Protein AF-A0A1E5RF88-F1 (afdb_monomer_lite)

Sequence (394 aa):
MLKTQKLFATGAGRYGLRGLQAGLPSQTQAYANYSSAAPSPNSQPYNTKPVIKEFATSEQVKPFQQELDTFIEYLTTPKALKVLLYRPKNKQRIVEFDLKDPVTGKLLDQRPPFTPISTKVLTNFLLNAQNKTDIQWVMYQLKRLKPKHKMFWYNYLNSEHFALLSYLSLLKTNQHSEVAYFFSKNLGSSSSFVHAKLGSVYDIENYFNCAVSIKLLKKHLFHKSIPSKNAMNIKIQHYYDNVLNKAETDKTGLAKVLVNQLTQGSHPILGELKSNINLPALPQSTQEIDALPLNKFVNFVNQHPLTYISTRILELVGNKTPEVLQFNKDFKLSLEKSQKPDIFDDLFAQYKECIANEKDKRQEAHLELVASRKAQKNAINSEAAGEISSEATA

Secondary structure (DSSP, 8-state):
----------------------PPPPTTTTSGGGSS-PPPTT----------------GGGHHHHHHHHHHHHHHHS-HHHHHHHT-GGGHHHHHHTT-B-TTT-SBPPP-PPP-PPPHHHHHHHHHH--SHHHHHHHHHHHHHS-TT-HHHHHHT--HHHHHHHHHHHHHTTS-HHHHHHHHIIIIIS-HHHHTTTGGGGS-IIIIIHHHHHHHHHHHHH-GGG---HHHHHHHHHHHHHH-SSHHHH--SSHHHHHHHHHHTS--GGGGTS-SS-------SSHHHHHTS-HHHHHHHHHH-HHHHHHHHHHHHTT---HHHHHHHHHHHHHHHHTT---HHHHHHHHHHHHHHHHHHHHHHHHHHHHHHHHHHHHHHHHHHHHHHHHHT--

Foldseek 3Di:
DDDDDDDDDDDDDDDDDDDDPDDDDPPVVVPVVVPDDDDDPPPDPPPPDDPPPPLPFDPQLVVLVVVVVVVLCLLPPDPVCNVQQQDPVNQVVQVVVQDADPPPRHRDHHDHHDDDDALVSLVSLLLRGDAPSSLVSVVVSLVVDDPVSCCCQAPRDALQSLQSSLLLCCLQPVNSVSSVCSCCVRQVPDPSNVVSRSLRNLFCQRQLLSVLLSLLLCCQPPVPPQDPLVVVLVVSVVSVVSHDPHVVRLPFLVNLVSCCLSNVNPHPCNVVTDPDGDDDADDPDPVRVVVDDLVVLVVLLVPCVSVLLSLVSCVVSPNDDPVSVRNNVRNVVSCVSNVHDNSNVSSNVSRVVNVVVVVVVVVVVVVVVVVVVVVVVVVVVVVVVVVVVVVVVD

Structure (mmCIF, N/CA/C/O backbone):
data_AF-A0A1E5RF88-F1
#
_entry.id   AF-A0A1E5RF88-F1
#
loop_
_atom_site.group_PDB
_atom_site.id
_atom_site.type_symbol
_atom_site.label_atom_id
_atom_site.label_alt_id
_atom_site.label_comp_id
_atom_site.label_asym_id
_atom_site.label_entity_id
_atom_site.label_seq_id
_atom_site.pdbx_PDB_ins_code
_atom_site.Cartn_x
_atom_site.Cartn_y
_atom_site.Cartn_z
_atom_site.occupancy
_atom_site.B_iso_or_equiv
_atom_site.auth_seq_id
_atom_site.auth_comp_id
_atom_site.auth_asym_id
_atom_site.auth_atom_id
_atom_site.pdbx_PDB_model_num
ATOM 1 N N . MET A 1 1 ? -58.568 -34.748 -39.890 1.00 37.91 1 MET A N 1
ATOM 2 C CA . MET A 1 1 ? -57.962 -35.971 -39.314 1.00 37.91 1 MET A CA 1
ATOM 3 C C . MET A 1 1 ? -57.175 -35.554 -38.071 1.00 37.91 1 MET A C 1
ATOM 5 O O . MET A 1 1 ? -56.104 -34.997 -38.214 1.00 37.91 1 MET A O 1
ATOM 9 N N . LEU A 1 2 ? -57.800 -35.417 -36.898 1.00 25.80 2 LEU A N 1
ATOM 10 C CA . LEU A 1 2 ? -57.987 -36.459 -35.870 1.00 25.80 2 LEU A CA 1
ATOM 11 C C . LEU A 1 2 ? -56.688 -37.199 -35.492 1.00 25.80 2 LEU A C 1
ATOM 13 O O . LEU A 1 2 ? -56.350 -38.191 -36.127 1.00 25.80 2 LEU A O 1
ATOM 17 N N . LYS A 1 3 ? -56.035 -36.767 -34.403 1.00 29.55 3 LYS A N 1
ATOM 18 C CA . LYS A 1 3 ? -55.926 -37.571 -33.170 1.00 29.55 3 LYS A CA 1
ATOM 19 C C . LYS A 1 3 ? -55.467 -36.733 -31.967 1.00 29.55 3 LYS A C 1
ATOM 21 O O . LYS A 1 3 ? -54.404 -36.127 -31.953 1.00 29.55 3 LYS A O 1
ATOM 26 N N . THR A 1 4 ? -56.338 -36.745 -30.971 1.00 29.69 4 THR A N 1
ATOM 27 C CA . THR A 1 4 ? -56.241 -36.277 -29.588 1.00 29.69 4 THR A CA 1
ATOM 28 C C . THR A 1 4 ? -55.915 -37.461 -28.668 1.00 29.69 4 THR A C 1
ATOM 30 O O . THR A 1 4 ? -56.420 -38.551 -28.915 1.00 29.69 4 THR A O 1
ATOM 33 N N . GLN A 1 5 ? -55.179 -37.215 -27.577 1.00 30.47 5 GLN A N 1
ATOM 34 C CA . GLN A 1 5 ? -55.166 -37.903 -26.258 1.00 30.47 5 GLN A CA 1
ATOM 35 C C . GLN A 1 5 ? -54.454 -36.894 -25.310 1.00 30.47 5 GLN A C 1
ATOM 37 O O . GLN A 1 5 ? -53.371 -36.454 -25.672 1.00 30.47 5 GLN A O 1
ATOM 42 N N . LYS A 1 6 ? -54.961 -36.284 -24.214 1.00 30.28 6 LYS A N 1
ATOM 43 C CA . LYS A 1 6 ? -55.851 -36.649 -23.076 1.00 30.28 6 LYS A CA 1
ATOM 44 C C . LYS A 1 6 ? -55.369 -37.941 -22.379 1.00 30.28 6 LYS A C 1
ATOM 46 O O . LYS A 1 6 ? -55.210 -38.927 -23.075 1.00 30.28 6 LYS A O 1
ATOM 51 N N . LEU A 1 7 ? -55.110 -38.035 -21.063 1.00 29.34 7 LEU A N 1
ATOM 52 C CA . LEU A 1 7 ? -55.815 -37.531 -19.867 1.00 29.34 7 LEU A CA 1
ATOM 53 C C . LEU A 1 7 ? -54.934 -37.702 -18.577 1.00 29.34 7 LEU A C 1
ATOM 55 O O . LEU A 1 7 ? -54.283 -38.731 -18.482 1.00 29.34 7 LEU A O 1
ATOM 59 N N . PHE A 1 8 ? -55.025 -36.754 -17.610 1.00 29.77 8 PHE A N 1
ATOM 60 C CA . PHE A 1 8 ? -55.261 -36.888 -16.130 1.00 29.77 8 PHE A CA 1
ATOM 61 C C . PHE A 1 8 ? -54.312 -37.754 -15.236 1.00 29.77 8 PHE A C 1
ATOM 63 O O . PHE A 1 8 ? -53.738 -38.717 -15.704 1.00 29.77 8 PHE A O 1
ATOM 70 N N . ALA A 1 9 ? -54.098 -37.553 -13.920 1.00 28.77 9 ALA A N 1
ATOM 71 C CA . ALA A 1 9 ? -54.677 -36.703 -12.869 1.00 28.77 9 ALA A CA 1
ATOM 72 C C . ALA A 1 9 ? -53.821 -36.716 -11.568 1.00 28.77 9 ALA A C 1
ATOM 74 O O . ALA A 1 9 ? -53.111 -37.674 -11.289 1.00 28.77 9 ALA A O 1
ATOM 75 N N . THR A 1 10 ? -54.037 -35.672 -10.752 1.00 28.58 10 THR A N 1
ATOM 76 C CA . THR A 1 10 ? -54.161 -35.621 -9.270 1.00 28.58 10 THR A CA 1
ATOM 77 C C . THR A 1 10 ? -53.059 -36.135 -8.335 1.00 28.58 10 THR A C 1
ATOM 79 O O . THR A 1 10 ? -52.778 -37.323 -8.251 1.00 28.58 10 THR A O 1
ATOM 82 N N . GLY A 1 11 ? -52.625 -35.235 -7.445 1.00 27.69 11 GLY A N 1
ATOM 83 C CA . GLY A 1 11 ? -51.951 -35.555 -6.186 1.00 27.69 11 GLY A CA 1
ATOM 84 C C . GLY A 1 11 ? -51.968 -34.365 -5.228 1.00 27.69 11 GLY A C 1
ATOM 85 O O . GLY A 1 11 ? -50.957 -33.701 -5.036 1.00 27.69 11 GLY A O 1
ATOM 86 N N . ALA A 1 12 ? -53.142 -34.064 -4.669 1.00 30.14 12 ALA A N 1
ATOM 87 C CA . ALA A 1 12 ? -53.325 -33.071 -3.617 1.00 30.14 12 ALA A CA 1
ATOM 88 C C . ALA A 1 12 ? -52.793 -33.611 -2.277 1.00 30.14 12 ALA A C 1
ATOM 90 O O . ALA A 1 12 ? -53.300 -34.606 -1.762 1.00 30.14 12 ALA A O 1
ATOM 91 N N . GLY A 1 13 ? -51.796 -32.936 -1.701 1.00 29.94 13 GLY A N 1
ATOM 92 C CA . GLY A 1 13 ? -51.272 -33.195 -0.360 1.00 29.94 13 GLY A CA 1
ATOM 93 C C . GLY A 1 13 ? -51.622 -32.052 0.588 1.00 29.94 13 GLY A C 1
ATOM 94 O O . GLY A 1 13 ? -51.050 -30.970 0.510 1.00 29.94 13 GLY A O 1
ATOM 95 N N . ARG A 1 14 ? -52.596 -32.305 1.463 1.00 34.59 14 ARG A N 1
ATOM 96 C CA . ARG A 1 14 ? -53.056 -31.439 2.554 1.00 34.59 14 ARG A CA 1
ATOM 97 C C . ARG A 1 14 ? -51.912 -31.142 3.535 1.00 34.59 14 ARG A C 1
ATOM 99 O O . ARG A 1 14 ? -51.377 -32.077 4.119 1.00 34.59 14 ARG A O 1
ATOM 106 N N . TYR A 1 15 ? -51.651 -29.869 3.832 1.00 35.06 15 TYR A N 1
ATOM 107 C CA . TYR A 1 15 ? -51.059 -29.484 5.116 1.00 35.06 15 TYR A CA 1
ATOM 108 C C . TYR A 1 15 ? -52.096 -28.722 5.929 1.00 35.06 15 TYR A C 1
ATOM 110 O O . TYR A 1 15 ? -52.580 -27.661 5.541 1.00 35.06 15 TYR A O 1
ATOM 118 N N . GLY A 1 16 ? -52.498 -29.363 7.024 1.00 31.62 16 GLY A N 1
ATOM 119 C CA . GLY A 1 16 ? -53.516 -28.890 7.937 1.00 31.62 16 GLY A CA 1
ATOM 120 C C . GLY A 1 16 ? -53.054 -27.678 8.734 1.00 31.62 16 GLY A C 1
ATOM 121 O O . GLY A 1 16 ? -51.979 -27.667 9.330 1.00 31.62 16 GLY A O 1
ATOM 122 N N . LEU A 1 17 ? -53.947 -26.698 8.795 1.00 39.38 17 LEU A N 1
ATOM 123 C CA . LEU A 1 17 ? -54.061 -25.747 9.887 1.00 39.38 17 LEU A CA 1
ATOM 124 C C . LEU A 1 17 ? -54.268 -26.523 11.196 1.00 39.38 17 LEU A C 1
ATOM 126 O O . LEU A 1 17 ? -55.348 -27.055 11.452 1.00 39.38 17 LEU A O 1
ATOM 130 N N . ARG A 1 18 ? -53.232 -26.583 12.034 1.00 33.97 18 ARG A N 1
ATOM 131 C CA . ARG A 1 18 ? -53.375 -26.831 13.472 1.00 33.97 18 ARG A CA 1
ATOM 132 C C . ARG A 1 18 ? -52.852 -25.613 14.210 1.00 33.97 18 ARG A C 1
ATOM 134 O O . ARG A 1 18 ? -51.692 -25.238 14.066 1.00 33.97 18 ARG A O 1
ATOM 141 N N . GLY A 1 19 ? -53.759 -24.993 14.956 1.00 39.81 19 GLY A N 1
ATOM 142 C CA . GLY A 1 19 ? -53.480 -23.850 15.799 1.00 39.81 19 GLY A CA 1
ATOM 143 C C . GLY A 1 19 ? -52.460 -24.184 16.879 1.00 39.81 19 GLY A C 1
ATOM 144 O O . GLY A 1 19 ? -52.543 -25.214 17.543 1.00 39.81 19 GLY A O 1
ATOM 145 N N . LEU A 1 20 ? -51.531 -23.256 17.061 1.00 36.41 20 LEU A N 1
ATOM 146 C CA . LEU A 1 20 ? -50.780 -23.072 18.288 1.00 36.41 20 LEU A CA 1
ATOM 147 C C . LEU A 1 20 ? -50.906 -21.591 18.643 1.00 36.41 20 LEU A C 1
ATOM 149 O O . LEU A 1 20 ? -50.159 -20.744 18.160 1.00 36.41 20 LEU A O 1
ATOM 153 N N . GLN A 1 21 ? -51.905 -21.288 19.473 1.00 40.38 21 GLN A N 1
ATOM 154 C CA . GLN A 1 21 ? -51.829 -20.156 20.385 1.00 40.38 21 GLN A CA 1
ATOM 155 C C . GLN A 1 21 ? -50.660 -20.437 21.334 1.00 40.38 21 GLN A C 1
ATOM 157 O O . GLN A 1 21 ? -50.778 -21.235 22.259 1.00 40.38 21 GLN A O 1
ATOM 162 N N . ALA A 1 22 ? -49.522 -19.802 21.081 1.00 35.03 22 ALA A N 1
ATOM 163 C CA . ALA A 1 22 ? -48.444 -19.668 22.047 1.00 35.03 22 ALA A CA 1
ATOM 164 C C . ALA A 1 22 ? -48.199 -18.169 22.223 1.00 35.03 22 ALA A C 1
ATOM 166 O O . ALA A 1 22 ? -47.876 -17.464 21.266 1.00 35.03 22 ALA A O 1
ATOM 167 N N . GLY A 1 23 ? -48.463 -17.679 23.433 1.00 38.16 23 GLY A N 1
ATOM 168 C CA . GLY A 1 23 ? -48.370 -16.271 23.786 1.00 38.16 23 GLY A CA 1
ATOM 169 C C . GLY A 1 23 ? -46.982 -15.698 23.508 1.00 38.16 23 GLY A C 1
ATOM 170 O O . GLY A 1 23 ? -45.962 -16.289 23.855 1.00 38.16 23 GLY A O 1
ATOM 171 N N . LEU A 1 24 ? -46.964 -14.518 22.892 1.00 34.97 24 LEU A N 1
ATOM 172 C CA . LEU A 1 24 ? -45.792 -13.654 22.830 1.00 34.97 24 LEU A CA 1
ATOM 173 C C . LEU A 1 24 ? -45.374 -13.292 24.265 1.00 34.97 24 LEU A C 1
ATOM 175 O O . LEU A 1 24 ? -46.190 -12.710 24.986 1.00 34.97 24 LEU A O 1
ATOM 179 N N . PRO A 1 25 ? -44.129 -13.561 24.697 1.00 36.91 25 PRO A N 1
ATOM 180 C CA . PRO A 1 25 ? -43.618 -12.944 25.906 1.00 36.91 25 PRO A CA 1
ATOM 181 C C . PRO A 1 25 ? -43.489 -11.442 25.645 1.00 36.91 25 PRO A C 1
ATOM 183 O O . PRO A 1 25 ? -42.898 -11.009 24.651 1.00 36.91 25 PRO A O 1
ATOM 186 N N . SER A 1 26 ? -44.061 -10.640 26.536 1.00 41.19 26 SER A N 1
ATOM 187 C CA . SER A 1 26 ? -43.899 -9.193 26.529 1.00 41.19 26 SER A CA 1
ATOM 188 C C . SER A 1 26 ? -42.408 -8.829 26.578 1.00 41.19 26 SER A C 1
ATOM 190 O O . SER A 1 26 ? -41.623 -9.409 27.332 1.00 41.19 26 SER A O 1
ATOM 192 N N . GLN A 1 27 ? -42.003 -7.831 25.782 1.00 42.75 27 GLN A N 1
ATOM 193 C CA . GLN A 1 27 ? -40.623 -7.313 25.726 1.00 42.75 27 GLN A CA 1
ATOM 194 C C . GLN A 1 27 ? -40.097 -6.795 27.081 1.00 42.75 27 GLN A C 1
ATOM 196 O O . GLN A 1 27 ? -38.916 -6.480 27.210 1.00 42.75 27 GLN A O 1
ATOM 201 N N . THR A 1 28 ? -40.948 -6.738 28.103 1.00 41.56 28 THR A N 1
ATOM 202 C CA . THR A 1 28 ? -40.623 -6.325 29.466 1.00 41.56 28 THR A CA 1
ATOM 203 C C . THR A 1 28 ? -39.894 -7.411 30.272 1.00 41.56 28 THR A C 1
ATOM 205 O O . THR A 1 28 ? -39.161 -7.076 31.196 1.00 41.56 28 THR A O 1
ATOM 208 N N . GLN A 1 29 ? -40.006 -8.700 29.918 1.00 35.81 29 GLN A N 1
ATOM 209 C CA . GLN A 1 29 ? -39.398 -9.789 30.710 1.00 35.81 29 GLN A CA 1
ATOM 210 C C . GLN A 1 29 ? -37.941 -10.124 30.339 1.00 35.81 29 GLN A C 1
ATOM 212 O O . GLN A 1 29 ? -37.234 -10.733 31.137 1.00 35.81 29 GLN A O 1
ATOM 217 N N . ALA A 1 30 ? -37.430 -9.658 29.192 1.00 37.94 30 ALA A N 1
ATOM 218 C CA . ALA A 1 30 ? -36.021 -9.854 28.818 1.00 37.94 30 ALA A CA 1
ATOM 219 C C . ALA A 1 30 ? -35.039 -8.959 29.609 1.00 37.94 30 ALA A C 1
ATOM 221 O O . ALA A 1 30 ? -33.833 -9.197 29.583 1.00 37.94 30 ALA A O 1
ATOM 222 N N . TYR A 1 31 ? -35.545 -7.949 30.326 1.00 41.66 31 TYR A N 1
ATOM 223 C CA . TYR A 1 31 ? -34.735 -7.018 31.120 1.00 41.66 31 TYR A CA 1
ATOM 224 C C . TYR A 1 31 ? -34.754 -7.306 32.631 1.00 41.66 31 TYR A C 1
ATOM 226 O O . TYR A 1 31 ? -33.913 -6.778 33.352 1.00 41.66 31 TYR A O 1
ATOM 234 N N . ALA A 1 32 ? -35.641 -8.186 33.114 1.00 36.12 32 ALA A N 1
ATOM 235 C CA . ALA A 1 32 ? -35.736 -8.528 34.539 1.00 36.12 32 ALA A CA 1
ATOM 236 C C . ALA A 1 32 ? -34.614 -9.477 35.018 1.00 36.12 32 ALA A C 1
ATOM 238 O O . ALA A 1 32 ? -34.253 -9.468 36.190 1.00 36.12 32 ALA A O 1
ATOM 239 N N . ASN A 1 33 ? -33.984 -10.229 34.108 1.00 35.53 33 ASN A N 1
ATOM 240 C CA . ASN A 1 33 ? -32.885 -11.150 34.439 1.00 35.53 33 ASN A CA 1
ATOM 241 C C . ASN A 1 33 ? -31.501 -10.486 34.575 1.00 35.53 33 ASN A C 1
ATOM 243 O O . ASN A 1 33 ? -30.505 -11.182 34.750 1.00 35.53 33 ASN A O 1
ATOM 247 N N . TYR A 1 34 ? -31.420 -9.154 34.520 1.00 42.91 34 TYR A N 1
ATOM 248 C CA . TYR A 1 34 ? -30.167 -8.414 34.718 1.00 42.91 34 TYR A CA 1
ATOM 249 C C . TYR A 1 34 ? -30.062 -7.726 36.089 1.00 42.91 34 TYR A C 1
ATOM 251 O O . TYR A 1 34 ? -29.067 -7.055 36.341 1.00 42.91 34 TYR A O 1
ATOM 259 N N . SER A 1 35 ? -31.044 -7.903 36.985 1.00 41.75 35 SER A N 1
ATOM 260 C CA . SER A 1 35 ? -31.151 -7.106 38.220 1.00 41.75 35 SER A CA 1
ATOM 261 C C . SER A 1 35 ? -30.854 -7.840 39.541 1.00 41.75 35 SER A C 1
ATOM 263 O O . SER A 1 35 ? -31.110 -7.269 40.598 1.00 41.75 35 SER A O 1
ATOM 265 N N . SER A 1 36 ? -30.315 -9.066 39.550 1.00 37.00 36 SER A N 1
ATOM 266 C CA . SER A 1 36 ? -30.023 -9.747 40.834 1.00 37.00 3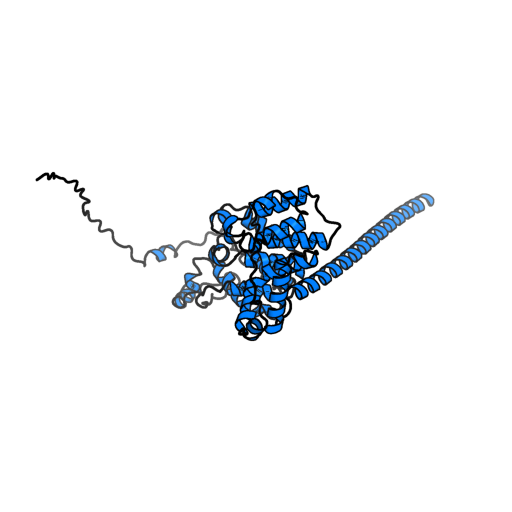6 SER A CA 1
ATOM 267 C C . SER A 1 36 ? -28.822 -10.698 40.867 1.00 37.00 36 SER A C 1
ATOM 269 O O . SER A 1 36 ? -28.599 -11.360 41.879 1.00 37.00 36 SER A O 1
ATOM 271 N N . ALA A 1 37 ? -27.985 -10.741 39.830 1.00 36.12 37 ALA A N 1
ATOM 272 C CA . ALA A 1 37 ? -26.710 -11.445 39.935 1.00 36.12 37 ALA A CA 1
ATOM 273 C C . ALA A 1 37 ? -25.676 -10.519 40.591 1.00 36.12 37 ALA A C 1
ATOM 275 O O . ALA A 1 37 ? -25.117 -9.640 39.934 1.00 36.12 37 ALA A O 1
ATOM 276 N N . ALA A 1 38 ? -25.433 -10.715 41.890 1.00 36.25 38 ALA A N 1
ATOM 277 C CA . ALA A 1 38 ? -24.268 -10.148 42.559 1.00 36.25 38 ALA A CA 1
ATOM 278 C C . ALA A 1 38 ? -23.008 -10.472 41.729 1.00 36.25 38 ALA A C 1
ATOM 280 O O . ALA A 1 38 ? -22.853 -11.619 41.291 1.00 36.25 38 ALA A O 1
ATOM 281 N N . PRO A 1 39 ? -22.127 -9.494 41.454 1.00 38.19 39 PRO A N 1
ATOM 282 C CA . PRO A 1 39 ? -20.935 -9.743 40.663 1.00 38.19 39 PRO A CA 1
ATOM 283 C C . PRO A 1 39 ? -20.083 -10.803 41.362 1.00 38.19 39 PRO A C 1
ATOM 285 O O . PRO A 1 39 ? -19.732 -10.667 42.533 1.00 38.19 39 PRO A O 1
ATOM 288 N N . SER A 1 40 ? -19.773 -11.879 40.637 1.00 36.41 40 SER A N 1
ATOM 289 C CA . SER A 1 40 ? -18.830 -12.893 41.098 1.00 36.41 40 SER A CA 1
ATOM 290 C C . SER A 1 40 ? -17.503 -12.205 41.444 1.00 36.41 40 SER A C 1
ATOM 292 O O . SER A 1 40 ? -16.959 -11.506 40.582 1.00 36.41 40 SER A O 1
ATOM 294 N N . PRO A 1 41 ? -16.941 -12.404 42.650 1.00 36.75 41 PRO A N 1
ATOM 295 C CA . PRO A 1 41 ? -15.721 -11.722 43.090 1.00 36.75 41 PRO A CA 1
ATOM 296 C C . PRO A 1 41 ? -14.462 -12.116 42.289 1.00 36.75 41 PRO A C 1
ATOM 298 O O . PRO A 1 41 ? -13.384 -11.596 42.552 1.00 36.75 41 PRO A O 1
ATOM 301 N N . ASN A 1 42 ? -14.595 -12.986 41.277 1.00 34.53 42 ASN A N 1
ATOM 302 C CA . ASN A 1 42 ? -13.519 -13.424 40.387 1.00 34.53 42 ASN A CA 1
ATOM 303 C C . ASN A 1 42 ? -13.628 -12.922 38.935 1.00 34.53 42 ASN A C 1
ATOM 305 O O . ASN A 1 42 ? -12.851 -13.360 38.083 1.00 34.53 42 ASN A O 1
ATOM 309 N N . SER A 1 43 ? -14.535 -11.994 38.604 1.00 35.44 43 SER A N 1
ATOM 310 C CA . SER A 1 43 ? -14.443 -11.303 37.311 1.00 35.44 43 SER A CA 1
ATOM 311 C C . SER A 1 43 ? -13.312 -10.280 37.368 1.00 35.44 43 SER A C 1
ATOM 313 O O . SER A 1 43 ? -13.497 -9.162 37.849 1.00 35.44 43 SER A O 1
ATOM 315 N N . GLN A 1 44 ? -12.132 -10.685 36.895 1.00 30.69 44 GLN A N 1
ATOM 316 C CA . GLN A 1 44 ? -10.993 -9.791 36.716 1.00 30.69 44 GLN A CA 1
ATOM 317 C C . GLN A 1 44 ? -11.437 -8.497 36.016 1.00 30.69 44 GLN A C 1
ATOM 319 O O . GLN A 1 44 ? -12.187 -8.572 35.034 1.00 30.69 44 GLN A O 1
ATOM 324 N N . PRO A 1 45 ? -10.992 -7.317 36.486 1.00 32.38 45 PRO A N 1
ATOM 325 C CA . PRO A 1 45 ? -11.304 -6.067 35.817 1.00 32.38 45 PRO A CA 1
ATOM 326 C C . PRO A 1 45 ? -10.803 -6.167 34.378 1.00 32.38 45 PRO A C 1
ATOM 328 O O . PRO A 1 45 ? -9.628 -6.448 34.129 1.00 32.38 45 PRO A O 1
ATOM 331 N N . TYR A 1 46 ? -11.710 -5.980 33.418 1.00 35.44 46 TYR A N 1
ATOM 332 C CA . TYR A 1 46 ? -11.347 -5.839 32.016 1.00 35.44 46 TYR A CA 1
ATOM 333 C C . TYR A 1 46 ? -10.399 -4.645 31.910 1.00 35.44 46 TYR A C 1
ATOM 335 O O . TYR A 1 46 ? -10.825 -3.494 31.898 1.00 35.44 46 TYR A O 1
ATOM 343 N N . ASN A 1 47 ? -9.099 -4.931 31.863 1.00 32.06 47 ASN A N 1
ATOM 344 C CA . ASN A 1 47 ? -8.062 -3.944 31.639 1.00 32.06 47 ASN A CA 1
ATOM 345 C C . ASN A 1 47 ? -8.172 -3.469 30.182 1.00 32.06 47 ASN A C 1
ATOM 347 O O . ASN A 1 47 ? -7.549 -4.008 29.268 1.00 32.06 47 ASN A O 1
ATOM 351 N N . THR A 1 48 ? -9.069 -2.514 29.945 1.00 37.53 48 THR A N 1
ATOM 352 C CA . THR A 1 48 ? -9.290 -1.881 28.646 1.00 37.53 48 THR A CA 1
ATOM 353 C C . THR A 1 48 ? -8.848 -0.429 28.684 1.00 37.53 48 THR A C 1
ATOM 355 O O . THR A 1 48 ? -9.633 0.476 28.428 1.00 37.53 48 THR A O 1
ATOM 358 N N . LYS A 1 49 ? -7.550 -0.212 28.888 1.00 47.66 49 LYS A N 1
ATOM 359 C CA . LYS A 1 49 ? -6.817 0.641 27.953 1.00 47.66 49 LYS A CA 1
ATOM 360 C C . LYS A 1 49 ? -5.569 -0.096 27.471 1.00 47.66 49 LYS A C 1
ATOM 362 O O . LYS A 1 49 ? -4.696 -0.395 28.280 1.00 47.66 49 LYS A O 1
ATOM 367 N N . PRO A 1 50 ? -5.401 -0.332 26.157 1.00 41.84 50 PRO A N 1
ATOM 368 C CA . PRO A 1 50 ? -4.064 -0.176 25.620 1.00 41.84 50 PRO A CA 1
ATOM 369 C C . PRO A 1 50 ? -3.680 1.284 25.881 1.00 41.84 50 PRO A C 1
ATOM 371 O O . PRO A 1 50 ? -4.482 2.181 25.617 1.00 41.84 50 PRO A O 1
ATOM 374 N N . VAL A 1 51 ? -2.490 1.527 26.429 1.00 39.94 51 VAL A N 1
ATOM 375 C CA . VAL A 1 51 ? -1.870 2.856 26.392 1.00 39.94 51 VAL A CA 1
ATOM 376 C C . VAL A 1 51 ? -2.077 3.383 24.971 1.00 39.94 51 VAL A C 1
ATOM 378 O O . VAL A 1 51 ? -1.605 2.759 24.011 1.00 39.94 51 VAL A O 1
ATOM 381 N N . ILE A 1 52 ? -2.867 4.452 24.821 1.00 49.41 52 ILE A N 1
ATOM 382 C CA . ILE A 1 52 ? -2.942 5.174 23.556 1.00 49.41 52 ILE A CA 1
ATOM 383 C C . ILE A 1 52 ? -1.545 5.758 23.440 1.00 49.41 52 ILE A C 1
ATOM 385 O O . ILE A 1 52 ? -1.217 6.724 24.119 1.00 49.41 52 ILE A O 1
ATOM 389 N N . LYS A 1 53 ? -0.673 5.091 22.681 1.00 58.69 53 LYS A N 1
ATOM 390 C CA . LYS A 1 53 ? 0.553 5.739 22.245 1.00 58.69 53 LYS A CA 1
ATOM 391 C C . LYS A 1 53 ? 0.075 6.934 21.443 1.00 58.69 53 LYS A C 1
ATOM 393 O O . LYS A 1 53 ? -0.522 6.748 20.385 1.00 58.69 53 LYS A O 1
ATOM 398 N N . GLU A 1 54 ? 0.258 8.128 21.984 1.00 63.84 54 GLU A N 1
ATOM 399 C CA . GLU A 1 54 ? 0.104 9.339 21.200 1.00 63.84 54 GLU A CA 1
ATOM 400 C C . GLU A 1 54 ? 1.185 9.290 20.129 1.00 63.84 54 GLU A C 1
ATOM 402 O O . GLU A 1 54 ? 2.381 9.407 20.392 1.00 63.84 54 GLU A O 1
ATOM 407 N N . PHE A 1 55 ? 0.756 8.988 18.911 1.00 75.69 55 PHE A N 1
ATOM 408 C CA . PHE A 1 55 ? 1.593 9.175 17.747 1.00 75.69 55 PHE A CA 1
ATOM 409 C C . PHE A 1 55 ? 1.471 10.650 17.386 1.00 75.69 55 PHE A C 1
ATOM 411 O O . PHE A 1 55 ? 0.375 11.114 17.078 1.00 75.69 55 PHE A O 1
ATOM 418 N N . ALA A 1 56 ? 2.582 11.382 17.442 1.00 79.38 56 ALA A N 1
ATOM 419 C CA . ALA A 1 56 ? 2.662 12.725 16.884 1.00 79.38 56 ALA A CA 1
ATOM 420 C C . ALA A 1 56 ? 2.632 12.607 15.352 1.00 79.38 56 ALA A C 1
ATOM 422 O O . ALA A 1 56 ? 3.668 12.443 14.699 1.00 79.38 56 ALA A O 1
ATOM 423 N N . THR A 1 57 ? 1.424 12.556 14.802 1.00 85.75 57 THR A N 1
ATOM 424 C CA . THR A 1 57 ? 1.161 12.499 13.365 1.00 85.75 57 THR A CA 1
ATOM 425 C C . THR A 1 57 ? 1.271 13.885 12.740 1.00 85.75 57 THR A C 1
ATOM 427 O O . THR A 1 57 ? 1.192 14.910 13.423 1.00 85.75 57 THR A O 1
ATOM 430 N N . SER A 1 58 ? 1.505 13.923 11.432 1.00 88.88 58 SER A N 1
ATOM 431 C CA . SER A 1 58 ? 1.618 15.179 10.687 1.00 88.88 58 SER A CA 1
ATOM 432 C C . SER A 1 58 ? 0.287 15.949 10.627 1.00 88.88 58 SER A C 1
ATOM 434 O O . SER A 1 58 ? -0.794 15.359 10.609 1.00 88.88 58 SER A O 1
ATOM 436 N N . GLU A 1 59 ? 0.338 17.288 10.575 1.00 90.25 59 GLU A N 1
ATOM 437 C CA . GLU A 1 59 ? -0.871 18.135 10.505 1.00 90.25 59 GLU A CA 1
ATOM 438 C C . GLU A 1 59 ? -1.754 17.788 9.297 1.00 90.25 59 GLU A C 1
ATOM 440 O O . GLU A 1 59 ? -2.980 17.788 9.392 1.00 90.25 59 GLU A O 1
ATOM 445 N N . GLN A 1 60 ? -1.130 17.424 8.174 1.00 89.19 60 GLN A N 1
ATOM 446 C CA . GLN A 1 60 ? -1.801 17.094 6.919 1.00 89.19 60 GLN A CA 1
ATOM 447 C C . GLN A 1 60 ? -2.696 15.853 7.029 1.00 89.19 60 GLN A C 1
ATOM 449 O O . GLN A 1 60 ? -3.677 15.747 6.293 1.00 89.19 60 GLN A O 1
ATOM 454 N N . VAL A 1 61 ? -2.389 14.916 7.937 1.00 92.81 61 VAL A N 1
ATOM 455 C CA . VAL A 1 61 ? -3.192 13.695 8.104 1.00 92.81 61 VAL A CA 1
ATOM 456 C C . VAL A 1 61 ? -4.252 13.798 9.195 1.00 92.81 61 VAL A C 1
ATOM 458 O O . VAL A 1 61 ? -5.145 12.950 9.239 1.00 92.81 61 VAL A O 1
ATOM 461 N N . LYS A 1 62 ? -4.206 14.824 10.057 1.00 92.44 62 LYS A N 1
ATOM 462 C CA . LYS A 1 62 ? -5.096 14.936 11.225 1.00 92.44 62 LYS A CA 1
ATOM 463 C C . LYS A 1 62 ? -6.591 14.874 10.902 1.00 92.44 62 LYS A C 1
ATOM 465 O O . LYS A 1 62 ? -7.280 14.143 11.614 1.00 92.44 62 LYS A O 1
ATOM 470 N N . PRO A 1 63 ? -7.120 15.552 9.862 1.00 93.62 63 PRO A N 1
ATOM 471 C CA . PRO A 1 63 ? -8.546 15.461 9.545 1.00 93.62 63 PRO A CA 1
ATOM 472 C C . PRO A 1 63 ? -8.973 14.017 9.248 1.00 93.62 63 PRO A C 1
ATOM 474 O O . PRO A 1 63 ? -9.933 13.510 9.824 1.00 93.62 63 PRO A O 1
ATOM 477 N N . PHE A 1 64 ? -8.188 13.305 8.433 1.00 95.50 64 PHE A N 1
ATOM 478 C CA . PHE A 1 64 ? -8.450 11.902 8.099 1.00 95.50 64 PHE A CA 1
ATOM 479 C C . PHE A 1 64 ? -8.253 10.985 9.307 1.00 95.50 64 PHE A C 1
ATOM 481 O O . PHE A 1 64 ? -8.979 10.007 9.478 1.00 95.50 64 PHE A O 1
ATOM 488 N N . GLN A 1 65 ? -7.279 11.301 10.162 1.00 94.44 65 GLN A N 1
ATOM 489 C CA . GLN A 1 65 ? -7.027 10.552 11.382 1.00 94.44 65 GLN A CA 1
ATOM 490 C C . GLN A 1 65 ? -8.218 10.619 12.337 1.00 94.44 65 GLN A C 1
ATOM 492 O O . GLN A 1 65 ? -8.618 9.584 12.853 1.00 94.44 65 GLN A O 1
ATOM 497 N N . GLN A 1 66 ? -8.813 11.796 12.544 1.00 92.50 66 GLN A N 1
ATOM 498 C CA . GLN A 1 66 ? -9.973 11.966 13.427 1.00 92.50 66 GLN A CA 1
ATOM 499 C C . GLN A 1 66 ? -11.172 11.123 12.965 1.00 92.50 66 GLN A C 1
ATOM 501 O O . GLN A 1 66 ? -11.827 10.457 13.775 1.00 92.50 66 GLN A O 1
ATOM 506 N N . GLU A 1 67 ? -11.431 11.095 11.655 1.00 94.31 67 GLU A N 1
ATOM 507 C CA . GLU A 1 67 ? -12.470 10.245 11.066 1.00 94.31 67 GLU A CA 1
ATOM 508 C C . GLU A 1 67 ? -12.167 8.751 11.262 1.00 94.31 67 GLU A C 1
ATOM 510 O O . GLU A 1 67 ? -13.041 7.975 11.667 1.00 94.31 67 GLU A O 1
ATOM 515 N N . LEU A 1 68 ? -10.917 8.340 11.027 1.00 94.94 68 LEU A N 1
ATOM 516 C CA . LEU A 1 68 ? -10.476 6.959 11.220 1.00 94.94 68 LEU A CA 1
ATOM 517 C C . LEU A 1 68 ? -10.511 6.540 12.694 1.00 94.94 68 LEU A C 1
ATOM 519 O O . LEU A 1 68 ? -10.953 5.431 12.990 1.00 94.94 68 LEU A O 1
ATOM 523 N N . ASP A 1 69 ? -10.088 7.401 13.617 1.00 93.44 69 ASP A N 1
ATOM 524 C CA . ASP A 1 69 ? -10.123 7.149 15.057 1.00 93.44 69 ASP A CA 1
ATOM 525 C C . ASP A 1 69 ? -11.570 6.940 15.515 1.00 93.44 69 ASP A C 1
ATOM 527 O O . ASP A 1 69 ? -11.862 5.934 16.165 1.00 93.44 69 ASP A O 1
ATOM 531 N N . THR A 1 70 ? -12.501 7.791 15.068 1.00 92.06 70 THR A N 1
ATOM 532 C CA . THR A 1 70 ? -13.943 7.637 15.331 1.00 92.06 70 THR A CA 1
ATOM 533 C C . THR A 1 70 ? -14.478 6.309 14.781 1.00 92.06 70 THR A C 1
ATOM 535 O O . THR A 1 70 ? -15.224 5.587 15.456 1.00 92.06 70 THR A O 1
ATOM 538 N N . PHE A 1 71 ? -14.075 5.938 13.562 1.00 94.81 71 PHE A N 1
ATOM 539 C CA . PHE A 1 71 ? -14.465 4.672 12.947 1.00 94.81 71 PHE A CA 1
ATOM 540 C C . PHE A 1 71 ? -13.923 3.458 13.714 1.00 94.81 71 PHE A C 1
ATOM 542 O O . PHE A 1 71 ? -14.672 2.528 14.029 1.00 94.81 71 PHE A O 1
ATOM 549 N N . ILE A 1 72 ? -12.638 3.461 14.067 1.00 93.69 72 ILE A N 1
ATOM 550 C CA . ILE A 1 72 ? -11.980 2.383 14.816 1.00 93.69 72 ILE A CA 1
ATOM 551 C C . ILE A 1 72 ? -12.571 2.268 16.223 1.00 93.69 72 ILE A C 1
ATOM 553 O O . ILE A 1 72 ? -12.783 1.162 16.736 1.00 93.69 72 ILE A O 1
ATOM 557 N N . GLU A 1 73 ? -12.880 3.392 16.856 1.00 92.12 73 GLU A N 1
ATOM 558 C CA . GLU A 1 73 ? -13.540 3.433 18.151 1.00 92.12 73 GLU A CA 1
ATOM 559 C C . GLU A 1 73 ? -14.929 2.782 18.095 1.00 92.12 73 GLU A C 1
ATOM 561 O O . GLU A 1 73 ? -15.226 1.876 18.883 1.00 92.12 73 GLU A O 1
ATOM 566 N N . TYR A 1 74 ? -15.746 3.131 17.096 1.00 94.31 74 TYR A N 1
ATOM 567 C CA . TYR A 1 74 ? -17.025 2.459 16.866 1.00 94.31 74 TYR A CA 1
ATOM 568 C C . TYR A 1 74 ? -16.851 0.951 16.661 1.00 94.31 74 TYR A C 1
ATOM 570 O O . TYR A 1 74 ? -17.604 0.142 17.214 1.00 94.31 74 TYR A O 1
ATOM 578 N N . LEU A 1 75 ? -15.860 0.534 15.869 1.00 93.50 75 LEU A N 1
ATOM 579 C CA . LEU A 1 75 ? -15.606 -0.879 15.593 1.00 93.50 75 LEU A CA 1
ATOM 580 C C . LEU A 1 75 ? -15.243 -1.655 16.858 1.00 93.50 75 LEU A C 1
ATOM 582 O O . LEU A 1 75 ? -15.786 -2.746 17.062 1.00 93.50 75 LEU A O 1
ATOM 586 N N . THR A 1 76 ? -14.389 -1.069 17.697 1.00 92.19 76 THR A N 1
ATOM 587 C CA . THR A 1 76 ? -13.870 -1.676 18.931 1.00 92.19 76 THR A CA 1
ATOM 588 C C . THR A 1 76 ? -14.830 -1.586 20.119 1.00 92.19 76 THR A C 1
ATOM 590 O O . THR A 1 76 ? -14.695 -2.375 21.055 1.00 92.19 76 THR A O 1
ATOM 593 N N . THR A 1 77 ? -15.850 -0.725 20.055 1.00 91.25 77 THR A N 1
ATOM 594 C CA . THR A 1 77 ? -16.917 -0.647 21.064 1.00 91.25 77 THR A CA 1
ATOM 595 C C . THR A 1 77 ? -17.635 -2.005 21.225 1.00 91.25 77 THR A C 1
ATOM 597 O O . THR A 1 77 ? -18.028 -2.620 20.226 1.00 91.25 77 THR A O 1
ATOM 600 N N . PRO A 1 78 ? -17.869 -2.504 22.456 1.00 90.56 78 PRO A N 1
ATOM 601 C CA . PRO A 1 78 ? -18.636 -3.730 22.690 1.00 90.56 78 PRO A CA 1
ATOM 602 C C . PRO A 1 78 ? -20.041 -3.688 22.072 1.00 90.56 78 PRO A C 1
ATOM 604 O O . PRO A 1 78 ? -20.737 -2.679 22.159 1.00 90.56 78 PRO A O 1
ATOM 607 N N . LYS A 1 79 ? -20.504 -4.804 21.485 1.00 90.31 79 LYS A N 1
ATOM 608 C CA . LYS A 1 79 ? -21.793 -4.882 20.760 1.00 90.31 79 LYS A CA 1
ATOM 609 C C . LYS A 1 79 ? -22.987 -4.396 21.597 1.00 90.31 79 LYS A C 1
ATOM 611 O O . LYS A 1 79 ? -23.853 -3.717 21.053 1.00 90.31 79 LYS A O 1
ATOM 616 N N . ALA A 1 80 ? -23.005 -4.715 22.893 1.00 89.12 80 ALA A N 1
ATOM 617 C CA . ALA A 1 80 ? -24.045 -4.277 23.825 1.00 89.12 80 ALA A CA 1
ATOM 618 C C . ALA A 1 80 ? -24.069 -2.746 23.998 1.00 89.12 80 ALA A C 1
ATOM 620 O O . ALA A 1 80 ? -25.137 -2.139 23.975 1.00 89.12 80 ALA A O 1
ATOM 621 N N . LEU A 1 81 ? -22.893 -2.113 24.070 1.00 90.81 81 LEU A N 1
ATOM 622 C CA . LEU A 1 81 ? -22.762 -0.664 24.229 1.00 90.81 81 LEU A CA 1
ATOM 623 C C . LEU A 1 81 ? -23.026 0.105 22.930 1.00 90.81 81 LEU A C 1
ATOM 625 O O . LEU A 1 81 ? -23.497 1.234 22.993 1.00 90.81 81 LEU A O 1
ATOM 629 N N . LYS A 1 82 ? -22.803 -0.488 21.745 1.00 92.25 82 LYS A N 1
ATOM 630 C CA . LYS A 1 82 ? -23.010 0.217 20.461 1.00 92.25 82 LYS A CA 1
ATOM 631 C C . LYS A 1 82 ? -24.421 0.777 20.307 1.00 92.25 82 LYS A C 1
ATOM 633 O O . LYS A 1 82 ? -24.595 1.900 19.848 1.00 92.25 82 LYS A O 1
ATOM 638 N N . VAL A 1 83 ? -25.429 -0.018 20.670 1.00 91.94 83 VAL A N 1
ATOM 639 C CA . VAL A 1 83 ? -26.837 0.383 20.542 1.00 91.94 83 VAL A CA 1
ATOM 640 C C . VAL A 1 83 ? -27.153 1.538 21.485 1.00 91.94 83 VAL A C 1
ATOM 642 O O . VAL A 1 83 ? -27.918 2.418 21.106 1.00 91.94 83 VAL A O 1
ATOM 645 N N . LEU A 1 84 ? -26.566 1.545 22.682 1.00 91.56 84 LEU A N 1
ATOM 646 C CA . LEU A 1 84 ? -26.773 2.590 23.679 1.00 91.56 84 LEU A CA 1
ATOM 647 C C . LEU A 1 84 ? -26.043 3.878 23.281 1.00 91.56 84 LEU A C 1
ATOM 649 O O . LEU A 1 84 ? -26.687 4.910 23.133 1.00 91.56 84 LEU A O 1
ATOM 653 N N . LEU A 1 85 ? -24.738 3.793 23.009 1.00 93.25 85 LEU A N 1
ATOM 654 C CA . LEU A 1 85 ? -23.876 4.954 22.774 1.00 93.25 85 LEU A CA 1
ATOM 655 C C . LEU A 1 85 ? -24.149 5.670 21.447 1.00 93.25 85 LEU A C 1
ATOM 657 O O . LEU A 1 85 ? -24.108 6.892 21.414 1.00 93.25 85 LEU A O 1
ATOM 661 N N . TYR A 1 86 ? -24.444 4.943 20.364 1.00 94.50 86 TYR A N 1
ATOM 662 C CA . TYR A 1 86 ? -24.532 5.511 19.007 1.00 94.50 86 TYR A CA 1
ATOM 663 C C . TYR A 1 86 ? -25.975 5.696 18.504 1.00 94.50 86 TYR A C 1
ATOM 665 O O . TYR A 1 86 ? -26.200 5.826 17.300 1.00 94.50 86 TYR A O 1
ATOM 673 N N . ARG A 1 87 ? -26.988 5.659 19.386 1.00 93.06 87 ARG A N 1
ATOM 674 C CA . ARG A 1 87 ? -28.386 5.954 19.016 1.00 93.06 87 ARG A CA 1
ATOM 675 C C . ARG A 1 87 ? -28.948 7.086 19.875 1.00 93.06 87 ARG A C 1
ATOM 677 O O . ARG A 1 87 ? -29.027 6.904 21.090 1.00 93.06 87 ARG A O 1
ATOM 684 N N . PRO A 1 88 ? -29.452 8.181 19.269 1.00 91.06 88 PRO A N 1
ATOM 685 C CA . PRO A 1 88 ? -29.876 9.385 19.989 1.00 91.06 88 PRO A CA 1
ATOM 686 C C . PRO A 1 88 ? -30.979 9.094 21.020 1.00 91.06 88 PRO A C 1
ATOM 688 O O . PRO A 1 88 ? -30.940 9.581 22.147 1.00 91.06 88 PRO A O 1
ATOM 691 N N . LYS A 1 89 ? -31.905 8.186 20.690 1.00 93.69 89 LYS A N 1
ATOM 692 C CA . LYS A 1 89 ? -33.028 7.807 21.563 1.00 93.69 89 LYS A CA 1
ATOM 693 C C . LYS A 1 89 ? -32.648 7.133 22.888 1.00 93.69 89 LYS A C 1
ATOM 695 O O . LYS A 1 89 ? -33.497 7.004 23.756 1.00 93.69 89 LYS A O 1
ATOM 700 N N . ASN A 1 90 ? -31.407 6.672 23.046 1.00 91.88 90 ASN A N 1
ATOM 701 C CA . ASN A 1 90 ? -30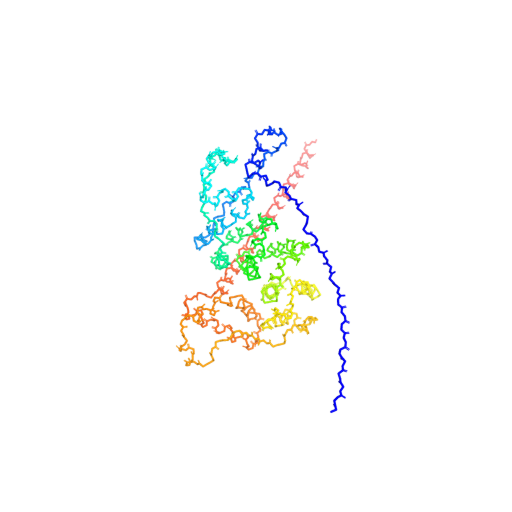.972 5.951 24.244 1.00 91.88 90 ASN A CA 1
ATOM 702 C C . ASN A 1 90 ? -30.260 6.849 25.271 1.00 91.88 90 ASN A C 1
ATOM 704 O O . ASN A 1 90 ? -29.710 6.326 26.234 1.00 91.88 90 ASN A O 1
ATOM 708 N N . LYS A 1 91 ? -30.282 8.180 25.096 1.00 89.31 91 LYS A N 1
ATOM 709 C CA . LYS A 1 91 ? -29.597 9.126 25.992 1.00 89.31 91 LYS A CA 1
ATOM 710 C C . LYS A 1 91 ? -30.042 8.985 27.451 1.00 89.31 91 LYS A C 1
ATOM 712 O O . LYS A 1 91 ? -29.199 8.847 28.325 1.00 89.31 91 LYS A O 1
ATOM 717 N N . GLN A 1 92 ? -31.356 8.959 27.695 1.00 89.06 92 GLN A N 1
ATOM 718 C CA . GLN A 1 92 ? -31.922 8.792 29.042 1.00 89.06 92 GLN A CA 1
ATOM 719 C C . GLN A 1 92 ? -31.512 7.457 29.668 1.00 89.06 92 GLN A C 1
ATOM 721 O O . GLN A 1 92 ? -31.053 7.439 30.800 1.00 89.06 92 GLN A O 1
ATOM 726 N N . ARG A 1 93 ? -31.536 6.366 28.892 1.00 88.88 93 ARG A N 1
ATOM 727 C CA . ARG A 1 93 ? -31.124 5.037 29.370 1.00 88.88 93 ARG A CA 1
ATOM 728 C C . ARG A 1 93 ? -29.679 4.997 29.861 1.00 88.88 93 ARG A C 1
ATOM 730 O O . ARG A 1 93 ? -29.388 4.289 30.811 1.00 88.88 93 ARG A O 1
ATOM 737 N N . ILE A 1 94 ? -28.763 5.724 29.218 1.00 87.81 94 ILE A N 1
ATOM 738 C CA . ILE A 1 94 ? -27.360 5.765 29.660 1.00 87.81 94 ILE A CA 1
ATOM 739 C C . ILE A 1 94 ? -27.250 6.388 31.060 1.00 87.81 94 ILE A C 1
ATOM 741 O O . ILE A 1 94 ? -26.504 5.874 31.892 1.00 87.81 94 ILE A O 1
ATOM 745 N N . VAL A 1 95 ? -28.029 7.444 31.314 1.00 88.06 95 VAL A N 1
ATOM 746 C CA . VAL A 1 95 ? -28.113 8.114 32.619 1.00 88.06 95 VAL A CA 1
ATOM 747 C C . VAL A 1 95 ? -28.805 7.220 33.651 1.00 88.06 95 VAL A C 1
ATOM 749 O O . VAL A 1 95 ? -28.296 7.066 34.753 1.00 88.06 95 VAL A O 1
ATOM 752 N N . GLU A 1 96 ? -29.920 6.582 33.285 1.00 90.19 96 GLU A N 1
ATOM 753 C CA . GLU A 1 96 ? -30.688 5.680 34.161 1.00 90.19 96 GLU A CA 1
ATOM 754 C C . GLU A 1 96 ? -29.876 4.464 34.623 1.00 90.19 96 GLU A C 1
ATOM 756 O O . GLU A 1 96 ? -29.968 4.062 35.778 1.00 90.19 96 GLU A O 1
ATOM 761 N N . PHE A 1 97 ? -29.073 3.878 33.731 1.00 87.69 97 PHE A N 1
ATOM 762 C CA . PHE A 1 97 ? -28.216 2.736 34.055 1.00 87.69 97 PHE A CA 1
ATOM 763 C C . PHE A 1 97 ? -26.892 3.134 34.728 1.00 87.69 97 PHE A C 1
ATOM 765 O O . PHE A 1 97 ? -26.079 2.247 34.986 1.00 87.69 97 PHE A O 1
ATOM 772 N N . ASP A 1 98 ? -26.659 4.432 34.970 1.00 86.88 98 ASP A N 1
ATOM 773 C CA . ASP A 1 98 ? -25.420 4.990 35.537 1.00 86.88 98 ASP A CA 1
ATOM 774 C C . ASP A 1 98 ? -24.161 4.384 34.888 1.00 86.88 98 ASP A C 1
ATOM 776 O O . ASP A 1 98 ? -23.192 3.995 35.548 1.00 86.88 98 ASP A O 1
ATOM 780 N N . LEU A 1 99 ? -24.201 4.224 33.557 1.00 84.56 99 LEU A N 1
ATOM 781 C CA . LEU A 1 99 ? -23.121 3.566 32.832 1.00 84.56 99 LEU A CA 1
ATOM 782 C C . LEU A 1 99 ? -21.892 4.460 32.874 1.00 84.56 99 LEU A C 1
ATOM 784 O O . LEU A 1 99 ? -21.846 5.494 32.213 1.00 84.56 99 LEU A O 1
ATOM 788 N N . LYS A 1 100 ? -20.882 4.035 33.625 1.00 85.50 100 LYS A N 1
ATOM 789 C CA . LYS A 1 100 ? -19.611 4.739 33.759 1.00 85.50 100 LYS A CA 1
ATOM 790 C C . LYS A 1 100 ? -18.543 4.105 32.887 1.00 85.50 100 LYS A C 1
ATOM 792 O O . LYS A 1 100 ? -18.513 2.892 32.677 1.00 85.50 100 LYS A O 1
ATOM 797 N N . ASP A 1 101 ? -17.648 4.941 32.384 1.00 77.00 101 ASP A N 1
ATOM 798 C CA . ASP A 1 101 ? -16.392 4.474 31.827 1.00 77.00 101 ASP A CA 1
ATOM 799 C C . ASP A 1 101 ? -15.596 3.803 32.961 1.00 77.00 101 ASP A C 1
ATOM 801 O O . ASP A 1 101 ? -15.287 4.465 33.958 1.00 77.00 101 ASP A O 1
ATOM 805 N N . PRO A 1 102 ? -15.249 2.510 32.833 1.00 74.69 102 PRO A N 1
ATOM 806 C CA . PRO A 1 102 ? -14.539 1.776 33.877 1.00 74.69 102 PRO A CA 1
ATOM 807 C C . PRO A 1 102 ? -13.166 2.371 34.212 1.00 74.69 102 PRO A C 1
ATOM 809 O O . PRO A 1 102 ? -12.615 2.061 35.263 1.00 74.69 102 PRO A O 1
ATOM 812 N N . VAL A 1 103 ? -12.599 3.204 33.333 1.00 73.25 103 VAL A N 1
ATOM 813 C CA . VAL A 1 103 ? -11.280 3.811 33.530 1.00 73.25 103 VAL A CA 1
ATOM 814 C C . VAL A 1 103 ? -11.385 5.197 34.149 1.00 73.25 103 VAL A C 1
ATOM 816 O O . VAL A 1 103 ? -10.654 5.513 35.081 1.00 73.25 103 VAL A O 1
ATOM 819 N N . THR A 1 104 ? -12.254 6.053 33.613 1.00 78.06 104 THR A N 1
ATOM 820 C CA . THR A 1 104 ? -12.347 7.446 34.076 1.00 78.06 104 THR A CA 1
ATOM 821 C C . THR A 1 104 ? -13.339 7.628 35.219 1.00 78.06 104 THR A C 1
ATOM 823 O O . THR A 1 104 ? -13.354 8.690 35.837 1.00 78.06 104 THR A O 1
ATOM 826 N N . GLY A 1 105 ? -14.190 6.630 35.486 1.00 81.19 105 GLY A N 1
ATOM 827 C CA . GLY A 1 105 ? -15.280 6.709 36.460 1.00 81.19 105 GLY A CA 1
ATOM 828 C C . GLY A 1 105 ? -16.373 7.716 36.085 1.00 81.19 105 GLY A C 1
ATOM 829 O O . GLY A 1 105 ? -17.348 7.867 36.820 1.00 81.19 105 GLY A O 1
ATOM 830 N N . LYS A 1 106 ? -16.221 8.409 34.949 1.00 84.94 106 LYS A N 1
ATOM 831 C CA . LYS A 1 106 ? -17.177 9.391 34.442 1.00 84.94 106 LYS A CA 1
ATOM 832 C C . LYS A 1 106 ? -18.335 8.680 33.765 1.00 84.94 106 LYS A C 1
ATOM 834 O O . LYS A 1 106 ? -18.158 7.606 33.188 1.00 84.94 106 LYS A O 1
ATOM 839 N N . LEU A 1 107 ? -19.507 9.304 33.821 1.00 84.25 107 LEU A N 1
ATOM 840 C CA . LEU A 1 107 ? -20.673 8.832 33.088 1.00 84.25 107 LEU A CA 1
ATOM 841 C C . LEU A 1 107 ? -20.332 8.762 31.593 1.00 84.25 107 LEU A C 1
ATOM 843 O O . LEU A 1 107 ? -19.673 9.655 31.059 1.00 84.25 107 LEU A O 1
ATOM 847 N N . LEU A 1 108 ? -20.741 7.686 30.929 1.00 85.88 108 LEU A N 1
ATOM 848 C CA . LEU A 1 108 ? -20.566 7.559 29.492 1.00 85.88 108 LEU A CA 1
ATOM 849 C C . LEU A 1 108 ? -21.457 8.581 28.795 1.00 85.88 108 LEU A C 1
ATOM 851 O O . LEU A 1 108 ? -22.673 8.582 28.968 1.00 85.88 108 LEU A O 1
ATOM 855 N N . ASP A 1 109 ? -20.855 9.411 27.954 1.00 85.38 109 ASP A N 1
ATOM 856 C CA . ASP A 1 109 ? -21.611 10.330 27.119 1.00 85.38 109 ASP A CA 1
ATOM 857 C C . ASP A 1 109 ? -22.130 9.643 25.855 1.00 85.38 109 ASP A C 1
ATOM 859 O O . ASP A 1 109 ? -21.521 8.729 25.281 1.00 85.38 109 ASP A O 1
ATOM 863 N N . GLN A 1 110 ? -23.286 10.120 25.398 1.00 87.81 110 GLN A N 1
ATOM 864 C CA . GLN A 1 110 ? -23.833 9.726 24.111 1.00 87.81 110 GLN A CA 1
ATOM 865 C C . GLN A 1 110 ? -22.932 10.211 22.973 1.00 87.81 110 GLN A C 1
ATOM 867 O O . GLN A 1 110 ? -22.413 11.325 22.992 1.00 87.81 110 GLN A O 1
ATOM 872 N N . ARG A 1 111 ? -22.800 9.378 21.942 1.00 89.94 111 ARG A N 1
ATOM 873 C CA . ARG A 1 111 ? -21.989 9.656 20.759 1.00 89.94 111 ARG A CA 1
ATOM 874 C C . ARG A 1 111 ? -22.870 9.963 19.552 1.00 89.94 111 ARG A C 1
ATOM 876 O O . ARG A 1 111 ? -24.019 9.504 19.499 1.00 89.94 111 ARG A O 1
ATOM 883 N N . PRO A 1 112 ? -22.343 10.696 18.555 1.00 89.12 112 PRO A N 1
ATOM 884 C CA . PRO A 1 112 ? -23.040 10.893 17.294 1.00 89.12 112 PRO A CA 1
ATOM 885 C C . PRO A 1 112 ? -23.424 9.553 16.648 1.00 89.12 112 PRO A C 1
ATOM 887 O O . PRO A 1 112 ? -22.683 8.574 16.790 1.00 89.12 112 PRO A O 1
ATOM 890 N N . PRO A 1 113 ? -24.558 9.478 15.927 1.00 92.06 113 PRO A N 1
ATOM 891 C CA . PRO A 1 113 ? -24.912 8.295 15.155 1.00 92.06 113 PRO A CA 1
ATOM 892 C C . PRO A 1 113 ? -23.772 7.869 14.233 1.00 92.06 113 PRO A C 1
ATOM 894 O O . PRO A 1 113 ? -23.204 8.678 13.501 1.00 92.06 113 PRO A O 1
ATOM 897 N N . PHE A 1 114 ? -23.438 6.581 14.267 1.00 91.81 114 PHE A N 1
ATOM 898 C CA . PHE A 1 114 ? -22.346 6.070 13.454 1.00 91.81 114 PHE A CA 1
ATOM 899 C C . PHE A 1 114 ? -22.722 6.057 11.970 1.00 91.81 114 PHE A C 1
ATOM 901 O O . PHE A 1 114 ? -23.701 5.415 11.581 1.00 91.81 114 PHE A O 1
ATOM 908 N N . THR A 1 115 ? -21.886 6.699 11.156 1.00 89.56 115 THR A N 1
ATOM 909 C CA . THR A 1 115 ? -21.956 6.645 9.694 1.00 89.56 115 THR A CA 1
ATOM 910 C C . THR A 1 115 ? -20.710 5.929 9.168 1.00 89.56 115 THR A C 1
ATOM 912 O O . THR A 1 115 ? -19.604 6.277 9.586 1.00 89.56 115 THR A O 1
ATOM 915 N N . PRO A 1 116 ? -20.848 4.921 8.285 1.00 88.62 116 PRO A N 1
ATOM 916 C CA . PRO A 1 116 ? -19.700 4.296 7.640 1.00 88.62 116 PRO A CA 1
ATOM 917 C C . PRO A 1 116 ? -18.867 5.341 6.893 1.00 88.62 116 PRO A C 1
ATOM 919 O O . PRO A 1 116 ? -19.405 6.087 6.078 1.00 88.62 116 PRO A O 1
ATOM 922 N N . ILE A 1 117 ? -17.563 5.377 7.157 1.00 94.25 117 ILE A N 1
ATOM 923 C CA . ILE A 1 117 ? -16.647 6.273 6.447 1.00 94.25 117 ILE A CA 1
ATOM 924 C C . ILE A 1 117 ? -16.248 5.683 5.087 1.00 94.25 117 ILE A C 1
ATOM 926 O O . ILE A 1 117 ? -16.255 4.464 4.891 1.00 94.25 117 ILE A O 1
ATOM 930 N N . SER A 1 118 ? -15.899 6.554 4.141 1.00 94.62 118 SER A N 1
ATOM 931 C CA . SER A 1 118 ? -15.443 6.159 2.803 1.00 94.62 118 SER A CA 1
ATOM 932 C C . SER A 1 118 ? -14.043 5.549 2.852 1.00 94.62 118 SER A C 1
ATOM 934 O O . SER A 1 118 ? -13.180 6.052 3.566 1.00 94.62 118 SER A O 1
ATOM 936 N N . THR A 1 119 ? -13.774 4.522 2.038 1.00 93.00 119 THR A N 1
ATOM 937 C CA . THR A 1 119 ? -12.425 3.933 1.901 1.00 93.00 119 THR A CA 1
ATOM 938 C C . THR A 1 119 ? -11.376 4.975 1.519 1.00 93.00 119 THR A C 1
ATOM 940 O O . THR A 1 119 ? -10.246 4.912 1.997 1.00 93.00 119 THR A O 1
ATOM 943 N N . LYS A 1 120 ? -11.787 6.004 0.764 1.00 93.31 120 LYS A N 1
ATOM 944 C CA . LYS A 1 120 ? -10.943 7.141 0.379 1.00 93.31 120 LYS A CA 1
ATOM 945 C C . LYS A 1 120 ? -10.332 7.879 1.569 1.00 93.31 120 LYS A C 1
ATOM 947 O O . LYS A 1 120 ? -9.298 8.506 1.393 1.00 93.31 120 LYS A O 1
ATOM 952 N N . VAL A 1 121 ? -10.932 7.823 2.761 1.00 96.00 121 VAL A N 1
ATOM 953 C CA . VAL A 1 121 ? -10.366 8.465 3.959 1.00 96.00 121 VAL A CA 1
ATOM 954 C C . VAL A 1 121 ? -9.029 7.816 4.324 1.00 96.00 121 VAL A C 1
ATOM 956 O O . VAL A 1 121 ? -8.056 8.524 4.568 1.00 96.00 121 VAL A O 1
ATOM 959 N N . LEU A 1 122 ? -8.935 6.480 4.284 1.00 95.62 122 LEU A N 1
ATOM 960 C CA . LEU A 1 122 ? -7.665 5.782 4.509 1.00 95.62 122 LEU A CA 1
ATOM 961 C C . LEU A 1 122 ? -6.691 5.990 3.344 1.00 95.62 122 LEU A C 1
ATOM 963 O O . LEU A 1 122 ? -5.507 6.208 3.585 1.00 95.62 122 LEU A O 1
ATOM 967 N N . THR A 1 123 ? -7.173 5.978 2.099 1.00 94.19 123 THR A N 1
ATOM 968 C CA . THR A 1 123 ? -6.347 6.307 0.925 1.00 94.19 123 THR A CA 1
ATOM 969 C C . THR A 1 123 ? -5.713 7.693 1.069 1.00 94.19 123 THR A C 1
ATOM 971 O O . THR A 1 123 ? -4.500 7.831 0.945 1.00 94.19 123 THR A O 1
ATOM 974 N N . ASN A 1 124 ? -6.508 8.709 1.412 1.00 93.44 124 ASN A N 1
ATOM 975 C CA . ASN A 1 124 ? -6.046 10.081 1.598 1.00 93.44 124 ASN A CA 1
ATOM 976 C C . ASN A 1 124 ? -5.113 10.209 2.800 1.00 93.44 124 ASN A C 1
ATOM 978 O O . ASN A 1 124 ? -4.102 10.896 2.687 1.00 93.44 124 ASN A O 1
ATOM 982 N N . PHE A 1 125 ? -5.396 9.526 3.914 1.00 95.81 125 PHE A N 1
ATOM 983 C CA . PHE A 1 125 ? -4.465 9.456 5.040 1.00 95.81 125 PHE A CA 1
ATOM 984 C C . PHE A 1 125 ? -3.097 8.940 4.575 1.00 95.81 125 PHE A C 1
ATOM 986 O O . PHE A 1 125 ? -2.078 9.571 4.834 1.00 95.81 125 PHE A O 1
ATOM 993 N N . LEU A 1 126 ? -3.068 7.813 3.854 1.00 94.25 126 LEU A N 1
ATOM 994 C CA . LEU A 1 126 ? -1.826 7.193 3.392 1.00 94.25 126 LEU A CA 1
ATOM 995 C C . LEU A 1 126 ? -1.080 8.086 2.393 1.00 94.25 126 LEU A C 1
ATOM 997 O O . LEU A 1 126 ? 0.125 8.268 2.530 1.00 94.25 126 LEU A O 1
ATOM 1001 N N . LEU A 1 127 ? -1.778 8.682 1.426 1.00 90.00 127 LEU A N 1
ATOM 1002 C CA . LEU A 1 127 ? -1.165 9.574 0.438 1.00 90.00 127 LEU A CA 1
ATOM 1003 C C . LEU A 1 127 ? -0.601 10.861 1.060 1.00 90.00 127 LEU A C 1
ATOM 1005 O O . LEU A 1 127 ? 0.399 11.376 0.570 1.00 90.00 127 LEU A O 1
ATOM 1009 N N . ASN A 1 128 ? -1.211 11.365 2.138 1.00 90.25 128 ASN A N 1
ATOM 1010 C CA . ASN A 1 128 ? -0.753 12.571 2.835 1.00 90.25 128 ASN A CA 1
ATOM 1011 C C . ASN A 1 128 ? 0.218 12.286 3.988 1.00 90.25 128 ASN A C 1
ATOM 1013 O O . ASN A 1 128 ? 0.771 13.235 4.542 1.00 90.25 128 ASN A O 1
ATOM 1017 N N . ALA A 1 129 ? 0.444 11.018 4.346 1.00 91.50 129 ALA A N 1
ATOM 1018 C CA . ALA A 1 129 ? 1.377 10.629 5.397 1.00 91.50 129 ALA A CA 1
ATOM 1019 C C . ALA A 1 129 ? 2.775 11.151 5.069 1.00 91.50 129 ALA A C 1
ATOM 1021 O O . ALA A 1 129 ? 3.351 10.788 4.044 1.00 91.50 129 ALA A O 1
ATOM 1022 N N . GLN A 1 130 ? 3.342 11.994 5.929 1.00 85.75 130 GLN A N 1
ATOM 1023 C CA . GLN A 1 130 ? 4.628 12.647 5.679 1.00 85.75 130 GLN A CA 1
ATOM 1024 C C . GLN A 1 130 ? 5.788 11.891 6.306 1.00 85.75 130 GLN A C 1
ATOM 1026 O O . GLN A 1 130 ? 6.860 11.812 5.713 1.00 85.75 130 GLN A O 1
ATOM 1031 N N . ASN A 1 131 ? 5.566 11.296 7.472 1.00 84.62 131 ASN A N 1
ATOM 1032 C CA . ASN A 1 131 ? 6.638 10.800 8.319 1.00 84.62 131 ASN A CA 1
ATOM 1033 C C . ASN A 1 131 ? 6.432 9.329 8.718 1.00 84.62 131 ASN A C 1
ATOM 1035 O O . ASN A 1 131 ? 5.444 8.665 8.396 1.00 84.62 131 ASN A O 1
ATOM 1039 N N . LYS A 1 132 ? 7.415 8.804 9.452 1.00 86.00 132 LYS A N 1
ATOM 1040 C CA . LYS A 1 132 ? 7.387 7.437 9.972 1.00 86.00 132 LYS A CA 1
ATOM 1041 C C . LYS A 1 132 ? 6.278 7.212 11.005 1.00 86.00 132 LYS A C 1
ATOM 1043 O O . LYS A 1 132 ? 5.747 6.103 11.068 1.00 86.00 132 LYS A O 1
ATOM 1048 N N . THR A 1 133 ? 5.938 8.219 11.810 1.00 90.12 133 THR A N 1
ATOM 1049 C CA . THR A 1 133 ? 4.928 8.092 12.869 1.00 90.12 133 THR A CA 1
ATOM 1050 C C . THR A 1 133 ? 3.527 7.903 12.294 1.00 90.12 133 THR A C 1
ATOM 1052 O O . THR A 1 133 ? 2.784 7.082 12.826 1.00 90.12 133 THR A O 1
ATOM 1055 N N . ASP A 1 134 ? 3.209 8.531 11.159 1.00 91.62 134 ASP A N 1
ATOM 1056 C CA . ASP A 1 134 ? 1.943 8.348 10.436 1.00 91.62 134 ASP A CA 1
ATOM 1057 C C . ASP A 1 134 ? 1.739 6.878 10.022 1.00 91.62 134 ASP A C 1
ATOM 1059 O O . ASP A 1 134 ? 0.699 6.267 10.282 1.00 91.62 134 ASP A O 1
ATOM 1063 N N . ILE A 1 135 ? 2.770 6.260 9.438 1.00 91.25 135 ILE A N 1
ATOM 1064 C CA . ILE A 1 135 ? 2.735 4.850 9.023 1.00 91.25 135 ILE A CA 1
ATOM 1065 C C . ILE A 1 135 ? 2.659 3.915 10.235 1.00 91.25 135 ILE A C 1
ATOM 1067 O O . ILE A 1 135 ? 1.902 2.939 10.238 1.00 91.25 135 ILE A O 1
ATOM 1071 N N . GLN A 1 136 ? 3.413 4.215 11.295 1.00 90.06 136 GLN A N 1
ATOM 1072 C CA . GLN A 1 136 ? 3.374 3.440 12.534 1.00 90.06 136 GLN A CA 1
ATOM 1073 C C . GLN A 1 136 ? 2.013 3.512 13.227 1.00 90.06 136 GLN A C 1
ATOM 1075 O O . GLN A 1 136 ? 1.572 2.501 13.778 1.00 90.06 136 GLN A O 1
ATOM 1080 N N . TRP A 1 137 ? 1.334 4.658 13.164 1.00 93.50 137 TRP A N 1
ATOM 1081 C CA . TRP A 1 137 ? -0.025 4.807 13.665 1.00 93.50 137 TRP A CA 1
ATOM 1082 C C . TRP A 1 137 ? -0.980 3.862 12.926 1.00 93.50 137 TRP A C 1
ATOM 1084 O O . TRP A 1 137 ? -1.676 3.082 13.577 1.00 93.50 137 TRP A O 1
ATOM 1094 N N . VAL A 1 138 ? -0.939 3.810 11.586 1.00 93.94 138 VAL A N 1
ATOM 1095 C CA . VAL A 1 138 ? -1.774 2.869 10.807 1.00 93.94 138 VAL A CA 1
ATOM 1096 C C . VAL A 1 138 ? -1.489 1.430 11.226 1.00 93.94 138 VAL A C 1
ATOM 1098 O O . VAL A 1 138 ? -2.408 0.672 11.537 1.00 93.94 138 VAL A O 1
ATOM 1101 N N . MET A 1 139 ? -0.211 1.053 11.307 1.00 91.75 139 MET A N 1
ATOM 1102 C CA . MET A 1 139 ? 0.192 -0.293 11.719 1.00 91.75 139 MET A CA 1
ATOM 1103 C C . MET A 1 139 ? -0.267 -0.638 13.139 1.00 91.75 139 MET A C 1
ATOM 1105 O O . MET A 1 139 ? -0.667 -1.775 13.400 1.00 91.75 139 MET A O 1
ATOM 1109 N N . TYR A 1 140 ? -0.242 0.324 14.059 1.00 91.69 140 TYR A N 1
ATOM 1110 C CA . TYR A 1 140 ? -0.768 0.160 15.410 1.00 91.69 140 TYR A CA 1
ATOM 1111 C C . TYR A 1 140 ? -2.280 -0.100 15.397 1.00 91.69 140 TYR A C 1
ATOM 1113 O O . TYR A 1 140 ? -2.740 -1.061 16.022 1.00 91.69 140 TYR A O 1
ATOM 1121 N N . GLN A 1 141 ? -3.047 0.684 14.635 1.00 92.31 141 GLN A N 1
ATOM 1122 C CA . GLN A 1 141 ? -4.493 0.492 14.523 1.00 92.31 141 GLN A CA 1
ATOM 1123 C C . GLN A 1 141 ? -4.846 -0.861 13.892 1.00 92.31 141 GLN A C 1
ATOM 1125 O O . GLN A 1 141 ? -5.712 -1.575 14.403 1.00 92.31 141 GLN A O 1
ATOM 1130 N N . LEU A 1 142 ? -4.126 -1.274 12.845 1.00 90.56 142 LEU A N 1
ATOM 1131 C CA . LEU A 1 142 ? -4.309 -2.585 12.216 1.00 90.56 142 LEU A CA 1
ATOM 1132 C C . LEU A 1 142 ? -4.064 -3.735 13.205 1.00 90.56 142 LEU A C 1
ATOM 1134 O 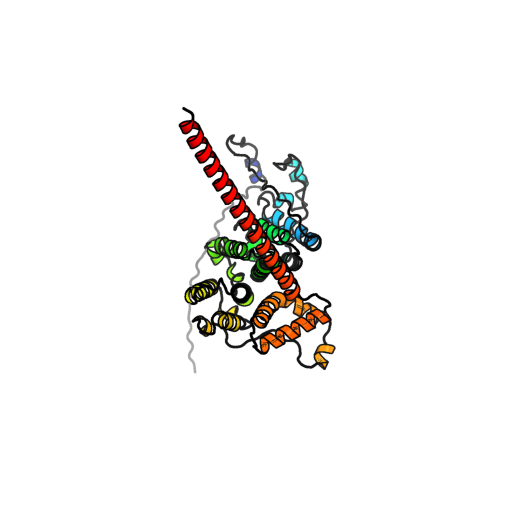O . LEU A 1 142 ? -4.859 -4.670 13.264 1.00 90.56 142 LEU A O 1
ATOM 1138 N N . LYS A 1 143 ? -3.015 -3.653 14.036 1.00 88.75 143 LYS A N 1
ATOM 1139 C CA . LYS A 1 143 ? -2.723 -4.656 15.081 1.00 88.75 143 LYS A CA 1
ATOM 1140 C C . LYS A 1 143 ? -3.784 -4.694 16.184 1.00 88.75 143 LYS A C 1
ATOM 1142 O O . LYS A 1 143 ? -4.038 -5.753 16.757 1.00 88.75 143 LYS A O 1
ATOM 1147 N N . ARG A 1 144 ? -4.414 -3.557 16.487 1.00 88.19 144 ARG A N 1
ATOM 1148 C CA . ARG A 1 144 ? -5.489 -3.443 17.487 1.00 88.19 144 ARG A CA 1
ATOM 1149 C C . ARG A 1 144 ? -6.798 -4.080 17.005 1.00 88.19 144 ARG A C 1
ATOM 1151 O O . ARG A 1 144 ? -7.591 -4.584 17.809 1.00 88.19 144 ARG A O 1
ATOM 1158 N N . LEU A 1 145 ? -7.046 -4.078 15.698 1.00 89.44 145 LEU A N 1
ATOM 1159 C CA . LEU A 1 145 ? -8.273 -4.607 15.114 1.00 89.44 145 LEU A CA 1
ATOM 1160 C C . LEU A 1 145 ? -8.244 -6.138 15.011 1.00 89.44 145 LEU A C 1
ATOM 1162 O O . LEU A 1 145 ? -7.620 -6.736 14.148 1.00 89.44 145 LEU A O 1
ATOM 1166 N N . LYS A 1 146 ? -9.038 -6.797 15.858 1.00 86.12 146 LYS A N 1
ATOM 1167 C CA . LYS A 1 146 ? -9.266 -8.251 15.787 1.00 86.12 146 LYS A CA 1
ATOM 1168 C C . LYS A 1 146 ? -9.987 -8.674 14.486 1.00 86.12 146 LYS A C 1
ATOM 1170 O O . LYS A 1 146 ? -10.831 -7.910 14.009 1.00 86.12 146 LYS A O 1
ATOM 1175 N N . PRO A 1 147 ? -9.789 -9.916 13.995 1.00 83.12 147 PRO A N 1
ATOM 1176 C CA . PRO A 1 147 ? -10.488 -10.461 12.818 1.00 83.12 147 PRO A CA 1
ATOM 1177 C C . PRO A 1 147 ? -12.020 -10.362 12.871 1.00 83.12 147 PRO A C 1
ATOM 1179 O O . PRO A 1 147 ? -12.683 -10.181 11.855 1.00 83.12 147 PRO A O 1
ATOM 1182 N N . LYS A 1 148 ? -12.606 -10.408 14.077 1.00 84.38 148 LYS A N 1
ATOM 1183 C CA . LYS A 1 148 ? -14.059 -10.272 14.288 1.00 84.38 148 LYS A CA 1
ATOM 1184 C C . LYS A 1 148 ? -14.641 -8.925 13.835 1.00 84.38 148 LYS A C 1
ATOM 1186 O O . LYS A 1 148 ? -15.857 -8.822 13.682 1.00 84.38 148 LYS A O 1
ATOM 1191 N N . HIS A 1 149 ? -13.821 -7.890 13.630 1.00 88.50 149 HIS A N 1
ATOM 1192 C CA . HIS A 1 149 ? -14.263 -6.586 13.126 1.00 88.50 149 HIS A CA 1
ATOM 1193 C C . HIS A 1 149 ? -14.462 -6.626 11.602 1.00 88.50 149 HIS A C 1
ATOM 1195 O O . HIS A 1 149 ? -13.803 -5.912 10.850 1.00 88.50 149 HIS A O 1
ATOM 1201 N N . LYS A 1 150 ? -15.397 -7.475 11.157 1.00 85.94 150 LYS A N 1
ATOM 1202 C CA . LYS A 1 150 ? -15.675 -7.792 9.746 1.00 85.94 150 LYS A CA 1
ATOM 1203 C C . LYS A 1 150 ? -15.874 -6.559 8.862 1.00 85.94 150 LYS A C 1
ATOM 1205 O O . LYS A 1 150 ? -15.423 -6.546 7.729 1.00 85.94 150 LYS A O 1
ATOM 1210 N N . MET A 1 151 ? -16.509 -5.511 9.389 1.00 89.12 151 MET A N 1
ATOM 1211 C CA . MET A 1 151 ? -16.750 -4.269 8.647 1.00 89.12 151 MET A CA 1
ATOM 1212 C C . MET A 1 151 ? -15.454 -3.579 8.202 1.00 89.12 151 MET A C 1
ATOM 1214 O O . MET A 1 151 ? -15.406 -3.048 7.102 1.00 89.12 151 MET A O 1
ATOM 1218 N N . PHE A 1 152 ? -14.403 -3.613 9.022 1.00 91.19 152 PHE A N 1
ATOM 1219 C CA . PHE A 1 152 ? -13.107 -3.077 8.619 1.00 91.19 152 PHE A CA 1
ATOM 1220 C C . PHE A 1 152 ? -12.428 -4.011 7.623 1.00 91.19 152 PHE A C 1
ATOM 1222 O O . PHE A 1 152 ? -12.087 -3.629 6.509 1.00 91.19 152 PHE A O 1
ATOM 1229 N N . TRP A 1 153 ? -12.268 -5.266 8.034 1.00 86.44 153 TRP A N 1
ATOM 1230 C CA . TRP A 1 153 ? -11.442 -6.220 7.315 1.00 86.44 153 TRP A CA 1
ATOM 1231 C C . TRP A 1 153 ? -12.026 -6.627 5.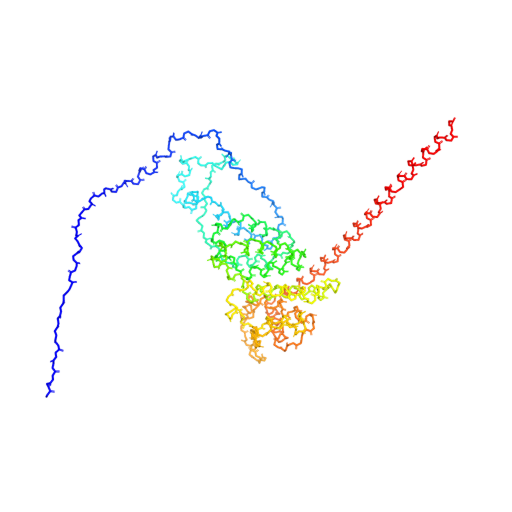957 1.00 86.44 153 TRP A C 1
ATOM 1233 O O . TRP A 1 153 ? -11.263 -6.801 5.023 1.00 86.44 153 TRP A O 1
ATOM 1243 N N . TYR A 1 154 ? -13.348 -6.755 5.817 1.00 83.31 154 TYR A N 1
ATOM 1244 C CA . TYR A 1 154 ? -13.969 -7.230 4.572 1.00 83.31 154 TYR A CA 1
ATOM 1245 C C . TYR A 1 154 ? -14.499 -6.116 3.675 1.00 83.31 154 TYR A C 1
ATOM 1247 O O . TYR A 1 154 ? -14.562 -6.303 2.464 1.00 83.31 154 TYR A O 1
ATOM 1255 N N . ASN A 1 155 ? -14.909 -4.984 4.255 1.00 85.75 155 ASN A N 1
ATOM 1256 C CA . ASN A 1 155 ? -15.606 -3.943 3.494 1.00 85.75 155 ASN A CA 1
ATOM 1257 C C . ASN A 1 155 ? -14.785 -2.662 3.337 1.00 85.75 155 ASN A C 1
ATOM 1259 O O . ASN A 1 155 ? -15.114 -1.852 2.476 1.00 85.75 155 ASN A O 1
ATOM 1263 N N . TYR A 1 156 ? -13.770 -2.446 4.178 1.00 90.94 156 TYR A N 1
ATOM 1264 C CA . TYR A 1 156 ? -13.040 -1.181 4.220 1.00 90.94 156 TYR A CA 1
ATOM 1265 C C . TYR A 1 156 ? -11.596 -1.312 3.727 1.00 90.94 156 TYR A C 1
ATOM 1267 O O . TYR A 1 156 ? -11.137 -0.513 2.912 1.00 90.94 156 TYR A O 1
ATOM 1275 N N . LEU A 1 157 ? -10.870 -2.328 4.196 1.00 90.75 157 LEU A N 1
ATOM 1276 C CA . LEU A 1 157 ? -9.518 -2.608 3.726 1.00 90.75 157 LEU A CA 1
ATOM 1277 C C . LEU A 1 157 ? -9.560 -3.309 2.359 1.00 90.75 157 LEU A C 1
ATOM 1279 O O . LEU A 1 157 ? -10.347 -4.230 2.157 1.00 90.75 157 LEU A O 1
ATOM 1283 N N . ASN A 1 158 ? -8.708 -2.883 1.428 1.00 89.81 158 ASN A N 1
ATOM 1284 C CA . ASN A 1 158 ? -8.640 -3.405 0.062 1.00 89.81 158 ASN A CA 1
ATOM 1285 C C . ASN A 1 158 ? -7.169 -3.542 -0.387 1.00 89.81 158 ASN A C 1
ATOM 1287 O O . ASN A 1 158 ? -6.248 -3.216 0.370 1.00 89.81 158 ASN A O 1
ATOM 1291 N N . SER A 1 159 ? -6.943 -4.050 -1.600 1.00 89.69 159 SER A N 1
ATOM 1292 C CA . SER A 1 159 ? -5.600 -4.260 -2.158 1.00 89.69 159 SER A CA 1
ATOM 1293 C C . SER A 1 159 ? -4.828 -2.960 -2.393 1.00 89.69 159 SER A C 1
ATOM 1295 O O . SER A 1 159 ? -3.618 -2.914 -2.174 1.00 89.69 159 SER A O 1
ATOM 1297 N N . GLU A 1 160 ? -5.522 -1.880 -2.749 1.00 92.56 160 GLU A N 1
ATOM 1298 C CA . GLU A 1 160 ? -4.939 -0.544 -2.899 1.00 92.56 160 GLU A CA 1
ATOM 1299 C C . GLU A 1 160 ? -4.314 -0.054 -1.583 1.00 92.56 160 GLU A C 1
ATOM 1301 O O . GLU A 1 160 ? -3.160 0.374 -1.565 1.00 92.56 160 GLU A O 1
ATOM 1306 N N . HIS A 1 161 ? -5.020 -0.197 -0.454 1.00 93.50 161 HIS A N 1
ATOM 1307 C CA . HIS A 1 161 ? -4.486 0.149 0.865 1.00 93.50 161 HIS A CA 1
ATOM 1308 C C . HIS A 1 161 ? -3.239 -0.665 1.215 1.00 93.50 161 HIS A C 1
ATOM 1310 O O . HIS A 1 161 ? -2.286 -0.117 1.769 1.00 93.50 161 HIS A O 1
ATOM 1316 N N . PHE A 1 162 ? -3.224 -1.961 0.885 1.00 91.38 162 PHE A N 1
ATOM 1317 C CA . PHE A 1 162 ? -2.048 -2.805 1.086 1.00 91.38 162 PHE A CA 1
ATOM 1318 C C . PHE A 1 162 ? -0.852 -2.303 0.270 1.00 91.38 162 PHE A C 1
ATOM 1320 O O . PHE A 1 162 ? 0.246 -2.159 0.814 1.00 91.38 162 PHE A O 1
ATOM 1327 N N . ALA A 1 163 ? -1.056 -2.031 -1.018 1.00 93.62 163 ALA A N 1
ATOM 1328 C CA . ALA A 1 163 ? 0.001 -1.594 -1.917 1.00 93.62 163 ALA A CA 1
ATOM 1329 C C . ALA A 1 163 ? 0.539 -0.209 -1.532 1.00 93.62 163 ALA A C 1
ATOM 1331 O O . ALA A 1 163 ? 1.754 -0.041 -1.423 1.00 93.62 163 ALA A O 1
ATOM 1332 N N . LEU A 1 164 ? -0.341 0.754 -1.227 1.00 94.56 164 LEU A N 1
ATOM 1333 C CA . LEU A 1 164 ? 0.050 2.079 -0.732 1.00 94.56 164 LEU A CA 1
ATOM 1334 C C . LEU A 1 164 ? 0.867 1.962 0.552 1.00 94.56 164 LEU A C 1
ATOM 1336 O O . LEU A 1 164 ? 1.980 2.476 0.628 1.00 94.56 164 LEU A O 1
ATOM 1340 N N . LEU A 1 165 ? 0.356 1.233 1.545 1.00 94.44 165 LEU A N 1
ATOM 1341 C CA . LEU A 1 165 ? 1.051 1.055 2.816 1.00 94.44 165 LEU A CA 1
ATOM 1342 C C . LEU A 1 165 ? 2.406 0.357 2.632 1.00 94.44 165 LEU A C 1
ATOM 1344 O O . LEU A 1 165 ? 3.374 0.717 3.302 1.00 94.44 165 LEU A O 1
ATOM 1348 N N . SER A 1 166 ? 2.505 -0.598 1.705 1.00 93.44 166 SER A N 1
ATOM 1349 C CA . SER A 1 166 ? 3.748 -1.307 1.380 1.00 93.44 166 SER A CA 1
ATOM 1350 C C . SER A 1 166 ? 4.774 -0.392 0.708 1.00 93.44 166 SER A C 1
ATOM 1352 O O . SER A 1 166 ? 5.934 -0.372 1.131 1.00 93.44 166 SER A O 1
ATOM 1354 N N . TYR A 1 167 ? 4.359 0.405 -0.282 1.00 94.25 167 TYR A N 1
ATOM 1355 C CA . TYR A 1 167 ? 5.226 1.390 -0.927 1.00 94.25 167 TYR A CA 1
ATOM 1356 C C . TYR A 1 167 ? 5.687 2.469 0.045 1.00 94.25 167 TYR A C 1
ATOM 1358 O O . TYR A 1 167 ? 6.885 2.714 0.138 1.00 94.25 167 TYR A O 1
ATOM 1366 N N . LEU A 1 168 ? 4.779 3.055 0.824 1.00 92.88 168 LEU A N 1
ATOM 1367 C CA . LEU A 1 168 ? 5.113 4.083 1.811 1.00 92.88 168 LEU A CA 1
ATOM 1368 C C . LEU A 1 168 ? 6.037 3.539 2.898 1.00 92.88 168 LEU A C 1
ATOM 1370 O O . LEU A 1 168 ? 7.022 4.177 3.254 1.00 92.88 168 LEU A O 1
ATOM 1374 N N . SER A 1 169 ? 5.787 2.324 3.385 1.00 91.56 169 SER A N 1
ATOM 1375 C CA . SER A 1 169 ? 6.655 1.703 4.390 1.00 91.56 169 SER A CA 1
ATOM 1376 C C . SER A 1 169 ? 8.031 1.358 3.838 1.00 91.56 169 SER A C 1
ATOM 1378 O O . SER A 1 169 ? 9.001 1.320 4.584 1.00 91.56 169 SER A O 1
ATOM 1380 N N . LEU A 1 170 ? 8.160 1.093 2.539 1.00 90.38 170 LEU A N 1
ATOM 1381 C CA . LEU A 1 170 ? 9.477 0.980 1.928 1.00 90.38 170 LEU A CA 1
ATOM 1382 C C . LEU A 1 170 ? 10.132 2.352 1.782 1.00 90.38 170 LEU A C 1
ATOM 1384 O O . LEU A 1 170 ? 11.227 2.556 2.293 1.00 90.38 170 LEU A O 1
ATOM 1388 N N . LEU A 1 171 ? 9.469 3.251 1.061 1.00 87.50 171 LEU A N 1
ATOM 1389 C CA . LEU A 1 171 ? 10.054 4.478 0.543 1.00 87.50 171 LEU A CA 1
ATOM 1390 C C . LEU A 1 171 ? 10.236 5.540 1.634 1.00 87.50 171 LEU A C 1
ATOM 1392 O O . LEU A 1 171 ? 11.231 6.244 1.621 1.00 87.50 171 LEU A O 1
ATOM 1396 N N . LYS A 1 172 ? 9.356 5.608 2.636 1.00 85.88 172 LYS A N 1
ATOM 1397 C CA . LYS A 1 172 ? 9.467 6.594 3.724 1.00 85.88 172 LYS A CA 1
ATOM 1398 C C . LYS A 1 172 ? 10.173 6.091 4.972 1.00 85.88 172 LYS A C 1
ATOM 1400 O O . LYS A 1 172 ? 10.652 6.890 5.764 1.00 85.88 172 LYS A O 1
ATOM 1405 N N . THR A 1 173 ? 10.157 4.783 5.231 1.00 80.94 173 THR A N 1
ATOM 1406 C CA . THR A 1 173 ? 10.635 4.254 6.524 1.00 80.94 173 THR A CA 1
ATOM 1407 C C . THR A 1 173 ? 11.604 3.088 6.400 1.00 80.94 173 THR A C 1
ATOM 1409 O O . THR A 1 173 ? 12.206 2.706 7.402 1.00 80.94 173 THR A O 1
ATOM 1412 N N . ASN A 1 174 ? 11.753 2.510 5.204 1.00 83.00 174 ASN A N 1
ATOM 1413 C CA . ASN A 1 174 ? 12.484 1.269 4.952 1.00 83.00 174 ASN A CA 1
ATOM 1414 C C . ASN A 1 174 ? 11.996 0.057 5.792 1.00 83.00 174 ASN A C 1
ATOM 1416 O O . ASN A 1 174 ? 12.679 -0.962 5.902 1.00 83.00 174 ASN A O 1
ATOM 1420 N N . GLN A 1 175 ? 10.773 0.104 6.342 1.00 81.38 175 GLN A N 1
ATOM 1421 C CA . GLN A 1 175 ? 10.170 -0.931 7.201 1.00 81.38 175 GLN A CA 1
ATOM 1422 C C . GLN A 1 175 ? 9.170 -1.847 6.480 1.00 81.38 175 GLN A C 1
ATOM 1424 O O . GLN A 1 175 ? 8.329 -2.483 7.112 1.00 81.38 175 GLN A O 1
ATOM 1429 N N . HIS A 1 176 ? 9.265 -1.986 5.156 1.00 83.44 176 HIS A N 1
ATOM 1430 C CA . HIS A 1 176 ? 8.378 -2.868 4.381 1.00 83.44 176 HIS A CA 1
ATOM 1431 C C . HIS A 1 176 ? 8.255 -4.301 4.941 1.00 83.44 176 HIS A C 1
ATOM 1433 O O . HIS A 1 176 ? 7.215 -4.940 4.794 1.00 83.44 176 HIS A O 1
ATOM 1439 N N . SER A 1 177 ? 9.309 -4.845 5.562 1.00 82.62 177 SER A N 1
ATOM 1440 C CA . SER A 1 177 ? 9.266 -6.179 6.177 1.00 82.62 177 SER A CA 1
ATOM 1441 C C . SER A 1 177 ? 8.180 -6.304 7.245 1.00 82.62 177 SER A C 1
ATOM 1443 O O . SER A 1 177 ? 7.560 -7.360 7.334 1.00 82.62 177 SER A O 1
ATOM 1445 N N . GLU A 1 178 ? 7.922 -5.246 8.014 1.00 85.31 178 GLU A N 1
ATOM 1446 C CA . GLU A 1 178 ? 6.900 -5.242 9.059 1.00 85.31 178 GLU A CA 1
ATOM 1447 C C . GLU A 1 178 ? 5.493 -5.329 8.464 1.00 85.31 178 GLU A C 1
ATOM 1449 O O . GLU A 1 178 ? 4.688 -6.145 8.911 1.00 85.31 178 GLU A O 1
ATOM 1454 N N . VAL A 1 179 ? 5.218 -4.543 7.419 1.00 87.44 179 VAL A N 1
ATOM 1455 C CA . VAL A 1 179 ? 3.942 -4.585 6.689 1.00 87.44 179 VAL A CA 1
ATOM 1456 C C . VAL A 1 179 ? 3.743 -5.956 6.061 1.00 87.44 179 VAL A C 1
ATOM 1458 O O . VAL A 1 179 ? 2.749 -6.625 6.335 1.00 87.44 179 VAL A O 1
ATOM 1461 N N . ALA A 1 180 ? 4.720 -6.427 5.286 1.00 83.00 180 ALA A N 1
ATOM 1462 C CA . ALA A 1 180 ? 4.635 -7.723 4.626 1.00 83.00 180 ALA A CA 1
ATOM 1463 C C . ALA A 1 180 ? 4.415 -8.869 5.628 1.00 83.00 180 ALA A C 1
ATOM 1465 O O . ALA A 1 180 ? 3.580 -9.734 5.381 1.00 83.00 180 ALA A O 1
ATOM 1466 N N . TYR A 1 181 ? 5.115 -8.853 6.769 1.00 84.81 181 TYR A N 1
ATOM 1467 C CA . TYR A 1 181 ? 4.930 -9.832 7.842 1.00 84.81 181 TYR A CA 1
ATOM 1468 C C . TYR A 1 181 ? 3.549 -9.730 8.491 1.00 84.81 181 TYR A C 1
ATOM 1470 O O . TYR A 1 181 ? 2.910 -10.748 8.745 1.00 84.81 181 TYR A O 1
ATOM 1478 N N . PHE A 1 182 ? 3.071 -8.512 8.759 1.00 85.62 182 PHE A N 1
ATOM 1479 C CA . PHE A 1 182 ? 1.746 -8.303 9.330 1.00 85.62 182 PHE A CA 1
ATOM 1480 C C . PHE A 1 182 ? 0.664 -8.908 8.435 1.00 85.62 182 PHE A C 1
ATOM 1482 O O . PHE A 1 182 ? -0.174 -9.662 8.926 1.00 85.62 182 PHE A O 1
ATOM 1489 N N . PHE A 1 183 ? 0.708 -8.626 7.134 1.00 80.88 183 PHE A N 1
ATOM 1490 C CA . PHE A 1 183 ? -0.271 -9.137 6.183 1.00 80.88 183 PHE A CA 1
ATOM 1491 C C . PHE A 1 183 ? -0.120 -10.643 5.944 1.00 80.88 183 PHE A C 1
ATOM 1493 O O . PHE A 1 183 ? -1.115 -11.359 5.995 1.00 80.88 183 PHE A O 1
ATOM 1500 N N . SER A 1 184 ? 1.095 -11.172 5.773 1.00 76.69 184 SER A N 1
ATOM 1501 C CA . SER A 1 184 ? 1.279 -12.619 5.581 1.00 76.69 184 SER A CA 1
ATOM 1502 C C . SER A 1 184 ? 0.839 -13.427 6.803 1.00 76.69 184 SER A C 1
ATOM 1504 O O . SER A 1 184 ? 0.121 -14.416 6.664 1.00 76.69 184 SER A O 1
ATOM 1506 N N . LYS A 1 185 ? 1.196 -12.981 8.013 1.00 78.38 185 LYS A N 1
ATOM 1507 C CA . LYS A 1 185 ? 0.816 -13.656 9.254 1.00 78.38 185 LYS A CA 1
ATOM 1508 C C . LYS A 1 185 ? -0.670 -13.522 9.533 1.00 78.38 185 LYS A C 1
ATOM 1510 O O . LYS A 1 185 ? -1.323 -14.529 9.780 1.00 78.38 185 LYS A O 1
ATOM 1515 N N . ASN A 1 186 ? -1.208 -12.304 9.532 1.00 71.69 186 ASN A N 1
ATOM 1516 C CA . ASN A 1 186 ? -2.579 -12.095 9.986 1.00 71.69 186 ASN A CA 1
ATOM 1517 C C . ASN A 1 186 ? -3.600 -12.454 8.915 1.00 71.69 186 ASN A C 1
ATOM 1519 O O . ASN A 1 186 ? -4.621 -13.016 9.277 1.00 71.69 186 ASN A O 1
ATOM 1523 N N . LEU A 1 187 ? -3.338 -12.185 7.633 1.00 67.94 187 LEU A N 1
ATOM 1524 C CA . LEU A 1 187 ? -4.298 -12.466 6.562 1.00 67.94 187 LEU A CA 1
ATOM 1525 C C . LEU A 1 187 ? -4.042 -13.800 5.851 1.00 67.94 187 LEU A C 1
ATOM 1527 O O . LEU A 1 187 ? -5.005 -14.482 5.513 1.00 67.94 187 LEU A O 1
ATOM 1531 N N . GLY A 1 188 ? -2.779 -14.195 5.667 1.00 60.31 188 GLY A N 1
ATOM 1532 C CA . GLY A 1 188 ? -2.419 -15.395 4.899 1.00 60.31 188 GLY A CA 1
ATOM 1533 C C . GLY A 1 188 ? -2.588 -16.721 5.649 1.00 60.31 188 GLY A C 1
ATOM 1534 O O . GLY A 1 188 ? -2.830 -17.745 5.023 1.00 60.31 188 GLY A O 1
ATOM 1535 N N . SER A 1 189 ? -2.489 -16.727 6.984 1.00 57.12 189 SER A N 1
ATOM 1536 C CA . SER A 1 189 ? -2.509 -17.979 7.768 1.00 57.12 189 SER A CA 1
ATOM 1537 C C . SER A 1 189 ? -3.870 -18.348 8.366 1.00 57.12 189 SER A C 1
ATOM 1539 O O . SER A 1 189 ? -4.068 -19.481 8.802 1.00 57.12 189 SER A O 1
ATOM 1541 N N . SER A 1 190 ? -4.831 -17.421 8.396 1.00 54.84 190 SER A N 1
ATOM 1542 C CA . SER A 1 190 ? -6.143 -17.696 8.982 1.00 54.84 190 SER A CA 1
ATOM 1543 C C . SER A 1 190 ? -7.115 -18.153 7.889 1.00 54.84 190 SER A C 1
ATOM 1545 O O . SER A 1 190 ? -7.514 -17.364 7.028 1.00 54.84 190 SER A O 1
ATOM 1547 N N . SER A 1 191 ? -7.562 -19.411 7.964 1.00 56.22 191 SER A N 1
ATOM 1548 C CA . SER A 1 191 ? -8.647 -19.960 7.128 1.00 56.22 191 SER A CA 1
ATOM 1549 C C . SER A 1 191 ? -9.893 -19.060 7.123 1.00 56.22 191 SER A C 1
ATOM 1551 O O . SER A 1 191 ? -10.586 -18.926 6.117 1.00 56.22 191 SER A O 1
ATOM 1553 N N . SER A 1 192 ? -10.124 -18.348 8.231 1.00 57.50 192 SER A N 1
ATOM 1554 C CA . SER A 1 192 ? -11.214 -17.385 8.408 1.00 57.50 192 SER A CA 1
ATOM 1555 C C . SER A 1 192 ? -11.104 -16.126 7.541 1.00 57.50 192 SER A C 1
ATOM 1557 O O . SER A 1 192 ? -12.110 -15.451 7.344 1.00 57.50 192 SER A O 1
ATOM 1559 N N . PHE A 1 193 ? -9.919 -15.774 7.039 1.00 62.84 193 PHE A N 1
ATOM 1560 C CA . PHE A 1 193 ? -9.731 -14.605 6.174 1.00 62.84 193 PHE A CA 1
ATOM 1561 C C . PHE A 1 193 ? -9.760 -14.987 4.696 1.00 62.84 193 PHE A C 1
ATOM 1563 O O . PHE A 1 193 ? -10.445 -14.320 3.920 1.00 62.84 193 PHE A O 1
ATOM 1570 N N . VAL A 1 194 ? -9.138 -16.112 4.334 1.00 57.50 194 VAL A N 1
ATOM 1571 C CA . VAL A 1 194 ? -9.206 -16.681 2.979 1.00 57.50 194 VAL A CA 1
ATOM 1572 C C . VAL A 1 194 ? -10.659 -16.980 2.581 1.00 57.50 194 VAL A C 1
ATOM 1574 O O . VAL A 1 194 ? -11.092 -16.607 1.495 1.00 57.50 194 VAL A O 1
ATOM 1577 N N . HIS A 1 195 ? -11.465 -17.559 3.480 1.00 54.00 195 HIS A N 1
ATOM 1578 C CA . HIS A 1 195 ? -12.875 -17.868 3.198 1.00 54.00 195 HIS A CA 1
ATOM 1579 C C . HIS A 1 195 ? -13.823 -16.665 3.254 1.00 54.00 195 HIS A C 1
ATOM 1581 O O . HIS A 1 195 ? -14.961 -16.753 2.799 1.00 54.00 195 HIS A O 1
ATOM 1587 N N . ALA A 1 196 ? -13.388 -15.528 3.796 1.00 55.41 196 ALA A N 1
ATOM 1588 C CA . ALA A 1 196 ? -14.278 -14.409 4.078 1.00 55.41 196 ALA A CA 1
ATOM 1589 C C . ALA A 1 196 ? -14.144 -13.224 3.112 1.00 55.41 196 ALA A C 1
ATOM 1591 O O . ALA A 1 196 ? -14.462 -12.094 3.472 1.00 55.41 196 ALA A O 1
ATOM 1592 N N . LYS A 1 197 ? -13.724 -13.487 1.869 1.00 56.31 197 LYS A N 1
ATOM 1593 C CA . LYS A 1 197 ? -13.620 -12.495 0.780 1.00 56.31 197 LYS A CA 1
ATOM 1594 C C . LYS A 1 197 ? -12.585 -11.376 0.988 1.00 56.31 197 LYS A C 1
ATOM 1596 O O . LYS A 1 197 ? -12.569 -10.434 0.206 1.00 56.31 197 LYS A O 1
ATOM 1601 N N . LEU A 1 198 ? -11.641 -11.518 1.926 1.00 61.75 198 LEU A N 1
ATOM 1602 C CA . LEU A 1 198 ? -10.398 -10.715 1.916 1.00 61.75 198 LEU A CA 1
ATOM 1603 C C . LEU A 1 198 ? -9.465 -11.050 0.757 1.00 61.75 198 LEU A C 1
ATOM 1605 O O . LEU A 1 198 ? -8.444 -10.395 0.578 1.00 61.75 198 LEU A O 1
ATOM 1609 N N . GLY A 1 199 ? -9.835 -12.042 -0.048 1.00 60.94 199 GLY A N 1
ATOM 1610 C CA . GLY A 1 199 ? -9.216 -12.328 -1.329 1.00 60.94 199 GLY A CA 1
ATOM 1611 C C . GLY A 1 199 ? -9.027 -11.118 -2.232 1.00 60.94 199 GLY A C 1
ATOM 1612 O O . GLY A 1 199 ? -8.062 -11.089 -2.983 1.00 60.94 199 GLY A O 1
ATOM 1613 N N . SER A 1 200 ? -9.886 -10.098 -2.118 1.00 72.94 200 SER A N 1
ATOM 1614 C CA . SER A 1 200 ? -9.741 -8.858 -2.885 1.00 72.94 200 SER A CA 1
ATOM 1615 C C . SER A 1 200 ? -8.453 -8.095 -2.576 1.00 72.94 200 SER A C 1
ATOM 1617 O O . SER A 1 200 ? -8.033 -7.309 -3.413 1.00 72.94 200 SER A O 1
ATOM 1619 N N . VAL A 1 201 ? -7.822 -8.314 -1.412 1.00 80.12 201 VAL A N 1
ATOM 1620 C CA . VAL A 1 201 ? -6.509 -7.737 -1.082 1.00 80.12 201 VAL A CA 1
ATOM 1621 C C . VAL A 1 201 ? -5.396 -8.388 -1.903 1.00 80.12 201 VAL A C 1
ATOM 1623 O O . VAL A 1 201 ? -4.419 -7.719 -2.215 1.00 80.12 201 VAL A O 1
ATOM 1626 N N . TYR A 1 202 ? -5.543 -9.662 -2.269 1.00 84.94 202 TYR A N 1
ATOM 1627 C CA . TYR A 1 202 ? -4.542 -10.448 -2.986 1.00 84.94 202 TYR A CA 1
ATOM 1628 C C . TYR A 1 202 ? -4.836 -10.496 -4.488 1.00 84.94 202 TYR A C 1
ATOM 1630 O O . TYR A 1 202 ? -5.083 -11.559 -5.056 1.00 84.94 202 TYR A O 1
ATOM 1638 N N . ASP A 1 203 ? -4.833 -9.332 -5.132 1.00 91.25 203 ASP A N 1
ATOM 1639 C CA . ASP A 1 203 ? -4.978 -9.206 -6.581 1.00 91.25 203 ASP A CA 1
ATOM 1640 C C . ASP A 1 203 ? -3.614 -9.119 -7.295 1.00 91.25 203 ASP A C 1
ATOM 1642 O O . ASP A 1 203 ? -2.556 -8.941 -6.679 1.00 91.25 203 ASP A O 1
ATOM 1646 N N . ILE A 1 204 ? -3.626 -9.258 -8.622 1.00 93.25 204 ILE A N 1
ATOM 1647 C CA . ILE A 1 204 ? -2.412 -9.047 -9.416 1.00 93.25 204 ILE A CA 1
ATOM 1648 C C . ILE A 1 204 ? -2.047 -7.560 -9.473 1.00 93.25 204 ILE A C 1
ATOM 1650 O O . ILE A 1 204 ? -0.894 -7.213 -9.209 1.00 93.25 204 ILE A O 1
ATOM 1654 N N . GLU A 1 205 ? -3.019 -6.688 -9.766 1.00 93.69 205 GLU A N 1
ATOM 1655 C CA . GLU A 1 205 ? -2.762 -5.262 -10.012 1.00 93.69 205 GLU A CA 1
ATOM 1656 C C . GLU A 1 205 ? -2.069 -4.526 -8.869 1.00 93.69 205 GLU A C 1
ATOM 1658 O O . GLU A 1 205 ? -1.178 -3.717 -9.126 1.00 93.69 205 GLU A O 1
ATOM 1663 N N . ASN A 1 206 ? -2.467 -4.776 -7.624 1.00 93.06 206 ASN A N 1
ATOM 1664 C CA . ASN A 1 206 ? -1.982 -4.019 -6.480 1.00 93.06 206 ASN A CA 1
ATOM 1665 C C . ASN A 1 206 ? -1.087 -4.885 -5.598 1.00 93.06 206 ASN A C 1
ATOM 1667 O O . ASN A 1 206 ? 0.033 -4.477 -5.312 1.00 93.06 206 ASN A O 1
ATOM 1671 N N . TYR A 1 207 ? -1.512 -6.085 -5.189 1.00 92.56 207 TYR A N 1
ATOM 1672 C CA . TYR A 1 207 ? -0.698 -6.913 -4.290 1.00 92.56 207 TYR A CA 1
ATOM 1673 C C . TYR A 1 207 ? 0.536 -7.493 -4.984 1.00 92.56 207 TYR A C 1
ATOM 1675 O O . TYR A 1 207 ? 1.663 -7.246 -4.540 1.00 92.56 207 TYR A O 1
ATOM 1683 N N . PHE A 1 208 ? 0.345 -8.247 -6.071 1.00 94.06 208 PHE A N 1
ATOM 1684 C CA . PHE A 1 208 ? 1.455 -8.929 -6.737 1.00 94.06 208 PHE A CA 1
ATOM 1685 C C . PHE A 1 208 ? 2.420 -7.926 -7.372 1.00 94.06 208 PHE A C 1
ATOM 1687 O O . PHE A 1 208 ? 3.623 -7.970 -7.098 1.00 94.06 208 PHE A O 1
ATOM 1694 N N . ASN A 1 209 ? 1.897 -6.973 -8.150 1.00 96.75 209 ASN A N 1
ATOM 1695 C CA . ASN A 1 209 ? 2.708 -5.932 -8.777 1.00 96.75 209 ASN A CA 1
ATOM 1696 C C . ASN A 1 209 ? 3.475 -5.105 -7.741 1.00 96.75 209 ASN A C 1
ATOM 1698 O O . ASN A 1 209 ? 4.666 -4.871 -7.937 1.00 96.75 209 ASN A O 1
ATOM 1702 N N . CYS A 1 210 ? 2.861 -4.711 -6.616 1.00 95.94 210 CYS A N 1
ATOM 1703 C CA . CYS A 1 210 ? 3.583 -4.001 -5.555 1.00 95.94 210 CYS A CA 1
ATOM 1704 C C . CYS A 1 210 ? 4.714 -4.859 -4.978 1.00 95.94 210 CYS A C 1
ATOM 1706 O O . CYS A 1 210 ? 5.858 -4.405 -4.900 1.00 95.94 210 CYS A O 1
ATOM 1708 N N . ALA A 1 211 ? 4.435 -6.119 -4.630 1.00 93.56 211 ALA A N 1
ATOM 1709 C CA . ALA A 1 211 ? 5.439 -7.012 -4.063 1.00 93.56 211 ALA A CA 1
ATOM 1710 C C . ALA A 1 211 ? 6.640 -7.200 -5.008 1.00 93.56 211 ALA A C 1
ATOM 1712 O O . ALA A 1 211 ? 7.792 -7.103 -4.568 1.00 93.56 211 ALA A O 1
ATOM 1713 N N . VAL A 1 212 ? 6.391 -7.420 -6.303 1.00 95.44 212 VAL A N 1
ATOM 1714 C CA . VAL A 1 212 ? 7.437 -7.590 -7.324 1.00 95.44 212 VAL A CA 1
ATOM 1715 C C . VAL A 1 212 ? 8.194 -6.282 -7.567 1.00 95.44 212 VAL A C 1
ATOM 1717 O O . VAL A 1 212 ? 9.427 -6.294 -7.539 1.00 95.44 212 VAL A O 1
ATOM 1720 N N . SER A 1 213 ? 7.501 -5.149 -7.709 1.00 96.31 213 SER A N 1
ATOM 1721 C CA . SER A 1 213 ? 8.111 -3.818 -7.864 1.00 96.31 213 SER A CA 1
ATOM 1722 C C . SER A 1 213 ? 9.035 -3.470 -6.699 1.00 96.31 213 SER A C 1
ATOM 1724 O O . SER A 1 213 ? 10.163 -3.025 -6.900 1.00 96.31 213 SER A O 1
ATOM 1726 N N . ILE A 1 214 ? 8.618 -3.752 -5.464 1.00 93.50 214 ILE A N 1
ATOM 1727 C CA . ILE A 1 214 ? 9.440 -3.537 -4.269 1.00 93.50 214 ILE A CA 1
ATOM 1728 C C . ILE A 1 214 ? 10.702 -4.407 -4.291 1.00 93.50 214 ILE A C 1
ATOM 1730 O O . ILE A 1 214 ? 11.787 -3.939 -3.932 1.00 93.50 214 ILE A O 1
ATOM 1734 N N . LYS A 1 215 ? 10.601 -5.675 -4.714 1.00 91.81 215 LYS A N 1
ATOM 1735 C CA . LYS A 1 215 ? 11.784 -6.540 -4.877 1.00 91.81 215 LYS A CA 1
ATOM 1736 C C . LYS A 1 215 ? 12.715 -6.026 -5.962 1.00 91.81 215 LYS A C 1
ATOM 1738 O O . LYS A 1 215 ? 13.928 -6.052 -5.762 1.00 91.81 215 LYS A O 1
ATOM 1743 N N . LEU A 1 216 ? 12.156 -5.555 -7.068 1.00 93.38 216 LEU A N 1
ATOM 1744 C CA . LEU A 1 216 ? 12.898 -4.999 -8.186 1.00 93.38 216 LEU A CA 1
ATOM 1745 C C . LEU A 1 216 ? 13.667 -3.741 -7.781 1.00 93.38 216 LEU A C 1
ATOM 1747 O O . LEU A 1 216 ? 14.878 -3.677 -7.988 1.00 93.38 216 LEU A O 1
ATOM 1751 N N . LEU A 1 217 ? 13.004 -2.810 -7.094 1.00 92.38 217 LEU A N 1
ATOM 1752 C CA . LEU A 1 217 ? 13.633 -1.604 -6.565 1.00 92.38 217 LEU A CA 1
ATOM 1753 C C . LEU A 1 217 ? 14.766 -1.942 -5.586 1.00 92.38 217 LEU A C 1
ATOM 1755 O O . LEU A 1 217 ? 15.876 -1.432 -5.712 1.00 92.38 217 LEU A O 1
ATOM 1759 N N . LYS A 1 218 ? 14.527 -2.863 -4.642 1.00 88.81 218 LYS A N 1
ATOM 1760 C CA . LYS A 1 218 ? 15.568 -3.315 -3.703 1.00 88.81 218 LYS A CA 1
ATOM 1761 C C . LYS A 1 218 ? 16.755 -3.962 -4.415 1.00 88.81 218 LYS A C 1
ATOM 1763 O O . LYS A 1 218 ? 17.891 -3.697 -4.034 1.00 88.81 218 LYS A O 1
ATOM 1768 N N . LYS A 1 219 ? 16.506 -4.791 -5.436 1.00 88.69 219 LYS A N 1
ATOM 1769 C CA . LYS A 1 219 ? 17.557 -5.424 -6.250 1.00 88.69 219 LYS A CA 1
ATOM 1770 C C . LYS A 1 219 ? 18.416 -4.372 -6.954 1.00 88.69 219 LYS A C 1
ATOM 1772 O O . LYS A 1 219 ? 19.633 -4.510 -6.957 1.00 88.69 219 LYS A O 1
ATOM 1777 N N . HIS A 1 220 ? 17.785 -3.341 -7.517 1.00 89.12 220 HIS A N 1
ATOM 1778 C CA . HIS A 1 220 ? 18.471 -2.245 -8.198 1.00 89.12 220 HIS A CA 1
ATOM 1779 C C . HIS A 1 220 ? 19.322 -1.403 -7.240 1.00 89.12 220 HIS A C 1
ATOM 1781 O O . HIS A 1 220 ? 20.466 -1.094 -7.543 1.00 89.12 220 HIS A O 1
ATOM 1787 N N . LEU A 1 221 ? 18.802 -1.076 -6.056 1.00 85.75 221 LEU A N 1
ATOM 1788 C CA . LEU A 1 221 ? 19.480 -0.154 -5.137 1.00 85.75 221 LEU A CA 1
ATOM 1789 C C . LEU A 1 221 ? 20.521 -0.831 -4.243 1.00 85.75 221 LEU A C 1
ATOM 1791 O O . LEU A 1 221 ? 21.496 -0.203 -3.833 1.00 85.75 221 LEU A O 1
ATOM 1795 N N . PHE A 1 222 ? 20.341 -2.115 -3.938 1.00 78.50 222 PHE A N 1
ATOM 1796 C CA . PHE A 1 222 ? 21.209 -2.858 -3.031 1.00 78.50 222 PHE A CA 1
ATOM 1797 C C . PHE A 1 222 ? 21.811 -4.082 -3.711 1.00 78.50 222 PHE A C 1
ATOM 1799 O O . PHE A 1 222 ? 21.633 -5.190 -3.218 1.00 78.50 222 PHE A O 1
ATOM 1806 N N . HIS A 1 223 ? 22.574 -3.900 -4.795 1.00 65.00 223 HIS A N 1
ATOM 1807 C CA . HIS A 1 223 ? 23.275 -4.964 -5.547 1.00 65.00 223 HIS A CA 1
ATOM 1808 C C . HIS A 1 223 ? 23.888 -6.109 -4.696 1.00 65.00 223 HIS A C 1
ATOM 1810 O O . HIS A 1 223 ? 24.054 -7.220 -5.186 1.00 65.00 223 HIS A O 1
ATOM 1816 N N . LYS A 1 224 ? 24.202 -5.864 -3.416 1.00 58.28 224 LYS A N 1
ATOM 1817 C CA . LYS A 1 224 ? 24.737 -6.823 -2.436 1.00 58.28 224 LYS A CA 1
ATOM 1818 C C . LYS A 1 224 ? 23.707 -7.748 -1.753 1.00 58.28 224 LYS A C 1
ATOM 1820 O O . LYS A 1 224 ? 24.123 -8.656 -1.046 1.00 58.28 224 LYS A O 1
ATOM 1825 N N . SER A 1 225 ? 22.394 -7.560 -1.927 1.00 55.09 225 SER A N 1
ATOM 1826 C CA . SER A 1 225 ? 21.347 -8.394 -1.299 1.00 55.09 225 SER A CA 1
ATOM 1827 C C . SER A 1 225 ? 20.502 -9.177 -2.310 1.00 55.09 225 SER A C 1
ATOM 1829 O O . SER A 1 225 ? 19.325 -9.446 -2.051 1.00 55.09 225 SER A O 1
ATOM 1831 N N . ILE A 1 226 ? 21.053 -9.497 -3.483 1.00 60.78 226 ILE A N 1
ATOM 1832 C CA . ILE A 1 226 ? 20.328 -10.252 -4.507 1.00 60.78 226 ILE A CA 1
ATOM 1833 C C . ILE A 1 226 ? 20.188 -11.693 -3.995 1.00 60.78 226 ILE A C 1
ATOM 1835 O O . ILE A 1 226 ? 21.194 -12.392 -3.875 1.00 60.78 226 ILE A O 1
ATOM 1839 N N . PRO A 1 227 ? 18.970 -12.156 -3.651 1.00 68.12 227 PRO A N 1
ATOM 1840 C CA . PRO A 1 227 ? 18.750 -13.566 -3.360 1.00 68.12 227 PRO A CA 1
ATOM 1841 C C . PRO A 1 227 ? 19.224 -14.390 -4.557 1.00 68.12 227 PRO A C 1
ATOM 1843 O O . PRO A 1 227 ? 19.105 -13.927 -5.693 1.00 68.12 227 PRO A O 1
ATOM 1846 N N . SER A 1 228 ? 19.696 -15.617 -4.327 1.00 81.06 228 SER A N 1
ATOM 1847 C CA . SER A 1 228 ? 19.965 -16.534 -5.438 1.00 81.06 228 SER A CA 1
ATOM 1848 C C . SER A 1 228 ? 18.755 -16.595 -6.378 1.00 81.06 228 SER A C 1
ATOM 1850 O O . SER A 1 228 ? 17.610 -16.429 -5.943 1.00 81.06 228 SER A O 1
ATOM 1852 N N . LYS A 1 229 ? 18.994 -16.830 -7.672 1.00 83.50 229 LYS A N 1
ATOM 1853 C CA . LYS A 1 229 ? 17.931 -16.937 -8.686 1.00 83.50 229 LYS A CA 1
ATOM 1854 C C . LYS A 1 229 ? 16.784 -17.842 -8.211 1.00 83.50 229 LYS A C 1
ATOM 1856 O O . LYS A 1 229 ? 15.622 -17.457 -8.282 1.00 83.50 229 LYS A O 1
ATOM 1861 N N . ASN A 1 230 ? 17.130 -18.977 -7.603 1.00 85.94 230 ASN A N 1
ATOM 1862 C CA . ASN A 1 230 ? 16.172 -19.917 -7.021 1.00 85.94 230 ASN A CA 1
ATOM 1863 C C . ASN A 1 230 ? 15.371 -19.297 -5.868 1.00 85.94 230 ASN A C 1
ATOM 1865 O O . ASN A 1 230 ? 14.148 -19.391 -5.855 1.00 85.94 230 ASN A O 1
ATOM 1869 N N . ALA A 1 231 ? 16.025 -18.610 -4.928 1.00 87.25 231 ALA A N 1
ATOM 1870 C CA . ALA A 1 231 ? 15.336 -17.938 -3.827 1.00 87.25 231 ALA A CA 1
ATOM 1871 C C . ALA A 1 231 ? 14.418 -16.800 -4.307 1.00 87.25 231 ALA A C 1
ATOM 1873 O O . ALA A 1 231 ? 13.397 -16.529 -3.674 1.00 87.25 231 ALA A O 1
ATOM 1874 N N . MET A 1 232 ? 14.766 -16.122 -5.406 1.00 88.88 232 MET A N 1
ATOM 1875 C CA . MET A 1 232 ? 13.886 -15.134 -6.029 1.00 88.88 232 MET A CA 1
ATOM 1876 C C . MET A 1 232 ? 12.666 -15.803 -6.663 1.00 88.88 232 MET A C 1
ATOM 1878 O O . MET A 1 232 ? 11.548 -15.367 -6.400 1.00 88.88 232 MET A O 1
ATOM 1882 N N . ASN A 1 233 ? 12.868 -16.882 -7.421 1.00 90.44 233 ASN A N 1
ATOM 1883 C CA . ASN A 1 233 ? 11.777 -17.622 -8.053 1.00 90.44 233 ASN A CA 1
ATOM 1884 C C . ASN A 1 233 ? 10.796 -18.182 -7.014 1.00 90.44 233 ASN A C 1
ATOM 1886 O O . ASN A 1 233 ? 9.595 -17.982 -7.132 1.00 90.44 233 ASN A O 1
ATOM 1890 N N . ILE A 1 234 ? 11.295 -18.768 -5.921 1.00 90.06 234 ILE A N 1
ATOM 1891 C CA . ILE A 1 234 ? 10.443 -19.246 -4.819 1.00 90.06 234 ILE A CA 1
ATOM 1892 C C . ILE A 1 234 ? 9.596 -18.106 -4.235 1.00 90.06 234 ILE A C 1
ATOM 1894 O O . ILE A 1 234 ? 8.416 -18.290 -3.948 1.00 90.06 234 ILE A O 1
ATOM 1898 N N . LYS A 1 235 ? 10.170 -16.908 -4.066 1.00 89.38 235 LYS A N 1
ATOM 1899 C CA . LYS A 1 235 ? 9.433 -15.752 -3.528 1.00 89.38 235 LYS A CA 1
ATOM 1900 C C . LYS A 1 235 ? 8.373 -15.240 -4.493 1.00 89.38 235 LYS A C 1
ATOM 1902 O O . LYS A 1 235 ? 7.279 -14.912 -4.050 1.00 89.38 235 LYS A O 1
ATOM 1907 N N . ILE A 1 236 ? 8.699 -15.158 -5.779 1.00 92.12 236 ILE A N 1
ATOM 1908 C CA . ILE A 1 236 ? 7.755 -14.744 -6.819 1.00 92.12 236 ILE A CA 1
ATOM 1909 C C . ILE A 1 236 ? 6.605 -15.748 -6.904 1.00 92.12 236 ILE A C 1
ATOM 1911 O O . ILE A 1 236 ? 5.451 -15.330 -6.866 1.00 92.12 236 ILE A O 1
ATOM 1915 N N . GLN A 1 237 ? 6.913 -17.047 -6.925 1.00 92.06 237 GLN A N 1
ATOM 1916 C CA . GLN A 1 237 ? 5.910 -18.107 -6.892 1.00 92.06 237 GLN A CA 1
ATOM 1917 C C . GLN A 1 237 ? 5.020 -17.986 -5.655 1.00 92.06 237 GLN A C 1
ATOM 1919 O O . GLN A 1 237 ? 3.805 -17.959 -5.783 1.00 92.06 237 GLN A O 1
ATOM 1924 N N . HIS A 1 238 ? 5.606 -17.790 -4.471 1.00 88.88 238 HIS A N 1
ATOM 1925 C CA . HIS A 1 238 ? 4.838 -17.609 -3.242 1.00 88.88 238 HIS A CA 1
ATOM 1926 C C . HIS A 1 238 ? 3.888 -16.403 -3.303 1.00 88.88 238 HIS A C 1
ATOM 1928 O O . HIS A 1 238 ? 2.748 -16.497 -2.857 1.00 88.88 238 HIS A O 1
ATOM 1934 N N . TYR A 1 239 ? 4.323 -15.263 -3.852 1.00 89.44 239 TYR A N 1
ATOM 1935 C CA . TYR A 1 239 ? 3.421 -14.126 -4.055 1.00 89.44 239 TYR A CA 1
ATOM 1936 C C . TYR A 1 239 ? 2.301 -14.479 -5.030 1.00 89.44 239 TYR A C 1
ATOM 1938 O O . TYR A 1 239 ? 1.145 -14.180 -4.753 1.00 89.44 239 TYR A O 1
ATOM 1946 N N . TYR A 1 240 ? 2.630 -15.142 -6.134 1.00 91.56 240 TYR A N 1
ATOM 1947 C CA . TYR A 1 240 ? 1.658 -15.524 -7.148 1.00 91.56 240 TYR A CA 1
ATOM 1948 C C . TYR A 1 240 ? 0.635 -16.547 -6.635 1.00 91.56 240 TYR A C 1
ATOM 1950 O O . TYR A 1 240 ? -0.546 -16.436 -6.938 1.00 91.56 240 TYR A O 1
ATOM 1958 N N . ASP A 1 241 ? 1.043 -17.509 -5.812 1.00 88.06 241 ASP A N 1
ATOM 1959 C CA . ASP A 1 241 ? 0.153 -18.527 -5.240 1.00 88.06 241 ASP A CA 1
ATOM 1960 C C . ASP A 1 241 ? -0.858 -17.944 -4.249 1.00 88.06 241 ASP A C 1
ATOM 1962 O O . ASP A 1 241 ? -1.953 -18.482 -4.101 1.00 88.06 241 ASP A O 1
ATOM 1966 N N . ASN A 1 242 ? -0.524 -16.819 -3.611 1.00 84.94 242 ASN A N 1
ATOM 1967 C CA . ASN A 1 242 ? -1.447 -16.108 -2.729 1.00 84.94 242 ASN A CA 1
ATOM 1968 C C . ASN A 1 242 ? -2.480 -15.267 -3.492 1.00 84.94 242 ASN A C 1
ATOM 1970 O O . ASN A 1 242 ? -3.467 -14.846 -2.890 1.00 84.94 242 ASN A O 1
ATOM 1974 N N . VAL A 1 243 ? -2.265 -14.998 -4.785 1.00 88.00 243 VAL A N 1
ATOM 1975 C CA . VAL A 1 243 ? -3.206 -14.231 -5.606 1.00 88.00 243 VAL A CA 1
ATOM 1976 C C . VAL A 1 243 ? -4.490 -15.026 -5.811 1.00 88.00 243 VAL A C 1
ATOM 1978 O O . VAL A 1 243 ? -4.462 -16.165 -6.286 1.00 88.00 243 VAL A O 1
ATOM 1981 N N . LEU A 1 244 ? -5.628 -14.386 -5.547 1.00 83.62 244 LEU A N 1
ATOM 1982 C CA . LEU A 1 244 ? -6.939 -14.927 -5.893 1.00 83.62 244 LEU A CA 1
ATOM 1983 C C . LEU A 1 244 ? -7.425 -14.364 -7.232 1.00 83.62 244 LEU A C 1
ATOM 1985 O O . LEU A 1 244 ? -7.099 -13.242 -7.610 1.00 83.62 244 LEU A O 1
ATOM 1989 N N . ASN A 1 245 ? -8.230 -15.149 -7.953 1.00 84.06 245 ASN A N 1
ATOM 1990 C CA . ASN A 1 245 ? -8.820 -14.763 -9.242 1.00 84.06 245 ASN A CA 1
ATOM 1991 C C . ASN A 1 245 ? -7.774 -14.223 -10.242 1.00 84.06 245 ASN A C 1
ATOM 1993 O O . ASN A 1 245 ? -7.950 -13.162 -10.843 1.00 84.06 245 ASN A O 1
ATOM 1997 N N . LYS A 1 246 ? -6.662 -14.955 -10.411 1.00 88.56 246 LYS A N 1
ATOM 1998 C CA . LYS A 1 246 ? -5.504 -14.575 -11.246 1.00 88.56 246 LYS A CA 1
ATOM 1999 C C . LYS A 1 246 ? -5.911 -14.047 -12.634 1.00 88.56 246 LYS A C 1
ATOM 2001 O O . LYS A 1 246 ? -5.512 -12.959 -13.025 1.00 88.56 246 LYS A O 1
ATOM 2006 N N . ALA A 1 247 ? -6.778 -14.761 -13.353 1.00 82.88 247 ALA A N 1
ATOM 2007 C CA . ALA A 1 247 ? -7.196 -14.367 -14.705 1.00 82.88 247 ALA A CA 1
ATOM 2008 C C . ALA A 1 247 ? -7.980 -13.034 -14.764 1.00 82.88 247 ALA A C 1
ATOM 2010 O O . ALA A 1 247 ? -7.864 -12.281 -15.735 1.00 82.88 247 ALA A O 1
ATOM 2011 N N . GLU A 1 248 ? -8.770 -12.735 -13.728 1.00 84.81 248 GLU A N 1
ATOM 2012 C CA . GLU A 1 248 ? -9.625 -11.540 -13.650 1.00 84.81 248 GLU A CA 1
ATOM 2013 C C . GLU A 1 248 ? -8.869 -10.307 -13.142 1.00 84.81 248 GLU A C 1
ATOM 2015 O O . GLU A 1 248 ? -9.269 -9.169 -13.401 1.00 84.81 248 GLU A O 1
ATOM 2020 N N . THR A 1 249 ? -7.786 -10.531 -12.395 1.00 86.31 249 THR A N 1
ATOM 2021 C CA . THR A 1 249 ? -7.060 -9.473 -11.689 1.00 86.31 249 THR A CA 1
ATOM 2022 C C . THR A 1 249 ? -5.809 -8.991 -12.409 1.00 86.31 249 THR A C 1
ATOM 2024 O O . THR A 1 249 ? -5.330 -7.924 -12.052 1.00 86.31 249 THR A O 1
ATOM 2027 N N . ASP A 1 250 ? -5.299 -9.698 -13.421 1.00 91.94 250 ASP A N 1
ATOM 2028 C CA . ASP A 1 250 ? -4.279 -9.164 -14.338 1.00 91.94 250 ASP A CA 1
ATOM 2029 C C . ASP A 1 250 ? -4.971 -8.312 -15.410 1.00 91.94 250 ASP A C 1
ATOM 2031 O O . ASP A 1 250 ? -5.396 -8.817 -16.442 1.00 91.94 250 ASP A O 1
ATOM 2035 N N . LYS A 1 251 ? -5.217 -7.032 -15.154 1.00 92.00 251 LYS A N 1
ATOM 2036 C CA . LYS A 1 251 ? -5.927 -6.127 -16.076 1.00 92.00 251 LYS A CA 1
ATOM 2037 C C . LYS A 1 251 ? -4.970 -5.397 -17.008 1.00 92.00 251 LYS A C 1
ATOM 2039 O O . LYS A 1 251 ? -5.305 -5.198 -18.174 1.00 92.00 251 LYS A O 1
ATOM 2044 N N . THR A 1 252 ? -3.809 -5.006 -16.494 1.00 93.75 252 THR A N 1
ATOM 2045 C CA . THR A 1 252 ? -2.841 -4.166 -17.203 1.00 93.75 252 THR A CA 1
ATOM 2046 C C . THR A 1 252 ? -1.767 -4.963 -17.931 1.00 93.75 252 THR A C 1
ATOM 2048 O O . THR A 1 252 ? -1.085 -4.392 -18.776 1.00 93.75 252 THR A O 1
ATOM 2051 N N . GLY A 1 253 ? -1.563 -6.248 -17.609 1.00 94.25 253 GLY A N 1
ATOM 2052 C CA . GLY A 1 253 ? -0.434 -7.034 -18.124 1.00 94.25 253 GLY A CA 1
ATOM 2053 C C . GLY A 1 253 ? 0.923 -6.626 -17.533 1.00 94.25 253 GLY A C 1
ATOM 2054 O O . GLY A 1 253 ? 1.961 -7.192 -17.885 1.00 94.25 253 GLY A O 1
ATOM 2055 N N . LEU A 1 254 ? 0.946 -5.659 -16.603 1.00 96.38 254 LEU A N 1
ATOM 2056 C CA . LEU A 1 254 ? 2.172 -5.115 -16.017 1.00 96.38 254 LEU A CA 1
ATOM 2057 C C . LEU A 1 254 ? 2.960 -6.171 -15.227 1.00 96.38 254 LEU A C 1
ATOM 2059 O O . LEU A 1 254 ? 4.193 -6.138 -15.195 1.00 96.38 254 LEU A O 1
ATOM 2063 N N . ALA A 1 255 ? 2.257 -7.144 -14.643 1.00 96.94 255 ALA A N 1
ATOM 2064 C CA . ALA A 1 255 ? 2.840 -8.237 -13.874 1.00 96.94 255 ALA A CA 1
ATOM 2065 C C . ALA A 1 255 ? 3.914 -8.992 -14.662 1.00 96.94 255 ALA A C 1
ATOM 2067 O O . ALA A 1 255 ? 4.994 -9.278 -14.137 1.00 96.94 255 ALA A O 1
ATOM 2068 N N . LYS A 1 256 ? 3.653 -9.271 -15.946 1.00 96.50 256 LYS A N 1
ATOM 2069 C CA . LYS A 1 256 ? 4.598 -9.983 -16.808 1.00 96.50 256 LYS A CA 1
ATOM 2070 C C . LYS A 1 256 ? 5.877 -9.180 -17.011 1.00 96.50 256 LYS A C 1
ATOM 2072 O O . LYS A 1 256 ? 6.967 -9.738 -16.894 1.00 96.50 256 LYS A O 1
ATOM 2077 N N . VAL A 1 257 ? 5.757 -7.874 -17.256 1.00 97.19 257 VAL A N 1
ATOM 2078 C CA . VAL A 1 257 ? 6.899 -6.963 -17.443 1.00 97.19 257 VAL A CA 1
ATOM 2079 C C . VAL A 1 257 ? 7.744 -6.893 -16.174 1.00 97.19 257 VAL A C 1
ATOM 2081 O O . VAL A 1 257 ? 8.966 -7.030 -16.235 1.00 97.19 257 VAL A O 1
ATOM 2084 N N . LEU A 1 258 ? 7.095 -6.753 -15.017 1.00 97.12 258 LEU A N 1
ATOM 2085 C CA . LEU A 1 258 ? 7.747 -6.708 -13.710 1.00 97.12 258 LEU A CA 1
ATOM 2086 C C . LEU A 1 258 ? 8.519 -7.997 -13.404 1.00 97.12 258 LEU A C 1
ATOM 2088 O O . LEU A 1 258 ? 9.699 -7.947 -13.048 1.00 97.12 258 LEU A O 1
ATOM 2092 N N . VAL A 1 259 ? 7.882 -9.160 -13.576 1.00 96.38 259 VAL A N 1
ATOM 2093 C CA . VAL A 1 259 ? 8.524 -10.464 -13.346 1.00 96.38 259 VAL A CA 1
ATOM 2094 C C . VAL A 1 259 ? 9.657 -10.689 -14.342 1.00 96.38 259 VAL A C 1
ATOM 2096 O O . VAL A 1 259 ? 10.735 -11.145 -13.947 1.00 96.38 259 VAL A O 1
ATOM 2099 N N . ASN A 1 260 ? 9.456 -10.333 -15.612 1.00 95.19 260 ASN A N 1
ATOM 2100 C CA . ASN A 1 260 ? 10.478 -10.448 -16.645 1.00 95.19 260 ASN A CA 1
ATOM 2101 C C . ASN A 1 260 ? 11.712 -9.604 -16.298 1.00 95.19 260 ASN A C 1
ATOM 2103 O O . ASN A 1 260 ? 12.827 -10.122 -16.306 1.00 95.19 260 ASN A O 1
ATOM 2107 N N . GLN A 1 261 ? 11.517 -8.347 -15.889 1.00 95.25 261 GLN A N 1
ATOM 2108 C CA . GLN A 1 261 ? 12.601 -7.456 -15.474 1.00 95.25 261 GLN A CA 1
ATOM 2109 C C . GLN A 1 261 ? 13.329 -7.977 -14.221 1.00 95.25 261 GLN A C 1
ATOM 2111 O O . GLN A 1 261 ? 14.559 -7.925 -14.130 1.00 95.25 261 GLN A O 1
ATOM 2116 N N . LEU A 1 262 ? 12.592 -8.518 -13.247 1.00 93.25 262 LEU A N 1
ATOM 2117 C CA . LEU A 1 262 ? 13.167 -9.028 -12.001 1.00 93.25 262 LEU A CA 1
ATOM 2118 C C . LEU A 1 262 ? 13.986 -10.313 -12.205 1.00 93.25 262 LEU A C 1
ATOM 2120 O O . LEU A 1 262 ? 15.049 -10.471 -11.588 1.00 93.25 262 LEU A O 1
ATOM 2124 N N . THR A 1 263 ? 13.508 -11.210 -13.070 1.00 92.12 263 THR A N 1
ATOM 2125 C CA . THR A 1 263 ? 14.048 -12.569 -13.274 1.00 92.12 263 THR A CA 1
ATOM 2126 C C . THR A 1 263 ? 14.862 -12.735 -14.551 1.00 92.12 263 THR A C 1
ATOM 2128 O O . THR A 1 263 ? 15.415 -13.812 -14.769 1.00 92.12 263 THR A O 1
ATOM 2131 N N . GLN A 1 264 ? 14.952 -11.693 -15.380 1.00 89.56 264 GLN A N 1
ATOM 2132 C CA . GLN A 1 264 ? 15.599 -11.732 -16.695 1.00 89.56 264 GLN A CA 1
ATOM 2133 C C . GLN A 1 264 ? 15.004 -12.841 -17.585 1.00 89.56 264 GLN A C 1
ATOM 2135 O O . GLN A 1 264 ? 15.728 -13.643 -18.166 1.00 89.56 264 GLN A O 1
ATOM 2140 N N . GLY A 1 265 ? 13.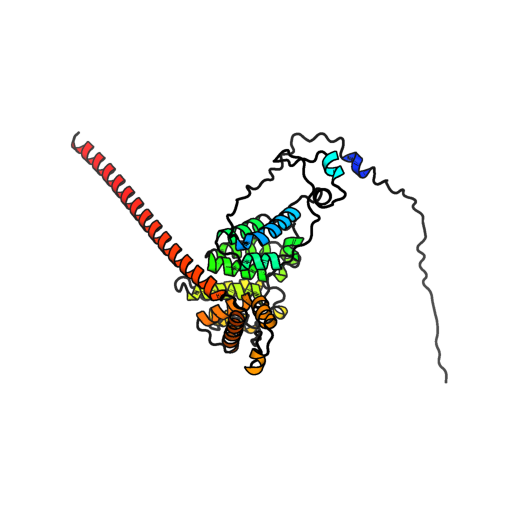670 -12.928 -17.622 1.00 87.81 265 GLY A N 1
ATOM 2141 C CA . GLY A 1 265 ? 12.933 -13.825 -18.523 1.00 87.81 265 GLY A CA 1
ATOM 2142 C C . GLY A 1 265 ? 12.952 -15.310 -18.177 1.00 87.81 265 GLY A C 1
ATOM 2143 O O . GLY A 1 265 ? 12.669 -16.136 -19.034 1.00 87.81 265 GLY A O 1
ATOM 2144 N N . SER A 1 266 ? 13.279 -15.676 -16.937 1.00 89.31 266 SER A N 1
ATOM 2145 C CA . SER A 1 266 ? 13.560 -17.076 -16.583 1.00 89.31 266 SER A CA 1
ATOM 2146 C C . SER A 1 266 ? 12.613 -17.695 -15.551 1.00 89.31 266 SER A C 1
ATOM 2148 O O . SER A 1 266 ? 12.946 -18.713 -14.943 1.00 89.31 266 SER A O 1
ATOM 2150 N N . HIS A 1 267 ? 11.444 -17.087 -15.332 1.00 93.12 267 HIS A N 1
ATOM 2151 C CA . HIS A 1 267 ? 10.459 -17.577 -14.368 1.00 93.12 267 HIS A CA 1
ATOM 2152 C C . HIS A 1 267 ? 9.309 -18.347 -15.042 1.00 93.12 267 HIS A C 1
ATOM 2154 O O . HIS A 1 267 ? 8.718 -17.809 -15.978 1.00 93.12 267 HIS A O 1
ATOM 2160 N N . PRO A 1 268 ? 8.910 -19.531 -14.530 1.00 91.38 268 PRO A N 1
ATOM 2161 C CA . PRO A 1 268 ? 7.810 -20.326 -15.092 1.00 91.38 268 PRO A CA 1
ATOM 2162 C C . PRO A 1 268 ? 6.480 -19.570 -15.254 1.00 91.38 268 PRO A C 1
ATOM 2164 O O . PRO A 1 268 ? 5.885 -19.609 -16.327 1.00 91.38 268 PRO A O 1
ATOM 2167 N N . ILE A 1 269 ? 6.064 -18.795 -14.242 1.00 93.62 269 ILE A N 1
ATOM 2168 C CA . ILE A 1 269 ? 4.789 -18.043 -14.276 1.00 93.62 269 ILE A CA 1
ATOM 2169 C C . ILE A 1 269 ? 4.669 -17.014 -15.411 1.00 93.62 269 ILE A C 1
ATOM 2171 O O . ILE A 1 269 ? 3.585 -16.490 -15.636 1.00 93.62 269 ILE A O 1
ATOM 2175 N N . LEU A 1 270 ? 5.747 -16.684 -16.135 1.00 92.38 270 LEU A N 1
ATOM 2176 C CA . LEU A 1 270 ? 5.665 -15.770 -17.283 1.00 92.38 270 LEU A CA 1
ATOM 2177 C C . LEU A 1 270 ? 4.713 -16.282 -18.378 1.00 92.38 270 LEU A C 1
ATOM 2179 O O . LEU A 1 270 ? 4.179 -15.467 -19.134 1.00 92.38 270 LEU A O 1
ATOM 2183 N N . GLY A 1 271 ? 4.509 -17.602 -18.460 1.00 90.19 271 GLY A N 1
ATOM 2184 C CA . GLY A 1 271 ? 3.518 -18.224 -19.342 1.00 90.19 271 GLY A CA 1
ATOM 2185 C C . GLY A 1 271 ? 2.071 -18.091 -18.852 1.00 90.19 271 GLY A C 1
ATOM 2186 O O . GLY A 1 271 ? 1.155 -18.212 -19.656 1.00 90.19 271 GLY A O 1
ATOM 2187 N N . GLU A 1 272 ? 1.863 -17.810 -17.564 1.00 92.06 272 GLU A N 1
ATOM 2188 C CA . GLU A 1 272 ? 0.538 -17.688 -16.935 1.00 92.06 272 GLU A CA 1
ATOM 2189 C C . GLU A 1 272 ? 0.037 -16.233 -16.867 1.00 92.06 272 GLU A C 1
ATOM 2191 O O . GLU A 1 272 ? -1.150 -15.988 -16.658 1.00 92.06 272 GLU A O 1
ATOM 2196 N N . LEU A 1 273 ? 0.936 -15.257 -17.031 1.00 94.19 273 LEU A N 1
ATOM 2197 C CA . LEU A 1 273 ? 0.629 -13.823 -16.993 1.00 94.19 273 LEU A CA 1
ATOM 2198 C C . LEU A 1 273 ? 0.255 -13.289 -18.382 1.00 94.19 273 LEU A C 1
ATOM 2200 O O . LEU A 1 273 ? 0.798 -13.738 -19.401 1.00 94.19 273 LEU A O 1
ATOM 2204 N N . LYS A 1 274 ? -0.628 -12.283 -18.435 1.00 91.44 274 LYS A N 1
ATOM 2205 C CA . LYS A 1 274 ? -1.080 -11.696 -19.704 1.00 91.44 274 LYS A CA 1
ATOM 2206 C C . LYS A 1 274 ? 0.095 -11.116 -20.486 1.00 91.44 274 LYS A C 1
ATOM 2208 O O . LYS A 1 274 ? 0.970 -10.445 -19.946 1.00 91.44 274 LYS A O 1
ATOM 2213 N N . SER A 1 275 ? 0.121 -11.408 -21.785 1.00 84.50 275 SER A N 1
ATOM 2214 C CA . SER A 1 275 ? 1.181 -10.962 -22.694 1.00 84.50 275 SER A CA 1
ATOM 2215 C C . SER A 1 275 ? 1.061 -9.497 -23.089 1.00 84.50 275 SER A C 1
ATOM 2217 O O . SER A 1 275 ? 2.083 -8.857 -23.312 1.00 84.50 275 SER A O 1
ATOM 2219 N N . ASN A 1 276 ? -0.167 -8.990 -23.196 1.00 91.75 276 ASN A N 1
ATOM 2220 C CA . ASN A 1 276 ? -0.438 -7.670 -23.748 1.00 91.75 276 ASN A CA 1
ATOM 2221 C C . ASN A 1 276 ? -0.510 -6.647 -22.621 1.00 91.75 276 ASN A C 1
ATOM 2223 O O . ASN A 1 276 ? -1.245 -6.843 -21.652 1.00 91.75 276 ASN A O 1
ATOM 2227 N N . ILE A 1 277 ? 0.232 -5.555 -22.778 1.00 94.62 277 ILE A N 1
ATOM 2228 C CA . ILE A 1 277 ? 0.216 -4.441 -21.838 1.00 94.62 277 ILE A CA 1
ATOM 2229 C C . ILE A 1 277 ? -0.939 -3.523 -22.221 1.00 94.62 277 ILE A C 1
ATOM 2231 O O . ILE A 1 277 ? -1.010 -3.039 -23.346 1.00 94.62 277 ILE A O 1
ATOM 2235 N N . ASN A 1 278 ? -1.846 -3.297 -21.280 1.00 94.62 278 ASN A N 1
ATOM 2236 C CA . ASN A 1 278 ? -3.004 -2.432 -21.440 1.00 94.62 278 ASN A CA 1
ATOM 2237 C C . ASN A 1 278 ? -3.018 -1.404 -20.307 1.00 94.62 278 ASN A C 1
ATOM 2239 O O . ASN A 1 278 ? -3.727 -1.557 -19.309 1.00 94.62 278 ASN A O 1
ATOM 2243 N N . LEU A 1 279 ? -2.157 -0.395 -20.430 1.00 95.00 279 LEU A N 1
ATOM 2244 C CA . LEU A 1 279 ? -2.087 0.705 -19.475 1.00 95.00 279 LEU A CA 1
ATOM 2245 C C . LEU A 1 279 ? -3.081 1.810 -19.870 1.00 95.00 279 LEU A C 1
ATOM 2247 O O . LEU A 1 279 ? -3.276 2.048 -21.063 1.00 95.00 279 LEU A O 1
ATOM 2251 N N . PRO A 1 280 ? -3.707 2.495 -18.896 1.00 93.00 280 PRO A N 1
ATOM 2252 C CA . PRO A 1 280 ? -4.561 3.647 -19.176 1.00 93.00 280 PRO A CA 1
ATOM 2253 C C . PRO A 1 280 ? -3.781 4.716 -19.948 1.00 93.00 280 PRO A C 1
ATOM 2255 O O . PRO A 1 280 ? -2.706 5.096 -19.513 1.00 93.00 280 PRO A O 1
ATOM 2258 N N . ALA A 1 281 ? -4.307 5.227 -21.056 1.00 90.75 281 ALA A N 1
ATOM 2259 C CA . ALA A 1 281 ? -3.629 6.247 -21.858 1.00 90.75 281 ALA A CA 1
ATOM 2260 C C . ALA A 1 281 ? -4.467 7.524 -21.947 1.00 90.75 281 ALA A C 1
ATOM 2262 O O . ALA A 1 281 ? -5.701 7.477 -21.887 1.00 90.75 281 ALA A O 1
ATOM 2263 N N . LEU A 1 282 ? -3.793 8.662 -22.107 1.00 89.75 282 LEU A N 1
ATOM 2264 C CA . LEU A 1 282 ? -4.447 9.893 -22.538 1.00 89.75 282 LEU A CA 1
ATOM 2265 C C . LEU A 1 282 ? -4.666 9.878 -24.066 1.00 89.75 282 LEU A C 1
ATOM 2267 O O . LEU A 1 282 ? -4.043 9.082 -24.775 1.00 89.75 282 LEU A O 1
ATOM 2271 N N . PRO A 1 283 ? -5.553 10.740 -24.597 1.00 84.44 283 PRO A N 1
ATOM 2272 C CA . PRO A 1 283 ? -5.647 10.972 -26.035 1.00 84.44 283 PRO A CA 1
ATOM 2273 C C . PRO A 1 283 ? -4.277 11.349 -26.609 1.00 84.44 283 PRO A C 1
ATOM 2275 O O . PRO A 1 283 ? -3.514 12.070 -25.971 1.00 84.44 283 PRO A O 1
ATOM 2278 N N . GLN A 1 284 ? -3.948 10.843 -27.798 1.00 77.06 284 GLN A N 1
ATOM 2279 C CA . GLN A 1 284 ? -2.595 10.969 -28.359 1.00 77.06 284 GLN A CA 1
ATOM 2280 C C . GLN A 1 284 ? -2.377 12.268 -29.143 1.00 77.06 284 GLN A C 1
ATOM 2282 O O . GLN A 1 284 ? -1.234 12.676 -29.348 1.00 77.06 284 GLN A O 1
ATOM 2287 N N . SER A 1 285 ? -3.450 12.920 -29.594 1.00 79.75 285 SER A N 1
ATOM 2288 C CA . SER A 1 285 ? -3.355 14.176 -30.336 1.00 79.75 285 SER A CA 1
ATOM 2289 C C . SER A 1 285 ? -3.164 15.358 -29.389 1.00 79.75 285 SER A C 1
ATOM 2291 O O . SER A 1 285 ? -3.930 15.533 -28.443 1.00 79.75 285 SER A O 1
ATOM 2293 N N . THR A 1 286 ? -2.195 16.229 -29.680 1.00 75.88 286 THR A N 1
ATOM 2294 C CA . THR A 1 286 ? -1.962 17.472 -28.922 1.00 75.88 286 THR A CA 1
ATOM 2295 C C . THR A 1 286 ? -3.224 18.335 -28.844 1.00 75.88 286 THR A C 1
ATOM 2297 O O . THR A 1 286 ? -3.541 18.868 -27.786 1.00 75.88 286 THR A O 1
ATOM 2300 N N . GLN A 1 287 ? -3.994 18.404 -29.937 1.00 77.44 287 GLN A N 1
ATOM 2301 C CA . GLN A 1 287 ? -5.254 19.152 -29.978 1.00 77.44 287 GLN A CA 1
ATOM 2302 C C . GLN A 1 287 ? -6.307 18.566 -29.029 1.00 77.44 287 GLN A C 1
ATOM 2304 O O . GLN A 1 287 ? -7.063 19.308 -28.409 1.00 77.44 287 GLN A O 1
ATOM 2309 N N . GLU A 1 288 ? -6.348 17.240 -28.890 1.00 84.00 288 GLU A N 1
ATOM 2310 C CA . GLU A 1 288 ? -7.272 16.570 -27.974 1.00 84.00 288 GLU A CA 1
ATOM 2311 C C . GLU A 1 288 ? -6.844 16.763 -26.519 1.00 84.00 288 GLU A C 1
ATOM 2313 O O . GLU A 1 288 ? -7.692 17.018 -25.669 1.00 84.00 288 GLU A O 1
ATOM 2318 N N . ILE A 1 289 ? -5.539 16.696 -26.236 1.00 84.75 289 ILE A N 1
ATOM 2319 C CA . ILE A 1 289 ? -4.973 16.932 -24.902 1.00 84.75 289 ILE A CA 1
ATOM 2320 C C . ILE A 1 289 ? -5.279 18.352 -24.421 1.00 84.75 289 ILE A C 1
ATOM 2322 O O . ILE A 1 289 ? -5.716 18.523 -23.284 1.00 84.75 289 ILE A O 1
ATOM 2326 N N . ASP A 1 290 ? -5.075 19.366 -25.264 1.00 84.69 290 ASP A N 1
ATOM 2327 C CA . ASP A 1 290 ? -5.321 20.763 -24.885 1.00 84.69 290 ASP A CA 1
ATOM 2328 C C . ASP A 1 290 ? -6.816 21.072 -24.718 1.00 84.69 290 ASP A C 1
ATOM 2330 O O . ASP A 1 290 ? -7.187 21.946 -23.934 1.00 84.69 290 ASP A O 1
ATOM 2334 N N . ALA A 1 291 ? -7.683 20.314 -25.394 1.00 88.38 291 ALA A N 1
ATOM 2335 C CA . ALA A 1 291 ? -9.131 20.393 -25.232 1.00 88.38 291 ALA A CA 1
ATOM 2336 C C . ALA A 1 291 ? -9.661 19.607 -24.015 1.00 88.38 291 ALA A C 1
ATOM 2338 O O . ALA A 1 291 ? -10.847 19.719 -23.685 1.00 88.38 291 ALA A O 1
ATOM 2339 N N . LEU A 1 292 ? -8.831 18.800 -23.335 1.00 89.56 292 LEU A N 1
ATOM 2340 C CA . LEU A 1 292 ? -9.289 18.029 -22.182 1.00 89.56 292 LEU A CA 1
ATOM 2341 C C . LEU A 1 292 ? -9.592 18.942 -20.985 1.00 89.56 292 LEU A C 1
ATOM 2343 O O . LEU A 1 292 ? -8.752 19.742 -20.568 1.00 89.56 292 LEU A O 1
ATOM 2347 N N . PRO A 1 293 ? -10.754 18.771 -20.334 1.00 92.06 293 PRO A N 1
ATOM 2348 C CA . PRO A 1 293 ? -11.056 19.507 -19.118 1.00 92.06 293 PRO A CA 1
ATOM 2349 C C . PRO A 1 293 ? -10.141 19.069 -17.964 1.00 92.06 293 PRO A C 1
ATOM 2351 O O . PRO A 1 293 ? -9.807 17.891 -17.820 1.00 92.06 293 PRO A O 1
ATOM 2354 N N . LEU A 1 294 ? -9.798 20.015 -17.081 1.00 92.44 294 LEU A N 1
ATOM 2355 C CA . LEU A 1 294 ? -8.895 19.805 -15.936 1.00 92.44 294 LEU A CA 1
ATOM 2356 C C . LEU A 1 294 ? -9.267 18.582 -15.076 1.00 92.44 294 LEU A C 1
ATOM 2358 O O . LEU A 1 294 ? -8.402 17.852 -14.591 1.00 92.44 294 LEU A O 1
ATOM 2362 N N . ASN A 1 295 ? -10.567 18.319 -14.913 1.00 93.19 295 ASN A N 1
ATOM 2363 C CA . ASN A 1 295 ? -11.065 17.189 -14.133 1.00 93.19 295 ASN A CA 1
ATOM 2364 C C . ASN A 1 295 ? -10.614 15.822 -14.681 1.00 93.19 295 ASN A C 1
ATOM 2366 O O . ASN A 1 295 ? -10.514 14.874 -13.905 1.00 93.19 295 ASN A O 1
ATOM 2370 N N . LYS A 1 296 ? -10.317 15.695 -15.980 1.00 93.38 296 LYS A N 1
ATOM 2371 C CA . LYS A 1 296 ? -9.811 14.452 -16.577 1.00 93.38 296 LYS A CA 1
ATOM 2372 C C . LYS A 1 296 ? -8.392 14.158 -16.105 1.00 93.38 296 LYS A C 1
ATOM 2374 O O . LYS A 1 296 ? -8.153 13.043 -15.653 1.00 93.38 296 LYS A O 1
ATOM 2379 N N . PHE A 1 297 ? -7.511 15.158 -16.095 1.00 94.00 297 PHE A N 1
ATOM 2380 C CA . PHE A 1 297 ? -6.151 15.026 -15.563 1.00 94.00 297 PHE A CA 1
ATOM 2381 C C . PHE A 1 297 ? -6.162 14.701 -14.065 1.00 94.00 297 PHE A C 1
ATOM 2383 O O . PHE A 1 297 ? -5.509 13.757 -13.625 1.00 94.00 297 PHE A O 1
ATOM 2390 N N . VAL A 1 298 ? -6.977 15.420 -13.284 1.00 93.44 298 VAL A N 1
ATOM 2391 C CA . VAL A 1 298 ? -7.125 15.164 -11.840 1.00 93.44 298 VAL A CA 1
ATOM 2392 C C . VAL A 1 298 ? -7.614 13.737 -11.580 1.00 93.44 298 VAL A C 1
ATOM 2394 O O . VAL A 1 298 ? -7.082 13.050 -10.707 1.00 93.44 298 VAL A O 1
ATOM 2397 N N . ASN A 1 299 ? -8.611 13.273 -12.337 1.00 93.38 299 ASN A N 1
ATOM 2398 C CA . ASN A 1 299 ? -9.131 11.916 -12.201 1.00 93.38 299 ASN A CA 1
ATOM 2399 C C . ASN A 1 299 ? -8.095 10.862 -12.598 1.00 93.38 299 ASN A C 1
ATOM 2401 O O . ASN A 1 299 ? -7.968 9.873 -11.883 1.00 93.38 299 ASN A O 1
ATOM 2405 N N . PHE A 1 300 ? -7.337 11.086 -13.673 1.00 94.62 300 PHE A N 1
ATOM 2406 C CA . PHE A 1 300 ? -6.283 10.176 -14.119 1.00 94.62 300 PHE A CA 1
ATOM 2407 C C . PHE A 1 300 ? -5.214 9.974 -13.034 1.00 94.62 300 PHE A C 1
ATOM 2409 O O . PHE A 1 300 ? -4.926 8.839 -12.650 1.00 94.62 300 PHE A O 1
ATOM 2416 N N . VAL A 1 301 ? -4.715 11.073 -12.450 1.00 94.19 301 VAL A N 1
ATOM 2417 C CA . VAL A 1 301 ? -3.743 11.036 -11.341 1.00 94.19 301 VAL A CA 1
ATOM 2418 C C . VAL A 1 301 ? -4.305 10.300 -10.125 1.00 94.19 301 VAL A C 1
ATOM 2420 O O . VAL A 1 301 ? -3.617 9.484 -9.516 1.00 94.19 301 VAL A O 1
ATOM 2423 N N . ASN A 1 302 ? -5.564 10.566 -9.767 1.00 91.38 302 ASN A N 1
ATOM 2424 C CA . ASN A 1 302 ? -6.188 9.962 -8.590 1.00 91.38 302 ASN A CA 1
ATOM 2425 C C . ASN A 1 302 ? -6.489 8.464 -8.766 1.00 91.38 302 ASN A C 1
ATOM 2427 O O . ASN A 1 302 ? -6.570 7.751 -7.772 1.00 91.38 302 ASN A O 1
ATOM 2431 N N . GLN A 1 303 ? -6.702 7.989 -9.997 1.00 92.31 303 GLN A N 1
ATOM 2432 C CA . GLN A 1 303 ? -7.089 6.600 -10.267 1.00 92.31 303 GLN A CA 1
ATOM 2433 C C . GLN A 1 303 ? -5.899 5.654 -10.426 1.00 92.31 303 GLN A C 1
ATOM 2435 O O . GLN A 1 303 ? -6.046 4.459 -10.172 1.00 92.31 303 GLN A O 1
ATOM 2440 N N . HIS A 1 304 ? -4.734 6.157 -10.842 1.00 94.88 304 HIS A N 1
ATOM 2441 C CA . HIS A 1 304 ? -3.599 5.303 -11.206 1.00 94.88 304 HIS A CA 1
ATOM 2442 C C . HIS A 1 304 ? -2.275 5.563 -10.452 1.00 94.88 304 HIS A C 1
ATOM 2444 O O . HIS A 1 304 ? -1.214 5.308 -11.029 1.00 94.88 304 HIS A O 1
ATOM 2450 N N . PRO A 1 305 ? -2.261 6.000 -9.172 1.00 94.12 305 PRO A N 1
ATOM 2451 C CA . PRO A 1 305 ? -1.006 6.317 -8.483 1.00 94.12 305 PRO A CA 1
ATOM 2452 C C . PRO A 1 305 ? -0.114 5.083 -8.267 1.00 94.12 305 PRO A C 1
ATOM 2454 O O . PRO A 1 305 ? 1.105 5.158 -8.396 1.00 94.12 305 PRO A O 1
ATOM 2457 N N . LEU A 1 306 ? -0.701 3.919 -7.974 1.00 95.31 306 LEU A N 1
ATOM 2458 C CA . LEU A 1 306 ? 0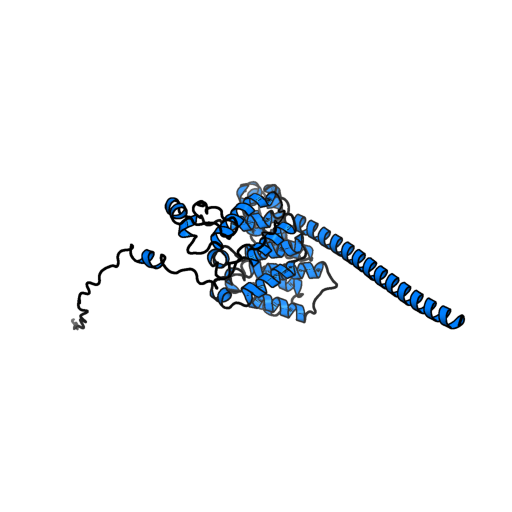.046 2.678 -7.729 1.00 95.31 306 LEU A CA 1
ATOM 2459 C C . LEU A 1 306 ? 0.655 2.085 -9.001 1.00 95.31 306 LEU A C 1
ATOM 2461 O O . LEU A 1 306 ? 1.790 1.593 -8.983 1.00 95.31 306 LEU A O 1
ATOM 2465 N N . THR A 1 307 ? -0.090 2.152 -10.106 1.00 96.56 307 THR A N 1
ATOM 2466 C CA . THR A 1 307 ? 0.416 1.788 -11.430 1.00 96.56 307 THR A CA 1
ATOM 2467 C C . THR A 1 307 ? 1.599 2.683 -11.776 1.00 96.56 307 THR A C 1
ATOM 2469 O O . THR A 1 307 ? 2.654 2.151 -12.105 1.00 96.56 307 THR A O 1
ATOM 2472 N N . TYR A 1 308 ? 1.470 4.000 -11.566 1.00 97.38 308 TYR A N 1
ATOM 2473 C CA . TYR A 1 308 ? 2.541 4.977 -11.784 1.00 97.38 308 TYR A CA 1
ATOM 2474 C C . TYR A 1 308 ? 3.803 4.693 -10.972 1.00 97.38 308 TYR A C 1
ATOM 2476 O O . TYR A 1 308 ? 4.897 4.662 -11.527 1.00 97.38 308 TYR A O 1
ATOM 2484 N N . ILE A 1 309 ? 3.679 4.388 -9.679 1.00 97.00 309 ILE A N 1
ATOM 2485 C CA . ILE A 1 309 ? 4.842 4.006 -8.863 1.00 97.00 309 ILE A CA 1
ATOM 2486 C C . ILE A 1 309 ? 5.532 2.761 -9.449 1.00 97.00 309 ILE A C 1
ATOM 2488 O O . ILE A 1 309 ? 6.756 2.727 -9.577 1.00 97.00 309 ILE A O 1
ATOM 2492 N N . SER A 1 310 ? 4.762 1.745 -9.842 1.00 97.50 310 SER A N 1
ATOM 2493 C CA . SER A 1 310 ? 5.298 0.488 -10.387 1.00 97.50 310 SER A CA 1
ATOM 2494 C C . SER A 1 310 ? 6.011 0.695 -11.734 1.00 97.50 310 SER A C 1
ATOM 2496 O O . SER A 1 310 ? 7.102 0.165 -11.956 1.00 97.50 310 SER A O 1
ATOM 2498 N N . THR A 1 311 ? 5.430 1.496 -12.629 1.00 98.00 311 THR A N 1
ATOM 2499 C CA . THR A 1 311 ? 5.998 1.818 -13.946 1.00 98.00 311 THR A CA 1
ATOM 2500 C C . THR A 1 311 ? 7.197 2.761 -13.852 1.00 98.00 311 THR A C 1
ATOM 2502 O O . THR A 1 311 ? 8.147 2.613 -14.621 1.00 98.00 311 THR A O 1
ATOM 2505 N N . ARG A 1 312 ? 7.229 3.684 -12.884 1.00 97.56 312 ARG A N 1
ATOM 2506 C CA . ARG A 1 312 ? 8.415 4.508 -12.590 1.00 97.56 312 ARG A CA 1
ATOM 2507 C C . ARG A 1 312 ? 9.569 3.683 -12.030 1.00 97.56 312 ARG A C 1
ATOM 2509 O O . ARG A 1 312 ? 10.714 3.921 -12.405 1.00 97.56 312 ARG A O 1
ATOM 2516 N N . ILE A 1 313 ? 9.292 2.666 -11.209 1.00 97.19 313 ILE A N 1
ATOM 2517 C CA . ILE A 1 313 ? 10.317 1.700 -10.779 1.00 97.19 313 ILE A CA 1
ATOM 2518 C C . ILE A 1 313 ? 10.880 0.940 -11.985 1.00 97.19 313 ILE A C 1
ATOM 2520 O O . ILE A 1 313 ? 12.094 0.777 -12.076 1.00 97.19 313 ILE A O 1
ATOM 2524 N N . LEU A 1 314 ? 10.032 0.491 -12.917 1.00 97.50 314 LEU A N 1
ATOM 2525 C CA . LEU A 1 314 ? 10.485 -0.161 -14.153 1.00 97.50 314 LEU A CA 1
ATOM 2526 C C . LEU A 1 314 ? 11.413 0.740 -14.975 1.00 97.50 314 LEU A C 1
ATOM 2528 O O . LEU A 1 314 ? 12.494 0.301 -15.368 1.00 97.50 314 LEU A O 1
ATOM 2532 N N . GLU A 1 315 ? 11.014 1.991 -15.199 1.00 97.25 315 GLU A N 1
ATOM 2533 C CA . GLU A 1 315 ? 11.829 2.987 -15.903 1.00 97.25 315 GLU A CA 1
ATOM 2534 C C . GLU A 1 315 ? 13.173 3.210 -15.191 1.00 97.25 315 GLU A C 1
ATOM 2536 O O . GLU A 1 315 ? 14.226 3.145 -15.825 1.00 97.25 315 GLU A O 1
ATOM 2541 N N . LEU A 1 316 ? 13.156 3.368 -13.860 1.00 95.50 316 LEU A N 1
ATOM 2542 C CA . LEU A 1 316 ? 14.356 3.552 -13.038 1.00 95.50 316 LEU A CA 1
ATOM 2543 C C . LEU A 1 316 ? 15.352 2.390 -13.183 1.00 95.50 316 LEU A C 1
ATOM 2545 O O . LEU A 1 316 ? 16.559 2.615 -13.225 1.00 95.50 316 LEU A O 1
ATOM 2549 N N . VAL A 1 317 ? 14.868 1.148 -13.291 1.00 94.44 317 VAL A N 1
ATOM 2550 C CA . VAL A 1 317 ? 15.735 -0.027 -13.488 1.00 94.44 317 VAL A CA 1
ATOM 2551 C C . VAL A 1 317 ? 16.113 -0.283 -14.954 1.00 94.44 317 VAL A C 1
ATOM 2553 O O . VAL A 1 317 ? 16.665 -1.341 -15.266 1.00 94.44 317 VAL A O 1
ATOM 2556 N N . GLY A 1 318 ? 15.821 0.662 -15.853 1.00 95.12 318 GLY A N 1
ATOM 2557 C CA . GLY A 1 318 ? 16.222 0.634 -17.259 1.00 95.12 318 GLY A CA 1
ATOM 2558 C C . GLY A 1 318 ? 15.278 -0.129 -18.188 1.00 95.12 318 GLY A C 1
ATOM 2559 O O . GLY A 1 318 ? 15.684 -0.492 -19.294 1.00 95.12 318 GLY A O 1
ATOM 2560 N N . ASN A 1 319 ? 14.038 -0.405 -17.774 1.00 96.00 319 ASN A N 1
ATOM 2561 C CA . ASN A 1 319 ? 13.040 -0.978 -18.672 1.00 96.00 319 ASN A CA 1
ATOM 2562 C C . ASN A 1 319 ? 12.633 0.051 -19.745 1.00 96.00 319 ASN A C 1
ATOM 2564 O O . ASN A 1 319 ? 12.373 1.209 -19.431 1.00 96.00 319 ASN A O 1
ATOM 2568 N N . LYS A 1 320 ? 12.567 -0.381 -21.011 1.00 95.25 320 LYS A N 1
ATOM 2569 C CA . LYS A 1 320 ? 12.273 0.482 -22.171 1.00 95.25 320 LYS A CA 1
ATOM 2570 C C . LYS A 1 320 ? 10.966 0.121 -22.881 1.00 95.25 320 LYS A C 1
ATOM 2572 O O . LYS A 1 320 ? 10.830 0.364 -24.075 1.00 95.25 320 LYS A O 1
ATOM 2577 N N . THR A 1 321 ? 10.035 -0.516 -22.177 1.00 96.19 321 THR A N 1
ATOM 2578 C CA . THR A 1 321 ? 8.764 -0.937 -22.777 1.00 96.19 321 THR A CA 1
ATOM 2579 C C . THR A 1 321 ? 7.961 0.303 -23.200 1.00 96.19 321 THR A C 1
ATOM 2581 O O . THR A 1 321 ? 7.690 1.138 -22.332 1.00 96.19 321 THR A O 1
ATOM 2584 N N . PRO A 1 322 ? 7.603 0.473 -24.489 1.00 95.94 322 PRO A N 1
ATOM 2585 C CA . PRO A 1 322 ? 7.006 1.714 -24.993 1.00 95.94 322 PRO A CA 1
ATOM 2586 C C . PRO A 1 322 ? 5.746 2.150 -24.240 1.00 95.94 322 PRO A C 1
ATOM 2588 O O . PRO A 1 322 ? 5.605 3.321 -23.904 1.00 95.94 322 PRO A O 1
ATOM 2591 N N . GLU A 1 323 ? 4.872 1.206 -23.900 1.00 96.31 323 GLU A N 1
ATOM 2592 C CA . GLU A 1 323 ? 3.620 1.444 -23.180 1.00 96.31 323 GLU A CA 1
ATOM 2593 C C . GLU A 1 323 ? 3.873 1.981 -21.766 1.00 96.31 323 GLU A C 1
ATOM 2595 O O . GLU A 1 323 ? 3.171 2.873 -21.300 1.00 96.31 323 GLU A O 1
ATOM 2600 N N . VAL A 1 324 ? 4.912 1.473 -21.093 1.00 96.94 324 VAL A N 1
ATOM 2601 C CA . VAL A 1 324 ? 5.332 1.927 -19.757 1.00 96.94 324 VAL A CA 1
ATOM 2602 C C . VAL A 1 324 ? 5.861 3.359 -19.825 1.00 96.94 324 VAL A C 1
ATOM 2604 O O . VAL A 1 324 ? 5.505 4.190 -18.990 1.00 96.94 324 VAL A O 1
ATOM 2607 N N . LEU A 1 325 ? 6.689 3.660 -20.830 1.00 96.81 325 LEU A N 1
ATOM 2608 C CA . LEU A 1 325 ? 7.249 4.999 -21.027 1.00 96.81 325 LEU A CA 1
ATOM 2609 C C . LEU A 1 325 ? 6.160 6.017 -21.381 1.00 96.81 325 LEU A C 1
ATOM 2611 O O . LEU A 1 325 ? 6.142 7.114 -20.821 1.00 96.81 325 LEU A O 1
ATOM 2615 N N . GLN A 1 326 ? 5.231 5.644 -22.265 1.00 96.44 326 GLN A N 1
ATOM 2616 C CA . GLN A 1 326 ? 4.105 6.495 -22.638 1.00 96.44 326 GLN A CA 1
ATOM 2617 C C . GLN A 1 326 ? 3.187 6.751 -21.440 1.00 96.44 326 GLN A C 1
ATOM 2619 O O . GLN A 1 326 ? 2.856 7.901 -21.169 1.00 96.44 326 GLN A O 1
ATOM 2624 N N . PHE A 1 327 ? 2.854 5.717 -20.664 1.00 97.31 327 PHE A N 1
ATOM 2625 C CA . PHE A 1 327 ? 2.056 5.872 -19.450 1.00 97.31 327 PHE A CA 1
ATOM 2626 C C . PHE A 1 327 ? 2.707 6.827 -18.440 1.00 97.31 327 PHE A C 1
ATOM 2628 O O . PHE A 1 327 ? 2.045 7.719 -17.911 1.00 97.31 327 PHE A O 1
ATOM 2635 N N . ASN A 1 328 ? 4.016 6.689 -18.196 1.00 97.62 328 ASN A N 1
ATOM 2636 C CA . ASN A 1 328 ? 4.736 7.592 -17.296 1.00 97.62 328 ASN A CA 1
ATOM 2637 C C . ASN A 1 328 ? 4.708 9.041 -17.803 1.00 97.62 328 ASN A C 1
ATOM 2639 O O . ASN A 1 328 ? 4.547 9.961 -17.002 1.00 97.62 328 ASN A O 1
ATOM 2643 N N . LYS A 1 329 ? 4.833 9.251 -19.120 1.00 96.62 329 LYS A N 1
ATOM 2644 C CA . LYS A 1 329 ? 4.731 10.576 -19.744 1.00 96.62 329 LYS A CA 1
ATOM 2645 C C . LYS A 1 329 ? 3.335 11.180 -19.562 1.00 96.62 329 LYS A C 1
ATOM 2647 O O . LYS A 1 329 ? 3.229 12.320 -19.115 1.00 96.62 329 LYS A O 1
ATOM 2652 N N . ASP A 1 330 ? 2.285 10.415 -19.845 1.00 95.94 330 ASP A N 1
ATOM 2653 C CA . ASP A 1 330 ? 0.887 10.841 -19.705 1.00 95.94 330 ASP A CA 1
ATOM 2654 C C . ASP A 1 330 ? 0.539 11.186 -18.250 1.00 95.94 330 ASP A C 1
ATOM 2656 O O . ASP A 1 330 ? -0.129 12.186 -17.962 1.00 95.94 330 ASP A O 1
ATOM 2660 N N . PHE A 1 331 ? 1.033 10.383 -17.305 1.00 97.38 331 PHE A N 1
ATOM 2661 C CA . PHE A 1 331 ? 0.825 10.619 -15.882 1.00 97.38 331 PHE A CA 1
ATOM 2662 C C . PHE A 1 331 ? 1.542 11.890 -15.410 1.00 97.38 331 PHE A C 1
ATOM 2664 O O . PHE A 1 331 ? 0.936 12.709 -14.722 1.00 97.38 331 PHE A O 1
ATOM 2671 N N . LYS A 1 332 ? 2.795 12.109 -15.831 1.00 96.75 332 LYS A N 1
ATOM 2672 C CA . LYS A 1 332 ? 3.549 13.337 -15.526 1.00 96.75 332 LYS A CA 1
ATOM 2673 C C . LYS A 1 332 ? 2.902 14.588 -16.104 1.00 96.75 332 LYS A C 1
ATOM 2675 O O . LYS A 1 332 ? 2.770 15.582 -15.397 1.00 96.75 332 LYS A O 1
ATOM 2680 N N . LEU A 1 333 ? 2.423 14.519 -17.344 1.00 95.50 333 LEU A N 1
ATOM 2681 C CA . LEU A 1 333 ? 1.644 15.600 -17.944 1.00 95.50 333 LEU A CA 1
ATOM 2682 C C . LEU A 1 333 ? 0.384 15.899 -17.116 1.00 95.50 333 LEU A C 1
ATOM 2684 O O . LEU A 1 333 ? 0.050 17.057 -16.869 1.00 95.50 333 LEU A O 1
ATOM 2688 N N . SER A 1 334 ? -0.302 14.857 -16.643 1.00 95.94 334 SER A N 1
ATOM 2689 C CA . SER A 1 334 ? -1.486 15.017 -15.795 1.00 95.94 334 SER A CA 1
ATOM 2690 C C . SER A 1 334 ? -1.160 15.651 -14.441 1.00 95.94 334 SER A C 1
ATOM 2692 O O . SER A 1 334 ? -1.950 16.454 -13.940 1.00 95.94 334 SER A O 1
ATOM 2694 N N . LEU A 1 335 ? -0.008 15.328 -13.849 1.00 95.62 335 LEU A N 1
ATOM 2695 C CA . LEU A 1 335 ? 0.488 15.966 -12.626 1.00 95.62 335 LEU A CA 1
ATOM 2696 C C . LEU A 1 335 ? 0.754 17.459 -12.844 1.00 95.62 335 LEU A C 1
ATOM 2698 O O . LEU A 1 335 ? 0.255 18.275 -12.073 1.00 95.62 335 LEU A O 1
ATOM 2702 N N . GLU A 1 336 ? 1.442 17.817 -13.931 1.00 95.50 336 GLU A N 1
ATOM 2703 C CA . GLU A 1 336 ? 1.733 19.208 -14.294 1.00 95.50 336 GLU A CA 1
ATOM 2704 C C . GLU A 1 336 ? 0.445 20.017 -14.498 1.00 95.50 336 GLU A C 1
ATOM 2706 O O . GLU A 1 336 ? 0.236 21.041 -13.845 1.00 95.50 336 GLU A O 1
ATOM 2711 N N . LYS A 1 337 ? -0.477 19.520 -15.335 1.00 93.88 337 LYS A N 1
ATOM 2712 C CA . LYS A 1 337 ? -1.762 20.186 -15.604 1.00 93.88 337 LYS A CA 1
ATOM 2713 C C . LYS A 1 337 ? -2.630 20.308 -14.349 1.00 93.88 337 LYS A C 1
ATOM 2715 O O . LYS A 1 337 ? -3.379 21.272 -14.226 1.00 93.88 337 LYS A O 1
ATOM 2720 N N . SER A 1 338 ? -2.536 19.354 -13.420 1.00 93.56 338 SER A N 1
ATOM 2721 C CA . SER A 1 338 ? -3.267 19.383 -12.144 1.00 93.56 338 SER A CA 1
ATOM 2722 C C . SER A 1 338 ? -2.531 20.088 -11.002 1.00 93.56 338 SER A C 1
ATOM 2724 O O . SER A 1 338 ? -3.082 20.150 -9.903 1.00 93.56 338 SER A O 1
ATOM 2726 N N . GLN A 1 339 ? -1.331 20.628 -11.251 1.00 94.38 339 GLN A N 1
ATOM 2727 C CA . GLN A 1 339 ? -0.486 21.301 -10.258 1.00 94.38 339 GLN A CA 1
ATOM 2728 C C . GLN A 1 339 ? -0.210 20.434 -9.019 1.00 94.38 339 GLN A C 1
ATOM 2730 O O . GLN A 1 339 ? -0.189 20.917 -7.886 1.00 94.38 339 GLN A O 1
ATOM 2735 N N . LYS A 1 340 ? -0.021 19.128 -9.228 1.00 91.31 340 LYS A N 1
ATOM 2736 C CA . LYS A 1 340 ? 0.305 18.171 -8.168 1.00 91.31 340 LYS A CA 1
ATOM 2737 C C . LYS A 1 340 ? 1.779 17.772 -8.235 1.00 91.31 340 LYS A C 1
ATOM 2739 O O . LYS A 1 340 ? 2.303 17.614 -9.337 1.00 91.31 340 LYS A O 1
ATOM 2744 N N . PRO A 1 341 ? 2.442 17.569 -7.084 1.00 92.44 341 PRO A N 1
ATOM 2745 C CA . PRO A 1 341 ? 3.816 17.089 -7.065 1.00 92.44 341 PRO A CA 1
ATOM 2746 C C . PRO A 1 341 ? 3.905 15.639 -7.557 1.00 92.44 341 PRO A C 1
ATOM 2748 O O . PRO A 1 341 ? 2.938 14.871 -7.478 1.00 92.44 341 PRO A O 1
ATOM 2751 N N . ASP A 1 342 ? 5.079 15.259 -8.057 1.00 95.19 342 ASP A N 1
ATOM 2752 C CA . ASP A 1 342 ? 5.341 13.889 -8.484 1.00 95.19 342 ASP A CA 1
ATOM 2753 C C . ASP A 1 342 ? 5.514 12.977 -7.267 1.00 95.19 342 ASP A C 1
ATOM 2755 O O . ASP A 1 342 ? 6.556 12.947 -6.613 1.00 95.19 342 ASP A O 1
ATOM 2759 N N . ILE A 1 343 ? 4.470 12.190 -6.995 1.00 92.38 343 ILE A N 1
ATOM 2760 C CA . ILE A 1 343 ? 4.434 11.257 -5.868 1.00 92.38 343 ILE A CA 1
ATOM 2761 C C . ILE A 1 343 ? 5.617 10.285 -5.865 1.00 92.38 343 ILE A C 1
ATOM 2763 O O . ILE A 1 343 ? 6.095 9.916 -4.796 1.00 92.38 343 ILE A O 1
ATOM 2767 N N . PHE A 1 344 ? 6.098 9.834 -7.025 1.00 94.75 344 PHE A N 1
ATOM 2768 C CA . PHE A 1 344 ? 7.206 8.888 -7.055 1.00 94.75 344 PHE A CA 1
ATOM 2769 C C . PHE A 1 344 ? 8.518 9.582 -6.702 1.00 94.75 344 PHE A C 1
ATOM 2771 O O . PHE A 1 344 ? 9.271 9.059 -5.880 1.00 94.75 344 PHE A O 1
ATOM 2778 N N . ASP A 1 345 ? 8.779 10.745 -7.296 1.00 94.12 345 ASP A N 1
ATOM 2779 C CA . ASP A 1 345 ? 10.025 11.474 -7.070 1.00 94.12 345 ASP A CA 1
ATOM 2780 C C . ASP A 1 345 ? 10.122 11.952 -5.603 1.00 94.12 345 ASP A C 1
ATOM 2782 O O . ASP A 1 345 ? 11.169 11.759 -4.976 1.00 94.12 345 ASP A O 1
ATOM 2786 N N . ASP A 1 346 ? 9.019 12.425 -5.007 1.00 90.69 346 ASP A N 1
ATOM 2787 C CA . ASP A 1 346 ? 8.936 12.784 -3.581 1.00 90.69 346 ASP A CA 1
ATOM 2788 C C . ASP A 1 346 ? 9.243 11.588 -2.666 1.00 90.69 346 ASP A C 1
ATOM 2790 O O . ASP A 1 346 ? 10.069 11.665 -1.749 1.00 90.69 346 ASP A O 1
ATOM 2794 N N . LEU A 1 347 ? 8.593 10.445 -2.919 1.00 89.81 347 LEU A N 1
ATOM 2795 C CA . LEU A 1 347 ? 8.808 9.225 -2.139 1.00 89.81 347 LEU A CA 1
ATOM 2796 C C . LEU A 1 347 ? 10.233 8.693 -2.298 1.00 89.81 347 LEU A C 1
ATOM 2798 O O . LEU A 1 347 ? 10.833 8.206 -1.339 1.00 89.81 347 LEU A O 1
ATOM 2802 N N . PHE A 1 348 ? 10.789 8.774 -3.502 1.00 91.75 348 PHE A N 1
ATOM 2803 C CA . PHE A 1 348 ? 12.125 8.278 -3.786 1.00 91.75 348 PHE A CA 1
ATOM 2804 C C . PHE A 1 348 ? 13.219 9.171 -3.189 1.00 91.75 348 PHE A C 1
ATOM 2806 O O . PHE A 1 348 ? 14.247 8.655 -2.742 1.00 91.75 348 PHE A O 1
ATOM 2813 N N . ALA A 1 349 ? 13.004 10.487 -3.116 1.00 90.12 349 ALA A N 1
ATOM 2814 C CA . ALA A 1 349 ? 13.885 11.406 -2.401 1.00 90.12 349 ALA A CA 1
ATOM 2815 C C . ALA A 1 349 ? 13.946 11.070 -0.901 1.00 90.12 349 ALA A C 1
ATOM 2817 O O . ALA A 1 349 ? 15.037 10.852 -0.368 1.00 90.12 349 ALA A O 1
ATOM 2818 N N . GLN A 1 350 ? 12.785 10.898 -0.257 1.00 86.69 350 GLN A N 1
ATOM 2819 C CA . GLN A 1 350 ? 12.693 10.483 1.153 1.00 86.69 350 GLN A CA 1
ATOM 2820 C C . GLN A 1 350 ? 13.381 9.136 1.396 1.00 86.69 350 GLN A C 1
ATOM 2822 O O . GLN A 1 350 ? 14.052 8.930 2.408 1.00 86.69 350 GLN A O 1
ATOM 2827 N N . TYR A 1 351 ? 13.277 8.220 0.435 1.00 88.25 351 TYR A N 1
ATOM 2828 C CA . TYR A 1 351 ? 13.934 6.925 0.520 1.00 88.25 351 TYR A CA 1
ATOM 2829 C C . TYR A 1 351 ? 15.461 7.023 0.493 1.00 88.25 351 TYR A C 1
ATOM 2831 O O . TYR A 1 351 ? 16.142 6.360 1.282 1.00 88.25 351 TYR A O 1
ATOM 2839 N N . LYS A 1 352 ? 16.015 7.851 -0.402 1.00 88.56 352 LYS A N 1
ATOM 2840 C CA . LYS A 1 352 ? 17.463 8.101 -0.466 1.00 88.56 352 LYS A CA 1
ATOM 2841 C C . LYS A 1 352 ? 17.976 8.684 0.846 1.00 88.56 352 LYS A C 1
ATOM 2843 O O . LYS A 1 352 ? 18.998 8.214 1.346 1.00 88.56 352 LYS A O 1
ATOM 2848 N N . GLU A 1 353 ? 17.244 9.639 1.413 1.00 87.69 353 GLU A N 1
ATOM 2849 C CA . GLU A 1 353 ? 17.551 10.232 2.716 1.00 87.69 353 GLU A CA 1
ATOM 2850 C C . GLU A 1 353 ? 17.525 9.175 3.832 1.00 87.69 353 GLU A C 1
ATOM 2852 O O . GLU A 1 353 ? 18.475 9.051 4.603 1.00 87.69 353 GLU A O 1
ATOM 2857 N N . CYS A 1 354 ? 16.495 8.325 3.867 1.00 83.56 354 CYS A N 1
ATOM 2858 C CA . CYS A 1 354 ? 16.393 7.242 4.846 1.00 83.56 354 CYS A CA 1
ATOM 2859 C C . CYS A 1 354 ? 17.566 6.258 4.770 1.00 83.56 354 CYS A C 1
ATOM 2861 O O . CYS A 1 354 ? 18.091 5.850 5.807 1.00 83.56 354 CYS A O 1
ATOM 2863 N N . ILE A 1 355 ? 17.997 5.873 3.563 1.00 83.94 355 ILE A N 1
ATOM 2864 C CA . ILE A 1 355 ? 19.166 4.997 3.398 1.00 83.94 355 ILE A CA 1
ATOM 2865 C C . ILE A 1 355 ? 20.443 5.687 3.871 1.00 83.94 355 ILE A C 1
ATOM 2867 O O . ILE A 1 355 ? 21.272 5.023 4.495 1.00 83.94 355 ILE A O 1
ATOM 2871 N N . ALA A 1 356 ? 20.636 6.966 3.538 1.00 85.62 356 ALA A N 1
ATOM 2872 C CA . ALA A 1 356 ? 21.810 7.720 3.970 1.00 85.62 356 ALA A CA 1
ATOM 2873 C C . ALA A 1 356 ? 21.889 7.736 5.504 1.00 85.62 356 ALA A C 1
ATOM 2875 O O . ALA A 1 356 ? 22.838 7.202 6.073 1.00 85.62 356 ALA A O 1
ATOM 2876 N N . ASN A 1 357 ? 20.799 8.145 6.157 1.00 85.19 357 ASN A N 1
ATOM 2877 C CA . ASN A 1 357 ? 20.685 8.179 7.614 1.00 85.19 357 ASN A CA 1
ATOM 2878 C C . ASN A 1 357 ? 20.890 6.798 8.268 1.00 85.19 357 ASN A C 1
ATOM 2880 O O . ASN A 1 357 ? 21.449 6.691 9.358 1.00 85.19 357 ASN A O 1
ATOM 2884 N N . GLU A 1 358 ? 20.432 5.708 7.638 1.00 83.19 358 GLU A N 1
ATOM 2885 C CA . GLU A 1 358 ? 20.685 4.351 8.138 1.00 83.19 358 GLU A CA 1
ATOM 2886 C C . GLU A 1 358 ? 22.155 3.936 8.042 1.00 83.19 358 GLU A C 1
ATOM 2888 O O . GLU A 1 358 ? 22.632 3.200 8.909 1.00 83.19 358 GLU A O 1
ATOM 2893 N N . LYS A 1 359 ? 22.866 4.346 6.987 1.00 82.69 359 LYS A N 1
ATOM 2894 C CA . LYS A 1 359 ? 24.294 4.045 6.840 1.00 82.69 359 LYS A CA 1
ATOM 2895 C C . LYS A 1 359 ? 25.103 4.761 7.913 1.00 82.69 359 LYS A C 1
ATOM 2897 O O . LYS A 1 359 ? 25.918 4.102 8.555 1.00 82.69 359 LYS A O 1
ATOM 2902 N N . ASP A 1 360 ? 24.799 6.031 8.156 1.00 84.38 360 ASP A N 1
ATOM 2903 C CA . ASP A 1 360 ? 25.484 6.849 9.158 1.00 84.38 360 ASP A CA 1
ATOM 2904 C C . ASP A 1 360 ? 25.290 6.255 10.558 1.00 84.38 360 ASP A C 1
ATOM 2906 O O . ASP A 1 360 ? 26.262 5.928 11.236 1.00 84.38 360 ASP A O 1
ATOM 2910 N N . LYS A 1 361 ? 24.045 5.921 10.931 1.00 86.25 361 LYS A N 1
ATOM 2911 C CA . LYS A 1 361 ? 23.743 5.251 12.211 1.00 86.25 361 LYS A CA 1
ATOM 2912 C C . LYS A 1 361 ? 24.446 3.905 12.376 1.00 86.25 361 LYS A C 1
ATOM 2914 O O . LYS A 1 361 ? 24.863 3.549 13.475 1.00 86.25 361 LYS A O 1
ATOM 2919 N N . ARG A 1 362 ? 24.560 3.110 11.305 1.00 85.44 362 ARG A N 1
ATOM 2920 C CA . ARG A 1 362 ? 25.284 1.826 11.358 1.00 85.44 362 ARG A CA 1
ATOM 2921 C C . ARG A 1 362 ? 26.784 2.034 11.529 1.00 85.44 362 ARG A C 1
ATOM 2923 O O . ARG A 1 362 ? 27.419 1.228 12.203 1.00 85.44 362 ARG A O 1
ATOM 2930 N N . GLN A 1 363 ? 27.340 3.075 10.917 1.00 86.62 363 GLN A N 1
ATOM 2931 C CA . GLN A 1 363 ? 28.746 3.427 11.057 1.00 86.62 363 GLN A CA 1
ATOM 2932 C C . GLN A 1 363 ? 29.048 3.923 12.474 1.00 86.62 363 GLN A C 1
ATOM 2934 O O . GLN A 1 363 ? 29.995 3.435 13.083 1.00 86.62 363 GLN A O 1
ATOM 2939 N N . GLU A 1 364 ? 28.206 4.793 13.032 1.00 89.56 364 GLU A N 1
ATOM 2940 C CA . GLU A 1 364 ? 28.286 5.238 14.430 1.00 89.56 364 GLU A CA 1
ATOM 2941 C C . GLU A 1 364 ? 28.211 4.057 15.405 1.00 89.56 364 GLU A C 1
ATOM 2943 O O . GLU A 1 364 ? 29.118 3.871 16.214 1.00 89.56 364 GLU A O 1
ATOM 2948 N N . ALA A 1 365 ? 27.203 3.187 15.266 1.00 89.81 365 ALA A N 1
ATOM 2949 C CA . ALA A 1 365 ? 27.057 2.003 16.115 1.00 89.81 365 ALA A CA 1
ATOM 2950 C C . ALA A 1 365 ? 28.246 1.032 15.989 1.00 89.81 365 ALA A C 1
ATOM 2952 O O . ALA A 1 365 ? 28.642 0.383 16.958 1.00 89.81 365 ALA A O 1
ATOM 2953 N N . HIS A 1 366 ? 28.838 0.916 14.796 1.00 90.38 366 HIS A N 1
ATOM 2954 C CA . HIS A 1 366 ? 30.042 0.114 14.600 1.00 90.38 366 HIS A CA 1
ATOM 2955 C C . HIS A 1 366 ? 31.256 0.728 15.307 1.00 90.38 366 HIS A C 1
ATOM 2957 O O . HIS A 1 366 ? 31.998 0.003 15.969 1.00 90.38 366 HIS A O 1
ATOM 2963 N N . LEU A 1 367 ? 31.446 2.046 15.203 1.00 93.06 367 LEU A N 1
ATOM 2964 C CA . LEU A 1 367 ? 32.522 2.764 15.887 1.00 93.06 367 LEU A CA 1
ATOM 2965 C C . LEU A 1 367 ? 32.381 2.669 17.411 1.00 93.06 367 LEU A C 1
ATOM 2967 O O . LEU A 1 367 ? 33.369 2.394 18.089 1.00 93.06 367 LEU A O 1
ATOM 2971 N N . GLU A 1 368 ? 31.164 2.805 17.939 1.00 93.50 368 GLU A N 1
ATOM 2972 C CA . GLU A 1 368 ? 30.866 2.638 19.365 1.00 93.50 368 GLU A CA 1
ATOM 2973 C C . GLU A 1 368 ? 31.171 1.211 19.845 1.00 93.50 368 GLU A C 1
ATOM 2975 O O . GLU A 1 368 ? 31.850 1.019 20.855 1.00 93.50 368 GLU A O 1
ATOM 2980 N N . LEU A 1 369 ? 30.769 0.191 19.076 1.00 93.56 369 LEU A N 1
ATOM 2981 C CA . LEU A 1 369 ? 31.079 -1.207 19.383 1.00 93.56 369 LEU A CA 1
ATOM 2982 C C . LEU A 1 369 ? 32.592 -1.478 19.378 1.00 93.56 369 LEU A C 1
ATOM 2984 O O . LEU A 1 369 ? 33.100 -2.202 20.237 1.00 93.56 369 LEU A O 1
ATOM 2988 N N . VAL A 1 370 ? 33.325 -0.915 18.415 1.00 94.44 370 VAL A N 1
ATOM 2989 C CA . VAL A 1 370 ? 34.789 -1.041 18.336 1.00 94.44 370 VAL A CA 1
ATOM 2990 C C . VAL A 1 370 ? 35.462 -0.330 19.514 1.00 94.44 370 VAL A C 1
ATOM 2992 O O . VAL A 1 370 ? 36.374 -0.898 20.119 1.00 94.44 370 VAL A O 1
ATOM 2995 N N . ALA A 1 371 ? 34.995 0.864 19.887 1.00 94.19 371 ALA A N 1
ATOM 2996 C CA . ALA A 1 371 ? 35.495 1.606 21.042 1.00 94.19 371 ALA A CA 1
ATOM 2997 C C . ALA A 1 371 ? 35.245 0.848 22.356 1.00 94.19 371 ALA A C 1
ATOM 2999 O O . ALA A 1 371 ? 36.175 0.678 23.145 1.00 94.19 371 ALA A O 1
ATOM 3000 N N . SER A 1 372 ? 34.036 0.307 22.545 1.00 94.06 372 SER A N 1
ATOM 3001 C CA . SER A 1 372 ? 33.671 -0.525 23.698 1.00 94.06 372 SER A CA 1
ATOM 3002 C C . SER A 1 372 ? 34.573 -1.761 23.815 1.00 94.06 372 SER A C 1
ATOM 3004 O O . SER A 1 372 ? 35.145 -2.018 24.875 1.00 94.06 372 SER A O 1
ATOM 3006 N N . ARG A 1 373 ? 34.818 -2.469 22.702 1.00 94.62 373 ARG A N 1
ATOM 3007 C CA . ARG A 1 373 ? 35.741 -3.618 22.670 1.00 94.62 373 ARG A CA 1
ATOM 3008 C C . ARG A 1 373 ? 37.184 -3.230 22.992 1.00 94.62 373 ARG A C 1
ATOM 3010 O O . ARG A 1 373 ? 37.880 -3.984 23.670 1.00 94.62 373 ARG A O 1
ATOM 3017 N N . LYS A 1 374 ? 37.650 -2.069 22.520 1.00 93.88 374 LYS A N 1
ATOM 3018 C CA . LYS A 1 374 ? 38.998 -1.565 22.824 1.00 93.88 374 LYS A CA 1
ATOM 3019 C C . LYS A 1 374 ? 39.138 -1.201 24.305 1.00 93.88 374 LYS A C 1
ATOM 3021 O O . LYS A 1 374 ? 40.143 -1.559 24.910 1.00 93.88 374 LYS A O 1
ATOM 3026 N N . ALA A 1 375 ? 38.133 -0.550 24.892 1.00 92.31 375 ALA A N 1
ATOM 3027 C CA . ALA A 1 375 ? 38.104 -0.224 26.316 1.00 92.31 375 ALA A CA 1
ATOM 3028 C C . ALA A 1 375 ? 38.110 -1.490 27.187 1.00 92.31 375 ALA A C 1
ATOM 3030 O O . ALA A 1 375 ? 38.924 -1.595 28.101 1.00 92.31 375 ALA A O 1
ATOM 3031 N N . GLN A 1 376 ? 37.287 -2.486 26.842 1.00 93.00 376 GLN A N 1
ATOM 3032 C CA . GLN A 1 376 ? 37.254 -3.773 27.540 1.00 93.00 376 GLN A CA 1
ATOM 3033 C C . GLN A 1 376 ? 38.604 -4.502 27.463 1.00 93.00 376 GLN A C 1
ATOM 3035 O O . GLN A 1 376 ? 39.087 -5.011 28.469 1.00 93.00 376 GLN A O 1
ATOM 3040 N N . LYS A 1 377 ? 39.257 -4.504 26.292 1.00 93.19 377 LYS A N 1
ATOM 3041 C CA . LYS A 1 377 ? 40.593 -5.096 26.128 1.00 93.19 377 LYS A CA 1
ATOM 3042 C C . LYS A 1 377 ? 41.655 -4.383 26.975 1.00 93.19 377 LYS A C 1
ATOM 3044 O O . LYS A 1 377 ? 42.518 -5.043 27.544 1.00 93.19 377 LYS A O 1
ATOM 3049 N N . ASN A 1 378 ? 41.599 -3.055 27.063 1.00 92.25 378 ASN A N 1
ATOM 3050 C CA . ASN A 1 378 ? 42.532 -2.283 27.884 1.00 92.25 378 ASN A CA 1
ATOM 3051 C C . ASN A 1 378 ? 42.337 -2.549 29.384 1.00 92.25 378 ASN A C 1
ATOM 3053 O O . ASN A 1 378 ? 43.335 -2.682 30.082 1.00 92.25 378 ASN A O 1
ATOM 3057 N N . ALA A 1 379 ? 41.089 -2.673 29.853 1.00 90.12 379 ALA A N 1
ATOM 3058 C CA . ALA A 1 379 ? 40.783 -3.003 31.248 1.00 90.12 379 ALA A CA 1
ATOM 3059 C C . ALA A 1 379 ? 41.348 -4.377 31.652 1.00 90.12 379 ALA A C 1
ATOM 3061 O O . ALA A 1 379 ? 42.055 -4.483 32.651 1.00 90.12 379 ALA A O 1
ATOM 3062 N N . ILE A 1 380 ? 41.145 -5.397 30.807 1.00 90.69 380 ILE A N 1
ATOM 3063 C CA . ILE A 1 380 ? 41.696 -6.747 31.020 1.00 90.69 380 ILE A CA 1
ATOM 3064 C C . ILE A 1 380 ? 43.230 -6.710 31.092 1.00 90.69 380 ILE A C 1
ATOM 3066 O O . ILE A 1 380 ? 43.837 -7.334 31.957 1.00 90.69 380 ILE A O 1
ATOM 3070 N N . ASN A 1 381 ? 43.877 -5.948 30.204 1.00 86.56 381 ASN A N 1
ATOM 3071 C CA . ASN A 1 381 ? 45.335 -5.827 30.208 1.00 86.56 381 ASN A CA 1
ATOM 3072 C C . ASN A 1 381 ? 45.870 -5.087 31.448 1.00 86.56 381 ASN A C 1
ATOM 3074 O O . ASN A 1 381 ? 46.963 -5.410 31.907 1.00 86.56 381 ASN A O 1
ATOM 3078 N N . SER A 1 382 ? 45.143 -4.099 31.985 1.00 83.06 382 SER A N 1
ATOM 3079 C CA . SER A 1 382 ? 45.547 -3.403 33.215 1.00 83.06 382 SER A CA 1
ATOM 3080 C C . SER A 1 382 ? 45.375 -4.257 34.470 1.00 83.06 382 SER A C 1
ATOM 3082 O O . SER A 1 382 ? 46.221 -4.180 35.355 1.00 83.06 382 SER A O 1
ATOM 3084 N N . GLU A 1 383 ? 44.331 -5.090 34.535 1.00 83.38 383 GLU A N 1
ATOM 3085 C CA . GLU A 1 383 ? 44.137 -6.053 35.629 1.00 83.38 383 GLU A CA 1
ATOM 3086 C C . GLU A 1 383 ? 45.270 -7.089 35.638 1.00 83.38 383 GLU A C 1
ATOM 3088 O O . GLU A 1 383 ? 45.944 -7.253 36.653 1.00 83.38 383 GLU A O 1
ATOM 3093 N N . ALA A 1 384 ? 45.585 -7.669 34.473 1.00 75.94 384 ALA A N 1
ATOM 3094 C CA . ALA A 1 384 ? 46.691 -8.616 34.334 1.00 75.94 384 ALA A CA 1
ATOM 3095 C C . ALA A 1 384 ? 48.062 -8.001 34.689 1.00 75.94 384 ALA A C 1
ATOM 3097 O O . ALA A 1 384 ? 48.911 -8.665 35.278 1.00 75.94 384 ALA A O 1
ATOM 3098 N N . ALA A 1 385 ? 48.300 -6.727 34.356 1.00 73.44 385 ALA A N 1
ATOM 3099 C CA . ALA A 1 385 ? 49.545 -6.043 34.714 1.00 73.44 385 ALA A CA 1
ATOM 3100 C C . ALA A 1 385 ? 49.655 -5.741 36.224 1.00 73.44 385 ALA A C 1
ATOM 3102 O O . ALA A 1 385 ? 50.757 -5.768 36.774 1.00 73.44 385 ALA A O 1
ATOM 3103 N N . GLY A 1 386 ? 48.530 -5.465 36.893 1.00 70.19 386 GLY A N 1
ATOM 3104 C CA . GLY A 1 386 ? 48.478 -5.253 38.341 1.00 70.19 386 GLY A CA 1
ATOM 3105 C C . GLY A 1 386 ? 48.781 -6.523 39.138 1.00 70.19 386 GLY A C 1
ATOM 3106 O O . GLY A 1 386 ? 49.554 -6.469 40.093 1.00 70.19 386 GLY A O 1
ATOM 3107 N N . GLU A 1 387 ? 48.245 -7.667 38.705 1.00 68.94 387 GLU A N 1
ATOM 3108 C CA . GLU A 1 387 ? 48.503 -8.970 39.337 1.00 68.94 387 GLU A CA 1
ATOM 3109 C C . GLU A 1 387 ? 49.993 -9.342 39.271 1.00 68.94 387 GLU A C 1
ATOM 3111 O O . GLU A 1 387 ? 50.600 -9.634 40.303 1.00 68.94 387 GLU A O 1
ATOM 3116 N N . ILE A 1 388 ? 50.630 -9.189 38.104 1.00 65.88 388 ILE A N 1
ATOM 3117 C CA . ILE A 1 388 ? 52.057 -9.512 37.911 1.00 65.88 388 ILE A CA 1
ATOM 3118 C C . ILE A 1 388 ? 52.974 -8.606 38.754 1.00 65.88 388 ILE A C 1
ATOM 3120 O O . ILE A 1 388 ? 54.000 -9.054 39.265 1.00 65.88 388 ILE A O 1
ATOM 3124 N N . SER A 1 389 ? 52.623 -7.328 38.940 1.00 60.38 389 SER A N 1
ATOM 3125 C CA . SER A 1 389 ? 53.427 -6.417 39.770 1.00 60.38 389 SER A CA 1
ATOM 3126 C C . SER A 1 389 ? 53.300 -6.701 41.271 1.00 60.38 389 SER A C 1
ATOM 3128 O O . SER A 1 389 ? 54.225 -6.385 42.024 1.00 60.38 389 SER A O 1
ATOM 3130 N N . SER A 1 390 ? 52.176 -7.275 41.712 1.00 59.06 390 SER A N 1
ATOM 3131 C CA . SER A 1 390 ? 51.957 -7.648 43.114 1.00 59.06 390 SER A CA 1
ATOM 3132 C C . SER A 1 390 ? 52.698 -8.929 43.513 1.00 59.06 390 SER A C 1
ATOM 3134 O O . SER A 1 390 ? 53.151 -9.037 44.647 1.00 59.06 390 SER A O 1
ATOM 3136 N N . GLU A 1 391 ? 52.920 -9.849 42.569 1.00 59.31 391 GLU A N 1
ATOM 3137 C CA . GLU A 1 391 ? 53.732 -11.055 42.791 1.00 59.31 391 GLU A CA 1
ATOM 3138 C C . GLU A 1 391 ? 55.242 -10.780 42.782 1.00 59.31 391 GLU A C 1
ATOM 3140 O O . GLU A 1 391 ? 55.999 -11.520 43.396 1.00 59.31 391 GLU A O 1
ATOM 3145 N N . ALA A 1 392 ? 55.703 -9.712 42.124 1.00 58.50 392 ALA A N 1
ATOM 3146 C CA . ALA A 1 392 ? 57.129 -9.373 42.058 1.00 58.50 392 ALA A CA 1
ATOM 3147 C C . ALA A 1 392 ? 57.655 -8.567 43.268 1.00 58.50 392 ALA A C 1
ATOM 3149 O O . ALA A 1 392 ? 58.853 -8.294 43.343 1.00 58.50 392 ALA A O 1
ATOM 3150 N N . THR A 1 393 ? 56.776 -8.134 44.180 1.00 56.69 393 THR A N 1
ATOM 3151 C CA . THR A 1 393 ? 57.128 -7.339 45.379 1.00 56.69 393 THR A CA 1
ATOM 3152 C C . THR A 1 393 ? 56.856 -8.049 46.709 1.00 56.69 393 THR A C 1
ATOM 3154 O O . THR A 1 393 ? 57.167 -7.485 47.761 1.00 56.69 393 THR A O 1
ATOM 3157 N N . ALA A 1 394 ? 56.327 -9.273 46.661 1.00 51.44 394 ALA A N 1
ATOM 3158 C CA . ALA A 1 394 ? 56.298 -10.221 47.773 1.00 51.44 394 ALA A CA 1
ATOM 3159 C C . ALA A 1 394 ? 57.504 -11.165 47.670 1.00 51.44 394 ALA A C 1
ATOM 3161 O O . ALA A 1 394 ? 58.040 -11.539 48.739 1.00 51.44 394 ALA A O 1
#

pLDDT: mean 80.76, std 19.9, range [25.8, 98.0]

Organism: NCBI:txid56408

Radius of gyration: 31.26 Å; chains: 1; bounding box: 115×59×87 Å